Protein AF-A0A524AHQ9-F1 (afdb_monomer_lite)

Sequence (482 aa):
MKTKAFYVFAVIVLTLGCWLYAGFLLSSRGSDWLVVLAIVAWLFTSSLALAATRVSHSAWIYAGLLVLAVLSVSPSVLVNILPDPASLSFGIMPVLIPPPTAVLITLLLYSGLTLKAWQSAGTVEGGDSQAERKQAERAAVVLVLSALTLVCWWFAPFMFGVGLFGPLSWLIVIPIVLLFVSALTLAARRVSHSVWIYAGLFILPVLSLPASVFVNIFPARLSLLFGTPMMLMLLLIPSIALLIAALLLYSGLNLYREWQNAGAVEGGGSQAQRKHAGRAAAVVLVLSALLLAKTLHNLYWLTVWDNTDDSLGYLWLVAPVVAVLFSGVMLSITLLGRTKLAGFLYSLLIPALMIAVSAHAQRVDFRQLTEERAERVTQAIETYYAREGHYPQDLRQLTHWYALSLPGPVIIYGQDWCYDGSDDYYRLGYVYREHWSNPRLIGRIYKTKGEVPDLHGMCEEEVVAIQERYPNYPYEYWADGQ

pLDDT: mean 74.67, std 20.66, range [32.69, 98.0]

Structure (mmCIF, N/CA/C/O backbone):
data_AF-A0A524AHQ9-F1
#
_entry.id   AF-A0A524AHQ9-F1
#
loop_
_atom_site.group_PDB
_atom_site.id
_atom_site.type_symbol
_atom_site.label_atom_id
_atom_site.label_alt_id
_atom_site.label_comp_id
_atom_site.label_asym_id
_atom_site.label_entity_id
_atom_site.label_seq_id
_atom_site.pdbx_PDB_ins_code
_atom_site.Cartn_x
_atom_site.Cartn_y
_atom_site.Cartn_z
_atom_site.occupancy
_atom_site.B_iso_or_equiv
_atom_site.auth_seq_id
_atom_site.auth_comp_id
_atom_site.auth_asym_id
_atom_site.auth_atom_id
_atom_site.pdbx_PDB_model_num
ATOM 1 N N . MET A 1 1 ? -13.720 -10.622 36.488 1.00 42.59 1 MET A N 1
ATOM 2 C CA . MET A 1 1 ? -13.353 -10.870 35.067 1.00 42.59 1 MET A CA 1
ATOM 3 C C . MET A 1 1 ? -12.742 -9.653 34.356 1.00 42.59 1 MET A C 1
ATOM 5 O O . MET A 1 1 ? -11.778 -9.852 33.631 1.00 42.59 1 MET A O 1
ATOM 9 N N . LYS A 1 2 ? -13.228 -8.413 34.565 1.00 45.03 2 LYS A N 1
ATOM 10 C CA . LYS A 1 2 ? -12.703 -7.201 33.888 1.00 45.03 2 LYS A CA 1
ATOM 11 C C . LYS A 1 2 ? -11.229 -6.866 34.210 1.00 45.03 2 LYS A C 1
ATOM 13 O O . LYS A 1 2 ? -10.518 -6.431 33.319 1.00 45.03 2 LYS A O 1
ATOM 18 N N . THR A 1 3 ? -10.755 -7.133 35.428 1.00 44.44 3 THR A N 1
ATOM 19 C CA . THR A 1 3 ? -9.363 -6.888 35.864 1.00 44.44 3 THR A CA 1
ATOM 20 C C . THR A 1 3 ? -8.343 -7.845 35.240 1.00 44.44 3 THR A C 1
ATOM 22 O O . THR A 1 3 ? -7.256 -7.420 34.875 1.00 44.44 3 THR A O 1
ATOM 25 N N . LYS A 1 4 ? -8.688 -9.121 35.019 1.00 46.88 4 LYS A N 1
ATOM 26 C CA . LYS A 1 4 ? -7.771 -10.094 34.391 1.00 46.88 4 LYS A CA 1
ATOM 27 C C . LYS A 1 4 ? -7.476 -9.765 32.924 1.00 46.88 4 LYS A C 1
ATOM 29 O O . LYS A 1 4 ? -6.320 -9.763 32.527 1.00 46.88 4 LYS A O 1
ATOM 34 N N . ALA A 1 5 ? -8.502 -9.414 32.142 1.00 47.25 5 ALA A N 1
ATOM 35 C CA . ALA A 1 5 ? -8.320 -8.972 30.753 1.00 47.25 5 ALA A CA 1
ATOM 36 C C . ALA A 1 5 ? -7.443 -7.708 30.652 1.00 47.25 5 ALA A C 1
ATOM 38 O O . ALA A 1 5 ? -6.781 -7.474 29.648 1.00 47.25 5 ALA A O 1
ATOM 39 N N . PHE A 1 6 ? -7.429 -6.914 31.720 1.00 49.72 6 PHE A N 1
ATOM 40 C CA . PHE A 1 6 ? -6.727 -5.650 31.789 1.00 49.72 6 PHE A CA 1
ATOM 41 C C . PHE A 1 6 ? -5.227 -5.790 32.085 1.00 49.72 6 PHE A C 1
ATOM 43 O O . PHE A 1 6 ? -4.412 -5.191 31.390 1.00 49.72 6 PHE A O 1
ATOM 50 N N . TYR A 1 7 ? -4.850 -6.638 33.050 1.00 50.97 7 TYR A N 1
ATOM 51 C CA . TYR A 1 7 ? -3.441 -6.997 33.274 1.00 50.97 7 TYR A CA 1
ATOM 52 C C . TYR A 1 7 ? -2.819 -7.633 32.029 1.00 50.97 7 TYR A C 1
ATOM 54 O O . TYR A 1 7 ? -1.685 -7.324 31.682 1.00 50.97 7 TYR A O 1
ATOM 62 N N . VAL A 1 8 ? -3.589 -8.462 31.320 1.00 51.47 8 VAL A N 1
ATOM 63 C CA . VAL A 1 8 ? -3.157 -9.064 30.053 1.00 51.47 8 VAL A CA 1
ATOM 64 C C . VAL A 1 8 ? -2.871 -7.991 28.995 1.00 51.47 8 VAL A C 1
ATOM 66 O O . VAL A 1 8 ? -1.842 -8.056 28.331 1.00 51.47 8 VAL A O 1
ATOM 69 N N . PHE A 1 9 ? -3.719 -6.964 28.879 1.00 50.78 9 PHE A N 1
ATOM 70 C CA . PHE A 1 9 ? -3.481 -5.841 27.966 1.00 50.78 9 PHE A CA 1
ATOM 71 C C . PHE A 1 9 ? -2.241 -5.022 28.353 1.00 50.78 9 PHE A C 1
ATOM 73 O O . PHE A 1 9 ? -1.406 -4.744 27.498 1.00 50.78 9 PHE A O 1
ATOM 80 N N . ALA A 1 10 ? -2.083 -4.676 29.635 1.00 52.97 10 ALA A N 1
ATOM 81 C CA . ALA A 1 10 ? -0.933 -3.909 30.112 1.00 52.97 10 ALA A CA 1
ATOM 82 C C . ALA A 1 10 ? 0.393 -4.646 29.869 1.00 52.97 10 ALA A C 1
ATOM 84 O O . ALA A 1 10 ? 1.337 -4.042 29.367 1.00 52.97 10 ALA A O 1
ATOM 85 N N . VAL A 1 11 ? 0.441 -5.956 30.143 1.00 54.75 11 VAL A N 1
ATOM 86 C CA . VAL A 1 11 ? 1.600 -6.813 29.843 1.00 54.75 11 VAL A CA 1
ATOM 87 C C . VAL A 1 11 ? 1.893 -6.832 28.347 1.00 54.75 11 VAL A C 1
ATOM 89 O O . VAL A 1 11 ? 3.057 -6.773 27.965 1.00 54.75 11 VAL A O 1
ATOM 92 N N . ILE A 1 12 ? 0.867 -6.853 27.495 1.00 53.62 12 ILE A N 1
ATOM 93 C CA . ILE A 1 12 ? 1.044 -6.834 26.039 1.00 53.62 12 ILE A CA 1
ATOM 94 C C . ILE A 1 12 ? 1.586 -5.511 25.535 1.00 53.62 12 ILE A C 1
ATOM 96 O O . ILE A 1 12 ? 2.497 -5.534 24.723 1.00 53.62 12 ILE A O 1
ATOM 100 N N . VAL A 1 13 ? 1.116 -4.368 26.036 1.00 51.50 13 VAL A N 1
ATOM 101 C CA . VAL A 1 13 ? 1.683 -3.076 25.619 1.00 51.50 13 VAL A CA 1
ATOM 102 C C . VAL A 1 13 ? 3.125 -2.919 26.107 1.00 51.50 13 VAL A C 1
ATOM 104 O O . VAL A 1 13 ? 3.979 -2.474 25.346 1.00 51.50 13 VAL A O 1
ATOM 107 N N . LEU A 1 14 ? 3.423 -3.336 27.343 1.00 54.66 14 LEU A N 1
ATOM 108 C CA . LEU A 1 14 ? 4.784 -3.310 27.893 1.00 54.66 14 LEU A CA 1
ATOM 109 C C . LEU A 1 14 ? 5.724 -4.218 27.102 1.00 54.66 14 LEU A C 1
ATOM 111 O O . LEU A 1 14 ? 6.841 -3.825 26.774 1.00 54.66 14 LEU A O 1
ATOM 115 N N . THR A 1 15 ? 5.249 -5.409 26.742 1.00 54.88 15 THR A N 1
ATOM 116 C CA . THR A 1 15 ? 6.027 -6.305 25.893 1.00 54.88 15 THR A CA 1
ATOM 117 C C . THR A 1 15 ? 6.145 -5.763 24.479 1.00 54.88 15 THR A C 1
ATOM 119 O O . THR A 1 15 ? 7.250 -5.808 23.972 1.00 54.88 15 THR A O 1
ATOM 122 N N . LEU A 1 16 ? 5.115 -5.152 23.873 1.00 53.62 16 LEU A N 1
ATOM 123 C CA . LEU A 1 16 ? 5.206 -4.480 22.562 1.00 53.62 16 LEU A CA 1
ATOM 124 C C . LEU A 1 16 ? 6.243 -3.349 22.553 1.00 53.62 16 LEU A C 1
ATOM 126 O O . LEU A 1 16 ? 6.998 -3.221 21.595 1.00 53.62 16 LEU A O 1
ATOM 130 N N . GLY A 1 17 ? 6.329 -2.571 23.634 1.00 54.56 17 GLY A N 1
ATOM 131 C CA . GLY A 1 17 ? 7.390 -1.579 23.817 1.00 54.56 17 GLY A CA 1
ATOM 132 C C . GLY A 1 17 ? 8.781 -2.221 23.873 1.00 54.56 17 GLY A C 1
ATOM 133 O O . GLY A 1 17 ? 9.691 -1.784 23.172 1.00 54.56 17 GLY A O 1
ATOM 134 N N . CYS A 1 18 ? 8.939 -3.310 24.634 1.00 52.56 18 CYS A N 1
ATOM 135 C CA . CYS A 1 18 ? 10.174 -4.099 24.629 1.00 52.56 18 CYS A CA 1
ATOM 136 C C . CYS A 1 18 ? 10.459 -4.764 23.263 1.00 52.56 18 CYS A C 1
ATOM 138 O O . CYS A 1 18 ? 11.626 -4.869 22.900 1.00 52.56 18 CYS A O 1
ATOM 140 N N . TRP A 1 19 ? 9.432 -5.161 22.494 1.00 58.59 19 TRP A N 1
ATOM 141 C CA . TRP A 1 19 ? 9.517 -5.753 21.146 1.00 58.59 19 TRP A CA 1
ATOM 142 C C . TRP A 1 19 ? 10.104 -4.771 20.147 1.00 58.59 19 TRP A C 1
ATOM 144 O O . TRP A 1 19 ? 11.045 -5.109 19.435 1.00 58.59 19 TRP A O 1
ATOM 154 N N . LEU A 1 20 ? 9.563 -3.552 20.116 1.00 52.62 20 LEU A N 1
ATOM 155 C CA . LEU A 1 20 ? 10.037 -2.496 19.228 1.00 52.62 20 LEU A CA 1
ATOM 156 C C . LEU A 1 20 ? 11.480 -2.098 19.572 1.00 52.62 20 LEU A C 1
ATOM 158 O O . LEU A 1 20 ? 12.301 -1.937 18.673 1.00 52.62 20 LEU A O 1
ATOM 162 N N . TYR A 1 21 ? 11.816 -2.039 20.865 1.00 52.62 21 TYR A N 1
ATOM 163 C CA . TYR A 1 21 ? 13.174 -1.750 21.329 1.00 52.62 21 TYR A CA 1
ATOM 164 C C . TYR A 1 21 ? 14.175 -2.862 20.986 1.00 52.62 21 TYR A C 1
ATOM 166 O O . TYR A 1 21 ? 15.255 -2.585 20.467 1.00 52.62 21 TYR A O 1
ATOM 174 N N . ALA A 1 22 ? 13.813 -4.125 21.221 1.00 52.50 22 ALA A N 1
ATOM 175 C CA . ALA A 1 22 ? 14.654 -5.267 20.876 1.00 52.50 22 ALA A CA 1
ATOM 176 C C . ALA A 1 22 ? 14.815 -5.410 19.357 1.00 52.50 22 ALA A C 1
ATOM 178 O O . ALA A 1 22 ? 15.927 -5.621 18.887 1.00 52.50 22 ALA A O 1
ATOM 179 N N . GLY A 1 23 ? 13.735 -5.241 18.586 1.00 53.53 23 GLY A N 1
ATOM 180 C CA . GLY A 1 23 ? 13.774 -5.277 17.126 1.00 53.53 23 GLY A CA 1
ATOM 181 C C . GLY A 1 23 ? 14.641 -4.168 16.531 1.00 53.53 23 GLY A C 1
ATOM 182 O O . GLY A 1 23 ? 15.395 -4.419 15.597 1.00 53.53 23 GLY A O 1
ATOM 183 N N . PHE A 1 24 ? 14.614 -2.972 17.121 1.00 52.09 24 PHE A N 1
ATOM 184 C CA . PHE A 1 24 ? 15.496 -1.872 16.735 1.00 52.09 24 PHE A CA 1
ATOM 185 C C . PHE A 1 24 ? 16.972 -2.192 17.012 1.00 52.09 24 PHE A C 1
ATOM 187 O O . PHE A 1 24 ? 17.792 -2.121 16.098 1.00 52.09 24 PHE A O 1
ATOM 194 N N . LEU A 1 25 ? 17.308 -2.628 18.234 1.00 50.59 25 LEU A N 1
ATOM 195 C CA . LEU A 1 25 ? 18.684 -2.994 18.604 1.00 50.59 25 LEU A CA 1
ATOM 196 C C . LEU A 1 25 ? 19.231 -4.166 17.775 1.00 50.59 25 LEU A C 1
ATOM 198 O O . LEU A 1 25 ? 20.414 -4.196 17.434 1.00 50.59 25 LEU A O 1
ATOM 202 N N . LEU A 1 26 ? 18.367 -5.125 17.441 1.00 50.53 26 LEU A N 1
ATOM 203 C CA . LEU A 1 26 ? 18.729 -6.348 16.726 1.00 50.53 26 LEU A CA 1
ATOM 204 C C . LEU A 1 26 ? 18.588 -6.236 15.206 1.00 50.53 26 LEU A C 1
ATOM 206 O O . LEU A 1 26 ? 19.036 -7.146 14.516 1.00 50.53 26 LEU A O 1
ATOM 210 N N . SER A 1 27 ? 18.052 -5.132 14.668 1.00 48.22 27 SER A N 1
ATOM 211 C CA . SER A 1 27 ? 18.059 -4.864 13.218 1.00 48.22 27 SER A CA 1
ATOM 212 C C . SER A 1 27 ? 19.483 -4.867 12.643 1.00 48.22 27 SER A C 1
ATOM 214 O O . SER A 1 27 ? 19.692 -5.265 11.501 1.00 48.22 27 SER A O 1
ATOM 216 N N . SER A 1 28 ? 20.477 -4.562 13.485 1.00 50.78 28 SER A N 1
ATOM 217 C CA . SER A 1 28 ? 21.910 -4.681 13.191 1.00 50.78 28 SER A CA 1
ATOM 218 C C . SER A 1 28 ? 22.416 -6.121 12.989 1.00 50.78 28 SER A C 1
ATOM 220 O O . SER A 1 28 ? 23.522 -6.307 12.490 1.00 50.78 28 SER A O 1
ATOM 222 N N . ARG A 1 29 ? 21.645 -7.153 13.372 1.00 49.91 29 ARG A N 1
ATOM 223 C CA . ARG A 1 29 ? 22.049 -8.575 13.339 1.00 49.91 29 ARG A CA 1
ATOM 224 C C . ARG A 1 29 ? 21.345 -9.422 12.271 1.00 49.91 29 ARG A C 1
ATOM 226 O O . ARG A 1 29 ? 21.463 -10.647 12.295 1.00 49.91 29 ARG A O 1
ATOM 233 N N . GLY A 1 30 ? 20.662 -8.789 11.318 1.00 56.97 30 GLY A N 1
ATOM 234 C CA . GLY A 1 30 ? 20.026 -9.462 10.181 1.00 56.97 30 GLY A CA 1
ATOM 235 C C . GLY A 1 30 ? 18.563 -9.859 10.418 1.00 56.97 30 GLY A C 1
ATOM 236 O O . GLY A 1 30 ? 18.098 -10.022 11.547 1.00 56.97 30 GLY A O 1
ATOM 237 N N . SER A 1 31 ? 17.815 -9.994 9.320 1.00 50.41 31 SER A N 1
ATOM 238 C CA . SER A 1 31 ? 16.344 -10.068 9.306 1.00 50.41 31 SER A CA 1
ATOM 239 C C . SER A 1 31 ? 15.750 -11.359 9.893 1.00 50.41 31 SER A C 1
ATOM 241 O O . SER A 1 31 ? 14.612 -11.348 10.366 1.00 50.41 31 SER A O 1
ATOM 243 N N . ASP A 1 32 ? 16.503 -12.461 9.932 1.00 53.03 32 ASP A N 1
ATOM 244 C CA . ASP A 1 32 ? 15.997 -13.767 10.383 1.00 53.03 32 ASP A CA 1
ATOM 245 C C . ASP A 1 32 ? 15.790 -13.858 11.903 1.00 53.03 32 ASP A C 1
ATOM 247 O O . ASP A 1 32 ? 14.877 -14.544 12.376 1.00 53.03 32 ASP A O 1
ATOM 251 N N . TRP A 1 33 ? 16.560 -13.096 12.686 1.00 53.91 33 TRP A N 1
ATOM 252 C CA . TRP A 1 33 ? 16.408 -13.054 14.143 1.00 53.91 33 TRP A CA 1
ATOM 253 C C . TRP A 1 33 ? 15.105 -12.385 14.583 1.00 53.91 33 TRP A C 1
ATOM 255 O O . TRP A 1 33 ? 14.541 -12.780 15.604 1.00 53.91 33 TRP A O 1
ATOM 265 N N . LEU A 1 34 ? 14.586 -11.429 13.803 1.00 51.72 34 LEU A N 1
ATOM 266 C CA . LEU A 1 34 ? 13.337 -10.727 14.112 1.00 51.72 34 LEU A CA 1
ATOM 267 C C . LEU A 1 34 ? 12.131 -11.675 14.101 1.00 51.72 34 LEU A C 1
ATOM 269 O O . LEU A 1 34 ? 11.257 -11.568 14.961 1.00 51.72 34 LEU A O 1
ATOM 273 N N . VAL A 1 35 ? 12.110 -12.644 13.180 1.00 47.34 35 VAL A N 1
ATOM 274 C CA . VAL A 1 35 ? 11.013 -13.619 13.053 1.00 47.34 35 VAL A CA 1
ATOM 275 C C . VAL A 1 35 ? 11.049 -14.638 14.194 1.00 47.34 35 VAL A C 1
ATOM 277 O O . VAL A 1 35 ? 10.023 -14.900 14.824 1.00 47.34 35 VAL A O 1
ATOM 280 N N . VAL A 1 36 ? 12.230 -15.180 14.512 1.00 49.12 36 VAL A N 1
ATOM 281 C CA . VAL A 1 36 ? 12.392 -16.158 15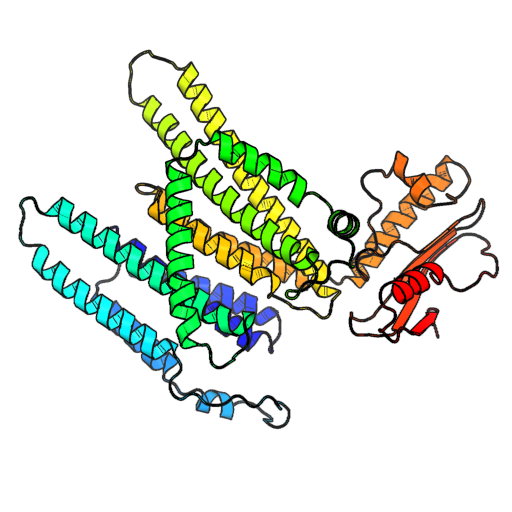.601 1.00 49.12 36 VAL A CA 1
ATOM 282 C C . VAL A 1 36 ? 12.085 -15.523 16.960 1.00 49.12 36 VAL A C 1
ATOM 284 O O . VAL A 1 36 ? 11.363 -16.125 17.757 1.00 49.12 36 VAL A O 1
ATOM 287 N N . LEU A 1 37 ? 12.542 -14.290 17.217 1.00 53.97 37 LEU A N 1
ATOM 288 C CA . LEU A 1 37 ? 12.205 -13.569 18.451 1.00 53.97 37 LEU A CA 1
ATOM 289 C C . LEU A 1 37 ? 10.704 -13.278 18.554 1.00 53.97 37 LEU A C 1
ATOM 291 O O . LEU A 1 37 ? 10.124 -13.478 19.622 1.00 53.97 37 LEU A O 1
ATOM 295 N N . ALA A 1 38 ? 10.069 -12.850 17.456 1.00 48.66 38 ALA A N 1
ATOM 296 C CA . ALA A 1 38 ? 8.632 -12.596 17.429 1.00 48.66 38 ALA A CA 1
ATOM 297 C C . ALA A 1 38 ? 7.827 -13.862 17.769 1.00 48.66 38 ALA A C 1
ATOM 299 O O . ALA A 1 38 ? 6.873 -13.781 18.538 1.00 48.66 38 ALA A O 1
ATOM 300 N N . ILE A 1 39 ? 8.237 -15.039 17.276 1.00 46.81 39 ILE A N 1
ATOM 301 C CA . ILE A 1 39 ? 7.583 -16.325 17.579 1.00 46.81 39 ILE A CA 1
ATOM 302 C C . ILE A 1 39 ? 7.838 -16.759 19.026 1.00 46.81 39 ILE A C 1
ATOM 304 O O . ILE A 1 39 ? 6.884 -17.035 19.756 1.00 46.81 39 ILE A O 1
ATOM 308 N N . VAL A 1 40 ? 9.104 -16.804 19.464 1.00 49.66 40 VAL A N 1
ATOM 309 C CA . VAL A 1 40 ? 9.492 -17.227 20.828 1.00 49.66 40 VAL A CA 1
ATOM 310 C C . VAL A 1 40 ? 8.768 -16.402 21.876 1.00 49.66 40 VAL A C 1
ATOM 312 O O . VAL A 1 40 ? 8.390 -16.892 22.941 1.00 49.66 40 VAL A O 1
ATOM 315 N N . ALA A 1 41 ? 8.512 -15.147 21.563 1.00 52.12 41 ALA A N 1
ATOM 316 C CA . ALA A 1 41 ? 7.944 -14.267 22.536 1.00 52.12 41 ALA A CA 1
ATOM 317 C C . ALA A 1 41 ? 6.475 -13.941 22.361 1.00 52.12 41 ALA A C 1
ATOM 319 O O . ALA A 1 41 ? 5.826 -13.577 23.340 1.00 52.12 41 ALA A O 1
ATOM 320 N N . TRP A 1 42 ? 5.912 -14.177 21.182 1.00 49.09 42 TRP A N 1
ATOM 321 C CA . TRP A 1 42 ? 4.498 -14.487 21.063 1.00 49.09 42 TRP A CA 1
ATOM 322 C C . TRP A 1 42 ? 4.147 -15.687 21.952 1.00 49.09 42 TRP A C 1
ATOM 324 O O . TRP A 1 42 ? 3.180 -15.612 22.709 1.00 49.09 42 TRP A O 1
ATOM 334 N N . LEU A 1 43 ? 4.974 -16.742 21.965 1.00 46.22 43 LEU A N 1
ATOM 335 C CA . LEU A 1 43 ? 4.801 -17.875 22.881 1.00 46.22 43 LEU A CA 1
ATOM 336 C C . LEU A 1 43 ? 4.959 -17.447 24.347 1.00 46.22 43 LEU A C 1
ATOM 338 O O . LEU A 1 43 ? 4.119 -17.810 25.169 1.00 46.22 43 LEU A O 1
ATOM 342 N N . PHE A 1 44 ? 5.966 -16.634 24.684 1.00 53.66 44 PHE A N 1
ATOM 343 C CA . PHE A 1 44 ? 6.194 -16.146 26.054 1.00 53.66 44 PHE A CA 1
ATOM 344 C C . PHE A 1 44 ? 5.075 -15.221 26.566 1.00 53.66 44 PHE A C 1
ATOM 346 O O . PHE A 1 44 ? 4.559 -15.405 27.664 1.00 53.66 44 PHE A O 1
ATOM 353 N N . THR A 1 45 ? 4.634 -14.251 25.763 1.00 51.44 45 THR A N 1
ATOM 354 C CA . THR A 1 45 ? 3.532 -13.335 26.114 1.00 51.44 45 THR A CA 1
ATOM 355 C C . THR A 1 45 ? 2.192 -14.050 26.163 1.00 51.44 45 THR A C 1
ATOM 357 O O . THR A 1 45 ? 1.413 -13.810 27.084 1.00 51.44 45 THR A O 1
ATOM 360 N N . SER A 1 46 ? 1.937 -14.972 25.232 1.00 45.78 46 SER A N 1
ATOM 361 C CA . SER A 1 46 ? 0.728 -15.798 25.242 1.00 45.78 46 SER A CA 1
ATOM 362 C C . SER A 1 46 ? 0.703 -16.724 26.450 1.00 45.78 46 SER A C 1
ATOM 364 O O . SER A 1 46 ? -0.345 -16.856 27.071 1.00 45.78 46 SER A O 1
ATOM 366 N N . SER A 1 47 ? 1.838 -17.311 26.844 1.00 45.62 47 SER A N 1
ATOM 367 C CA . SER A 1 47 ? 1.926 -18.139 28.054 1.00 45.62 47 SER A CA 1
ATOM 368 C C . SER A 1 47 ? 1.806 -17.317 29.341 1.00 45.62 47 SER A C 1
ATOM 370 O O . SER A 1 47 ? 1.093 -17.748 30.244 1.00 45.62 47 SER A O 1
ATOM 372 N N . LEU A 1 48 ? 2.358 -16.099 29.405 1.00 51.19 48 LEU A N 1
ATOM 373 C CA . LEU A 1 48 ? 2.124 -15.139 30.500 1.00 51.19 48 LEU A CA 1
ATOM 374 C C . LEU A 1 48 ? 0.655 -14.705 30.591 1.00 51.19 48 LEU A C 1
ATOM 376 O O . LEU A 1 48 ? 0.077 -14.676 31.678 1.00 51.19 48 LEU A O 1
ATOM 380 N N . ALA A 1 49 ? 0.021 -14.418 29.454 1.00 49.31 49 ALA A N 1
ATOM 381 C CA . ALA A 1 49 ? -1.394 -14.076 29.377 1.00 49.31 49 ALA A CA 1
ATOM 382 C C . ALA A 1 49 ? -2.294 -15.266 29.744 1.00 49.31 49 ALA A C 1
ATOM 384 O O . ALA A 1 49 ? -3.302 -15.089 30.429 1.00 49.31 49 ALA A O 1
ATOM 385 N N . LEU A 1 50 ? -1.929 -16.492 29.355 1.00 46.16 50 LEU A N 1
ATOM 386 C CA . LEU A 1 50 ? -2.650 -17.702 29.750 1.00 46.16 50 LEU A CA 1
ATOM 387 C C . LEU A 1 50 ? -2.485 -17.966 31.254 1.00 46.16 50 LEU A C 1
ATOM 389 O O . LEU A 1 50 ? -3.477 -18.211 31.946 1.00 46.16 50 LEU A O 1
ATOM 393 N N . ALA A 1 51 ? -1.264 -17.837 31.781 1.00 46.78 51 ALA A N 1
ATOM 394 C CA . ALA A 1 51 ? -0.962 -17.953 33.207 1.00 46.78 51 ALA A CA 1
ATOM 395 C C . ALA A 1 51 ? -1.736 -16.909 34.032 1.00 46.78 51 ALA A C 1
ATOM 397 O O . ALA A 1 51 ? -2.279 -17.236 35.091 1.00 46.78 51 ALA A O 1
ATOM 398 N N . ALA A 1 52 ? -1.929 -15.700 33.489 1.00 48.78 52 ALA A N 1
ATOM 399 C CA . ALA A 1 52 ? -2.760 -14.649 34.078 1.00 48.78 52 ALA A CA 1
ATOM 400 C C . ALA A 1 52 ? -4.201 -15.040 34.341 1.00 48.78 52 ALA A C 1
ATOM 402 O O . ALA A 1 52 ? -4.846 -14.547 35.273 1.00 48.78 52 ALA A O 1
ATOM 403 N N . THR A 1 53 ? -4.733 -15.919 33.501 1.00 46.91 53 THR A N 1
ATOM 404 C CA . THR A 1 53 ? -6.119 -16.341 33.634 1.00 46.91 53 THR A CA 1
ATOM 405 C C . THR A 1 53 ? -6.296 -17.396 34.726 1.00 46.91 53 THR A C 1
ATOM 407 O O . THR A 1 53 ? -7.372 -17.418 35.336 1.00 46.91 53 THR A O 1
ATOM 410 N N . ARG A 1 54 ? -5.253 -18.185 35.049 1.00 44.56 54 ARG A N 1
ATOM 411 C CA . ARG A 1 54 ? -5.355 -19.403 35.880 1.00 44.56 54 ARG A CA 1
ATOM 412 C C . ARG A 1 54 ? -4.594 -19.410 37.216 1.00 44.56 54 ARG A C 1
ATOM 414 O O . ARG A 1 54 ? -4.998 -20.176 38.082 1.00 44.56 54 ARG A O 1
ATOM 421 N N . VAL A 1 55 ? -3.554 -18.600 37.424 1.00 43.16 55 VAL A N 1
ATOM 422 C CA . VAL A 1 55 ? -2.662 -18.740 38.600 1.00 43.16 55 VAL A CA 1
ATOM 423 C C . VAL A 1 55 ? -2.964 -17.710 39.703 1.00 43.16 55 VAL A C 1
ATOM 425 O O . VAL A 1 55 ? -3.428 -16.601 39.425 1.00 43.16 55 VAL A O 1
ATOM 428 N N . SER A 1 56 ? -2.740 -18.094 40.966 1.00 48.84 56 SER A N 1
ATOM 429 C CA . SER A 1 56 ? -2.910 -17.247 42.154 1.00 48.84 56 SER A CA 1
ATOM 430 C C . SER A 1 56 ? -1.986 -16.019 42.130 1.00 48.84 56 SER A C 1
ATOM 432 O O . SER A 1 56 ? -0.892 -16.034 41.564 1.00 48.84 56 SER A O 1
ATOM 434 N N . HIS A 1 57 ? -2.434 -14.928 42.758 1.00 48.41 57 HIS A N 1
ATOM 435 C CA . HIS A 1 57 ? -1.776 -13.616 42.731 1.00 48.41 57 HIS A CA 1
ATOM 436 C C . HIS A 1 57 ? -0.325 -13.595 43.261 1.00 48.41 57 HIS A C 1
ATOM 438 O O . HIS A 1 57 ? 0.405 -12.659 42.951 1.00 48.41 57 HIS A O 1
ATOM 444 N N . SER A 1 58 ? 0.126 -14.609 44.008 1.00 42.91 58 SER A N 1
ATOM 445 C CA . SER A 1 58 ? 1.495 -14.685 44.540 1.00 42.91 58 SER A CA 1
ATOM 446 C C . SER A 1 58 ? 2.541 -15.031 43.477 1.00 42.91 58 SER A C 1
ATOM 448 O O . SER A 1 58 ? 3.633 -14.467 43.500 1.00 42.91 58 SER A O 1
ATOM 450 N N . ALA A 1 59 ? 2.209 -15.875 42.494 1.00 47.12 59 ALA A N 1
ATOM 451 C CA . ALA A 1 59 ? 3.128 -16.251 41.413 1.00 47.12 59 ALA A CA 1
ATOM 452 C C . ALA A 1 59 ? 3.554 -15.047 40.551 1.00 47.12 59 ALA A C 1
ATOM 454 O O . ALA A 1 59 ? 4.627 -15.041 39.954 1.00 47.12 59 ALA A O 1
ATOM 455 N N . TRP A 1 60 ? 2.735 -13.996 40.536 1.00 53.41 60 TRP A N 1
ATOM 456 C CA . TRP A 1 60 ? 2.987 -12.759 39.806 1.00 53.41 60 TRP A CA 1
ATOM 457 C C . TRP A 1 60 ? 4.049 -11.865 40.423 1.00 53.41 60 TRP A C 1
ATOM 459 O O . TRP A 1 60 ? 4.796 -11.224 39.689 1.00 53.41 60 TRP A O 1
ATOM 469 N N . ILE A 1 61 ? 4.144 -11.848 41.752 1.00 50.81 61 ILE A N 1
ATOM 470 C CA . ILE A 1 61 ? 5.209 -11.127 42.452 1.00 50.81 61 ILE A CA 1
ATOM 471 C C . ILE A 1 61 ? 6.550 -11.779 42.101 1.00 50.81 61 ILE A C 1
ATOM 473 O O . ILE A 1 61 ? 7.499 -11.080 41.763 1.00 50.81 61 ILE A O 1
ATOM 477 N N . TYR A 1 62 ? 6.599 -13.113 42.060 1.00 46.94 62 TYR A N 1
ATOM 478 C CA . TYR A 1 62 ? 7.802 -13.853 41.678 1.00 46.94 62 TYR A CA 1
ATOM 479 C C . TYR A 1 62 ? 8.145 -13.727 40.191 1.00 46.94 62 TYR A C 1
ATOM 481 O O . TYR A 1 62 ? 9.310 -13.528 39.870 1.00 46.94 62 TYR A O 1
ATOM 489 N N . ALA A 1 63 ? 7.166 -13.766 39.282 1.00 52.16 63 ALA A N 1
ATOM 490 C CA . ALA A 1 63 ? 7.409 -13.543 37.854 1.00 52.16 63 ALA A CA 1
ATOM 491 C C . ALA A 1 63 ? 7.881 -12.105 37.565 1.00 52.16 63 ALA A C 1
ATOM 493 O O . ALA A 1 63 ? 8.810 -11.906 36.786 1.00 52.16 63 ALA A O 1
ATOM 494 N N . GLY A 1 64 ? 7.290 -11.108 38.235 1.00 51.69 64 GLY A N 1
ATOM 495 C CA . GLY A 1 64 ? 7.726 -9.714 38.158 1.00 51.69 64 GLY A CA 1
ATOM 496 C C . GLY A 1 64 ? 9.138 -9.512 38.708 1.00 51.69 64 GLY A C 1
ATOM 497 O O . GLY A 1 64 ? 9.946 -8.850 38.064 1.00 51.69 64 GLY A O 1
ATOM 498 N N . LEU A 1 65 ? 9.463 -10.137 39.846 1.00 46.88 65 LEU A N 1
ATOM 499 C CA . LEU A 1 65 ? 10.807 -10.127 40.433 1.00 46.88 65 LEU A CA 1
ATOM 500 C C . LEU A 1 65 ? 11.837 -10.864 39.567 1.00 46.88 65 LEU A C 1
ATOM 502 O O . LEU A 1 65 ? 12.966 -10.402 39.465 1.00 46.88 65 LEU A O 1
ATOM 506 N N . LEU A 1 66 ? 11.460 -11.964 38.911 1.00 46.69 66 LEU A N 1
ATOM 507 C CA . LEU A 1 66 ? 12.332 -12.712 38.002 1.00 46.69 66 LEU A CA 1
ATOM 508 C C . LEU A 1 66 ? 12.647 -11.898 36.740 1.00 46.69 66 LEU A C 1
ATOM 510 O O . LEU A 1 66 ? 13.799 -11.829 36.327 1.00 46.69 66 LEU A O 1
ATOM 514 N N . VAL A 1 67 ? 11.645 -11.236 36.153 1.00 53.59 67 VAL A N 1
ATOM 515 C CA . VAL A 1 67 ? 11.839 -10.320 35.015 1.00 53.59 67 VAL A CA 1
ATOM 516 C C . VAL A 1 67 ? 12.695 -9.120 35.429 1.00 53.59 67 VAL A C 1
ATOM 518 O O . VAL A 1 67 ? 13.599 -8.745 34.689 1.00 53.59 67 VAL A O 1
ATOM 521 N N . LEU A 1 68 ? 12.485 -8.566 36.629 1.00 46.22 68 LEU A N 1
ATOM 522 C CA . LEU A 1 68 ? 13.357 -7.540 37.216 1.00 46.22 68 LEU A CA 1
ATOM 523 C C . LEU A 1 68 ? 14.794 -8.041 37.393 1.00 46.22 68 LEU A C 1
ATOM 525 O O . LEU A 1 68 ? 15.718 -7.320 37.038 1.00 46.22 68 LEU A O 1
ATOM 529 N N . ALA A 1 69 ? 14.987 -9.270 37.877 1.00 45.03 69 ALA A N 1
ATOM 530 C CA . ALA A 1 69 ? 16.303 -9.873 38.059 1.00 45.03 69 ALA A CA 1
ATOM 531 C C . ALA A 1 69 ? 17.024 -10.066 36.715 1.00 45.03 69 ALA A C 1
ATOM 533 O O . ALA A 1 69 ? 18.172 -9.652 36.578 1.00 45.03 69 ALA A O 1
ATOM 534 N N . VAL A 1 70 ? 16.333 -10.594 35.699 1.00 48.66 70 VAL A N 1
ATOM 535 C CA . VAL A 1 70 ? 16.877 -10.798 34.344 1.00 48.66 70 VAL A CA 1
ATOM 536 C C . VAL A 1 70 ? 17.196 -9.467 33.655 1.00 48.66 70 VAL A C 1
ATOM 538 O O . VAL A 1 70 ? 18.247 -9.342 33.038 1.00 48.66 70 VAL A O 1
ATOM 541 N N . LEU A 1 71 ? 16.340 -8.450 33.804 1.00 45.44 71 LEU A N 1
ATOM 542 C CA . LEU A 1 71 ? 16.571 -7.106 33.255 1.00 45.44 71 LEU A CA 1
ATOM 543 C C . LEU A 1 71 ? 17.606 -6.290 34.051 1.00 45.44 71 LEU A C 1
ATOM 545 O O . LEU A 1 71 ? 18.127 -5.304 33.534 1.00 45.44 71 LEU A O 1
ATOM 549 N N . SER A 1 72 ? 17.902 -6.679 35.296 1.00 42.03 72 SER A N 1
ATOM 550 C CA . SER A 1 72 ? 18.945 -6.066 36.133 1.00 42.03 72 SER A CA 1
ATOM 551 C C . SER A 1 72 ? 20.339 -6.657 35.914 1.00 42.03 72 SER A C 1
ATOM 553 O O . SER A 1 72 ? 21.315 -6.097 36.416 1.00 42.03 72 SER A O 1
ATOM 555 N N . VAL A 1 73 ? 20.462 -7.752 35.147 1.00 39.47 73 VAL A N 1
ATOM 556 C CA . VAL A 1 73 ? 21.768 -8.230 34.680 1.00 39.47 73 VAL A CA 1
ATOM 557 C C . VAL A 1 73 ? 22.331 -7.166 33.739 1.00 39.47 73 VAL A C 1
ATOM 559 O O . VAL A 1 73 ? 21.845 -6.948 32.634 1.00 39.47 73 VAL A O 1
ATOM 562 N N . SER A 1 74 ? 23.313 -6.440 34.261 1.00 39.88 74 SER A N 1
ATOM 563 C CA . SER A 1 74 ? 23.845 -5.198 33.714 1.00 39.88 74 SER A CA 1
ATOM 564 C C . SER A 1 74 ? 24.251 -5.312 32.228 1.00 39.88 74 SER A C 1
ATOM 566 O O . SER A 1 74 ? 24.917 -6.286 31.862 1.00 39.88 74 SER A O 1
ATOM 568 N N . PRO A 1 75 ? 23.960 -4.302 31.375 1.00 44.47 75 PRO A N 1
ATOM 569 C CA . PRO A 1 75 ? 24.417 -4.237 29.977 1.00 44.47 75 PRO A CA 1
ATOM 570 C C . PRO A 1 75 ? 25.931 -4.431 29.805 1.00 44.47 75 PRO A C 1
ATOM 572 O O . PRO A 1 75 ? 26.392 -4.861 28.751 1.00 44.47 75 PRO A O 1
ATOM 575 N N . SER A 1 76 ? 26.709 -4.174 30.860 1.00 37.94 76 SER A N 1
ATOM 576 C CA . SER A 1 76 ? 28.156 -4.396 30.909 1.00 37.94 76 SER A CA 1
ATOM 577 C C . SER A 1 76 ? 28.581 -5.861 30.737 1.00 37.94 76 SER A C 1
ATOM 579 O O . SER A 1 76 ? 29.699 -6.107 30.296 1.00 37.94 76 SER A O 1
ATOM 581 N N . VAL A 1 77 ? 27.711 -6.842 31.009 1.00 41.72 77 VAL A N 1
ATOM 582 C CA . VAL A 1 77 ? 28.005 -8.261 30.722 1.00 41.72 77 VAL A CA 1
ATOM 583 C C . VAL A 1 77 ? 27.836 -8.572 29.231 1.00 41.72 77 VAL A C 1
ATOM 585 O O . VAL A 1 77 ? 28.574 -9.390 28.694 1.00 41.72 77 VAL A O 1
ATOM 588 N N . LEU A 1 78 ? 26.924 -7.884 28.534 1.00 40.22 78 LEU A N 1
ATOM 589 C CA . LEU A 1 78 ? 26.700 -8.076 27.097 1.00 40.22 78 LEU A CA 1
ATOM 590 C C . LEU A 1 78 ? 27.782 -7.392 26.244 1.00 40.22 78 LEU A C 1
ATOM 592 O O . LEU A 1 78 ? 28.164 -7.920 25.204 1.00 40.22 78 LEU A O 1
ATOM 596 N N . VAL A 1 79 ? 28.295 -6.243 26.700 1.00 44.72 79 VAL A N 1
ATOM 597 C CA . VAL A 1 79 ? 29.365 -5.483 26.023 1.00 44.72 79 VAL A CA 1
ATOM 598 C C . VAL A 1 79 ? 30.709 -6.224 26.061 1.00 44.72 79 VAL A C 1
ATOM 600 O O . VAL A 1 79 ? 31.453 -6.171 25.091 1.00 44.72 79 VAL A O 1
ATOM 603 N N . ASN A 1 80 ? 30.990 -6.996 27.116 1.00 39.16 80 ASN A N 1
ATOM 604 C CA . ASN A 1 80 ? 32.235 -7.769 27.239 1.00 39.16 80 ASN A CA 1
ATOM 605 C C . ASN A 1 80 ? 32.258 -9.085 26.431 1.00 39.16 80 ASN A C 1
ATOM 607 O O . ASN A 1 80 ? 33.257 -9.798 26.466 1.00 39.16 80 ASN A O 1
ATOM 611 N N . ILE A 1 81 ? 31.176 -9.425 25.717 1.00 42.91 81 ILE A N 1
ATOM 612 C CA . ILE A 1 81 ? 31.074 -10.641 24.883 1.00 42.91 81 ILE A CA 1
ATOM 613 C C . ILE A 1 81 ? 31.207 -10.306 23.378 1.00 42.91 81 ILE A C 1
ATOM 615 O O . ILE A 1 81 ? 31.267 -11.207 22.543 1.00 42.91 81 ILE A O 1
ATOM 619 N N . LEU A 1 82 ? 31.284 -9.024 22.999 1.00 41.09 82 LEU A N 1
ATOM 620 C CA . LEU A 1 82 ? 31.436 -8.600 21.603 1.00 41.09 82 LEU A CA 1
ATOM 621 C C . LEU A 1 82 ? 32.919 -8.467 21.198 1.00 41.09 82 LEU A C 1
ATOM 623 O O . LEU A 1 82 ? 33.667 -7.776 21.889 1.00 41.09 82 LEU A O 1
ATOM 627 N N . PRO A 1 83 ? 33.348 -9.074 20.073 1.00 37.22 83 PRO A N 1
ATOM 628 C CA . PRO A 1 83 ? 34.644 -8.787 19.476 1.00 37.22 83 PRO A CA 1
ATOM 629 C C . PRO A 1 83 ? 34.602 -7.410 18.787 1.00 37.22 83 PRO A C 1
ATOM 631 O O . PRO A 1 83 ? 33.659 -7.107 18.062 1.00 37.22 83 PRO A O 1
ATOM 634 N N . ASP A 1 84 ? 35.632 -6.603 19.044 1.00 41.69 84 ASP A N 1
ATOM 635 C CA . ASP A 1 84 ? 35.938 -5.275 18.483 1.00 41.69 84 ASP A CA 1
ATOM 636 C C . ASP A 1 84 ? 34.957 -4.105 18.739 1.00 41.69 84 ASP A C 1
ATOM 638 O O . ASP A 1 84 ? 34.060 -3.827 17.945 1.00 41.69 84 ASP A O 1
ATOM 642 N N . PRO A 1 85 ? 35.206 -3.289 19.786 1.00 43.50 85 PRO A N 1
ATOM 643 C CA . PRO A 1 85 ? 34.509 -2.018 20.018 1.00 43.50 85 PRO A CA 1
ATOM 644 C C . PRO A 1 85 ? 34.998 -0.846 19.137 1.00 43.50 85 PRO A C 1
ATOM 646 O O . PRO A 1 85 ? 34.552 0.285 19.324 1.00 43.50 85 PRO A O 1
ATOM 649 N N . ALA A 1 86 ? 35.912 -1.070 18.186 1.00 40.66 86 ALA A N 1
ATOM 650 C CA . ALA A 1 86 ? 36.614 0.006 17.478 1.00 40.66 86 ALA A CA 1
ATOM 651 C C . ALA A 1 86 ? 35.867 0.623 16.271 1.00 40.66 86 ALA A C 1
ATOM 653 O O . ALA A 1 86 ? 36.335 1.627 15.739 1.00 40.66 86 ALA A O 1
ATOM 654 N N . SER A 1 87 ? 34.717 0.090 15.837 1.00 40.78 87 SER A N 1
ATOM 655 C CA . SER A 1 87 ? 33.994 0.584 14.643 1.00 40.78 87 SER A CA 1
ATOM 656 C C . SER A 1 87 ? 32.662 1.295 14.920 1.00 40.78 87 SER A C 1
ATOM 658 O O . SER A 1 87 ? 32.010 1.755 13.985 1.00 40.78 87 SER A O 1
ATOM 660 N N . LEU A 1 88 ? 32.255 1.452 16.184 1.00 39.25 88 LEU A N 1
ATOM 661 C CA . LEU A 1 88 ? 31.027 2.168 16.551 1.00 39.25 88 LEU A CA 1
ATOM 662 C C . LEU A 1 88 ? 31.342 3.586 17.046 1.00 39.25 88 LEU A C 1
ATOM 664 O O . LEU A 1 88 ? 31.252 3.893 18.233 1.00 39.25 88 LEU A O 1
ATOM 668 N N . SER A 1 89 ? 31.677 4.483 16.117 1.00 32.69 89 SER A N 1
ATOM 669 C CA . SER A 1 89 ? 31.734 5.930 16.354 1.00 32.69 89 SER A CA 1
ATOM 670 C C . SER A 1 89 ? 30.329 6.554 16.368 1.00 32.69 89 SER A C 1
ATOM 672 O O . SER A 1 89 ? 30.012 7.444 15.589 1.00 32.69 89 SER A O 1
ATOM 674 N N . PHE A 1 90 ? 29.471 6.119 17.291 1.00 36.91 90 PHE A N 1
ATOM 675 C CA . PHE A 1 90 ? 28.300 6.895 17.702 1.00 36.91 90 PHE A CA 1
ATOM 676 C C . PHE A 1 90 ? 28.288 6.978 19.224 1.00 36.91 90 PHE A C 1
ATOM 678 O O . PHE A 1 90 ? 27.951 6.029 19.930 1.00 36.91 90 PHE A O 1
ATOM 685 N N . GLY A 1 91 ? 28.722 8.134 19.727 1.00 35.34 91 GLY A N 1
ATOM 686 C CA . GLY A 1 91 ? 28.794 8.439 21.149 1.00 35.34 91 GLY A CA 1
ATOM 687 C C . GLY A 1 91 ? 27.408 8.498 21.776 1.00 35.34 91 GLY A C 1
ATOM 688 O O . GLY A 1 91 ? 26.780 9.550 21.792 1.00 35.34 91 GLY A O 1
ATOM 689 N N . ILE A 1 92 ? 26.941 7.374 22.318 1.00 42.75 92 ILE A N 1
ATOM 690 C CA . ILE A 1 92 ? 25.807 7.331 23.240 1.00 42.75 92 ILE A CA 1
ATOM 691 C C . ILE A 1 92 ? 26.104 6.294 24.327 1.00 42.75 92 ILE A C 1
ATOM 693 O O . ILE A 1 92 ? 25.867 5.108 24.139 1.00 42.75 92 ILE A O 1
ATOM 697 N N . MET A 1 93 ? 26.606 6.750 25.476 1.00 34.75 93 MET A N 1
ATOM 698 C CA . MET A 1 93 ? 26.529 6.091 26.794 1.00 34.75 93 MET A CA 1
ATOM 699 C C . MET A 1 93 ? 26.933 7.123 27.871 1.00 34.75 93 MET A C 1
ATOM 701 O O . MET A 1 93 ? 27.831 7.916 27.591 1.00 34.75 93 MET A O 1
ATOM 705 N N . PRO A 1 94 ? 26.403 7.109 29.114 1.00 44.19 94 PRO A N 1
ATOM 706 C CA . PRO A 1 94 ? 25.190 6.465 29.632 1.00 44.19 94 PRO A CA 1
ATOM 707 C C . PRO A 1 94 ? 24.256 7.443 30.389 1.00 44.19 94 PRO A C 1
ATOM 709 O O . PRO A 1 94 ? 24.697 8.251 31.204 1.00 44.19 94 PRO A O 1
ATOM 712 N N . VAL A 1 95 ? 22.937 7.281 30.244 1.00 37.94 95 VAL A N 1
ATOM 713 C CA . VAL A 1 95 ? 21.992 7.687 31.301 1.00 37.94 95 VAL A CA 1
ATOM 714 C C . VAL A 1 95 ? 21.837 6.480 32.218 1.00 37.94 95 VAL A C 1
ATOM 716 O O . VAL A 1 95 ? 21.264 5.460 31.833 1.00 37.94 95 VAL A O 1
ATOM 719 N N . LEU A 1 96 ? 22.446 6.567 33.403 1.00 38.47 96 LEU A N 1
ATOM 720 C CA . LEU A 1 96 ? 22.349 5.548 34.441 1.00 38.47 96 LEU A CA 1
ATOM 721 C C . LEU A 1 96 ? 20.881 5.388 34.861 1.00 38.47 96 LEU A C 1
ATOM 723 O O . LEU A 1 96 ? 20.222 6.359 35.219 1.00 38.47 96 LEU A O 1
ATOM 727 N N . ILE A 1 97 ? 20.443 4.129 34.876 1.00 40.41 97 ILE A N 1
ATOM 728 C CA . ILE A 1 97 ? 19.075 3.610 35.031 1.00 40.41 97 ILE A CA 1
ATOM 729 C C . ILE A 1 97 ? 18.337 3.535 33.684 1.00 40.41 97 ILE A C 1
ATOM 731 O O . ILE A 1 97 ? 17.810 4.542 33.210 1.00 40.41 97 ILE A O 1
ATOM 735 N N . PRO A 1 98 ? 18.230 2.339 33.065 1.00 44.28 98 PRO A N 1
ATOM 736 C CA . PRO A 1 98 ? 17.343 2.174 31.928 1.00 44.28 98 PRO A CA 1
ATOM 737 C C . PRO A 1 98 ? 15.901 2.476 32.409 1.00 44.28 98 PRO A C 1
ATOM 739 O O . PRO A 1 98 ? 15.423 1.832 33.344 1.00 44.28 98 PRO A O 1
ATOM 742 N N . PRO A 1 99 ? 15.168 3.412 31.774 1.00 49.00 99 PRO A N 1
ATOM 743 C CA . PRO A 1 99 ? 13.795 3.789 32.136 1.00 49.00 99 PRO A CA 1
ATOM 744 C C . PRO A 1 99 ? 12.777 2.641 32.331 1.00 49.00 99 PRO A C 1
ATOM 746 O O . PRO A 1 99 ? 11.842 2.832 33.116 1.00 49.00 99 PRO A O 1
ATOM 749 N N . PRO A 1 100 ? 12.905 1.446 31.700 1.00 49.16 100 PRO A N 1
ATOM 750 C CA . PRO A 1 100 ? 11.972 0.345 31.918 1.00 49.16 100 PRO A CA 1
ATOM 751 C C . PRO A 1 100 ? 11.857 -0.083 33.383 1.00 49.16 100 PRO A C 1
ATOM 753 O O . PRO A 1 100 ? 10.765 -0.452 33.805 1.00 49.16 100 PRO A O 1
ATOM 756 N N . THR A 1 101 ? 12.929 -0.016 34.183 1.00 43.97 101 THR A N 1
ATOM 757 C CA . THR A 1 101 ? 12.899 -0.485 35.582 1.00 43.97 101 THR A CA 1
ATOM 758 C C . THR A 1 101 ? 12.118 0.463 36.491 1.00 43.97 101 THR A C 1
ATOM 760 O O . THR A 1 101 ? 11.278 -0.002 37.259 1.00 43.97 101 THR A O 1
ATOM 763 N N . ALA A 1 102 ? 12.290 1.782 36.360 1.00 44.34 102 ALA A N 1
ATOM 764 C CA . ALA A 1 102 ? 11.520 2.772 37.126 1.00 44.34 102 ALA A CA 1
ATOM 765 C C . ALA A 1 102 ? 10.015 2.731 36.788 1.00 44.34 102 ALA A C 1
ATOM 767 O O . ALA A 1 102 ? 9.156 2.847 37.667 1.00 44.34 102 ALA A O 1
ATOM 768 N N . VAL A 1 103 ? 9.686 2.486 35.518 1.00 51.16 103 VAL A N 1
ATOM 769 C CA . VAL A 1 103 ? 8.310 2.320 35.029 1.00 51.16 103 VAL A CA 1
ATOM 770 C C . VAL A 1 103 ? 7.681 1.026 35.552 1.00 51.16 103 VAL A C 1
ATOM 772 O O . VAL A 1 103 ? 6.543 1.049 36.027 1.00 51.16 103 VAL A O 1
ATOM 775 N N . LEU A 1 104 ? 8.419 -0.090 35.524 1.00 49.81 104 LEU A N 1
ATOM 776 C CA . LEU A 1 104 ? 7.951 -1.370 36.058 1.00 49.81 104 LEU A CA 1
ATOM 777 C C . LEU A 1 104 ? 7.704 -1.277 37.569 1.00 49.81 104 LEU A C 1
ATOM 779 O O . LEU A 1 104 ? 6.686 -1.766 38.048 1.00 49.81 104 LEU A O 1
ATOM 783 N N . ILE A 1 105 ? 8.586 -0.588 38.303 1.00 50.25 105 ILE A N 1
ATOM 784 C CA . ILE A 1 105 ? 8.442 -0.317 39.741 1.00 50.25 105 ILE A CA 1
ATOM 785 C C . ILE A 1 105 ? 7.190 0.526 40.008 1.00 50.25 105 ILE A C 1
ATOM 787 O O . ILE A 1 105 ? 6.410 0.191 40.894 1.00 50.25 105 ILE A O 1
ATOM 791 N N . THR A 1 106 ? 6.936 1.567 39.212 1.00 50.47 106 THR A N 1
ATOM 792 C CA . THR A 1 106 ? 5.754 2.431 39.383 1.00 50.47 106 THR A CA 1
ATOM 793 C C . THR A 1 106 ? 4.452 1.674 39.094 1.00 50.47 106 THR A C 1
ATOM 795 O O . THR A 1 106 ? 3.495 1.770 39.863 1.00 50.47 106 THR A O 1
ATOM 798 N N . LEU A 1 107 ? 4.420 0.856 38.036 1.00 50.09 107 LEU A N 1
ATOM 799 C CA . LEU A 1 107 ? 3.279 -0.003 37.704 1.00 50.09 107 LEU A CA 1
ATOM 800 C C . LEU A 1 107 ? 3.057 -1.102 38.752 1.00 50.09 107 LEU A C 1
ATOM 802 O O . LEU A 1 107 ? 1.913 -1.364 39.125 1.00 50.09 107 LEU A O 1
ATOM 806 N N . LEU A 1 108 ? 4.130 -1.700 39.279 1.00 51.44 108 LEU A N 1
ATOM 807 C CA . LEU A 1 108 ? 4.065 -2.690 40.356 1.00 51.44 108 LEU A CA 1
ATOM 808 C C . LEU A 1 108 ? 3.550 -2.068 41.658 1.00 51.44 108 LEU A C 1
ATOM 810 O O . LEU A 1 108 ? 2.624 -2.617 42.257 1.00 51.44 108 LEU A O 1
ATOM 814 N N . LEU A 1 109 ? 4.057 -0.898 42.053 1.00 50.31 109 LEU A N 1
ATOM 815 C CA . LEU A 1 109 ? 3.606 -0.172 43.245 1.00 50.31 109 LEU A CA 1
ATOM 816 C C . LEU A 1 109 ? 2.135 0.254 43.130 1.00 50.31 109 LEU A C 1
ATOM 818 O O . LEU A 1 109 ? 1.361 0.063 44.070 1.00 50.31 109 LEU A O 1
ATOM 822 N N . TYR A 1 110 ? 1.709 0.744 41.962 1.00 48.97 110 TYR A N 1
ATOM 823 C CA . TYR A 1 110 ? 0.314 1.124 41.721 1.00 48.97 110 TYR A CA 1
ATOM 824 C C . TYR A 1 110 ? -0.626 -0.097 41.692 1.00 48.97 110 TYR A C 1
ATOM 826 O O . TYR A 1 110 ? -1.743 -0.061 42.218 1.00 48.97 110 TYR A O 1
ATOM 834 N N . SER A 1 111 ? -0.158 -1.224 41.144 1.00 52.19 111 SER A N 1
ATOM 835 C CA . SER A 1 111 ? -0.893 -2.494 41.146 1.00 52.19 111 SER A CA 1
ATOM 836 C C . SER A 1 111 ? -1.030 -3.103 42.552 1.00 52.19 111 SER A C 1
ATOM 838 O O . SER A 1 111 ? -2.076 -3.658 42.882 1.00 52.19 111 SER A O 1
ATOM 840 N N . GLY A 1 112 ? -0.021 -2.939 43.415 1.00 50.59 112 GLY A N 1
ATOM 841 C CA . GLY A 1 112 ? -0.059 -3.387 44.810 1.00 50.59 112 GLY A CA 1
ATOM 842 C C . GLY A 1 112 ? -0.999 -2.549 45.682 1.00 50.59 112 GLY A C 1
ATOM 843 O O . GLY A 1 112 ? -1.741 -3.095 46.500 1.00 50.59 112 GLY A O 1
ATOM 844 N N . LEU A 1 113 ? -1.034 -1.230 45.467 1.00 47.00 113 LEU A N 1
ATOM 845 C CA . LEU A 1 113 ? -1.938 -0.319 46.181 1.00 47.00 113 LEU A CA 1
ATOM 846 C C . LEU A 1 113 ? -3.412 -0.565 45.827 1.00 47.00 113 LEU A C 1
ATOM 848 O O . LEU A 1 113 ? -4.273 -0.563 46.707 1.00 47.00 113 LEU A O 1
ATOM 852 N N . THR A 1 114 ? -3.705 -0.842 44.556 1.00 49.38 114 THR A N 1
ATOM 853 C CA . THR A 1 114 ? -5.071 -1.163 44.106 1.00 49.38 114 THR A CA 1
ATOM 854 C C . THR A 1 114 ? -5.541 -2.551 44.553 1.00 49.38 114 THR A C 1
ATOM 856 O O . THR A 1 114 ? -6.725 -2.723 44.843 1.00 49.38 114 THR A O 1
ATOM 859 N N . LEU A 1 115 ? -4.631 -3.521 44.706 1.00 46.50 115 LEU A N 1
ATOM 860 C CA . LEU A 1 115 ? -4.938 -4.846 45.261 1.00 46.50 115 LEU A CA 1
ATOM 861 C C . LEU A 1 115 ? -5.379 -4.766 46.733 1.00 46.50 115 LEU A C 1
ATOM 863 O O . LEU A 1 115 ? -6.340 -5.430 47.125 1.00 46.50 115 LEU A O 1
ATOM 867 N N . LYS A 1 116 ? -4.714 -3.918 47.530 1.00 48.38 116 LYS A N 1
ATOM 868 C CA . LYS A 1 116 ? -5.020 -3.734 48.957 1.00 48.38 116 LYS A CA 1
ATOM 869 C C . LYS A 1 116 ? -6.394 -3.091 49.169 1.00 48.38 116 LYS A C 1
ATOM 871 O O . LYS A 1 116 ? -7.137 -3.532 50.038 1.00 48.38 116 LYS A O 1
ATOM 876 N N . ALA A 1 117 ? -6.755 -2.122 48.325 1.00 47.59 117 ALA A N 1
ATOM 877 C CA . ALA A 1 117 ? -8.077 -1.491 48.330 1.00 47.59 117 ALA A CA 1
ATOM 878 C C . ALA A 1 117 ? -9.206 -2.443 47.883 1.00 47.59 117 ALA A C 1
ATOM 880 O O . ALA A 1 117 ? -10.340 -2.321 48.338 1.00 47.59 117 ALA A O 1
ATOM 881 N N . TRP A 1 118 ? -8.904 -3.409 47.008 1.00 47.44 118 TRP A N 1
ATOM 882 C CA . TRP A 1 118 ? -9.888 -4.382 46.525 1.00 47.44 118 TRP A CA 1
ATOM 883 C C . TRP A 1 118 ? -10.148 -5.510 47.533 1.00 47.44 118 TRP A C 1
ATOM 885 O O . TRP A 1 118 ? -11.291 -5.918 47.725 1.00 47.44 118 TRP A O 1
ATOM 895 N N . GLN A 1 119 ? -9.109 -5.980 48.230 1.00 51.72 119 GLN A N 1
ATOM 896 C CA . GLN A 1 119 ? -9.261 -6.973 49.301 1.00 51.72 119 GLN A CA 1
ATOM 897 C C . GLN A 1 119 ? -10.076 -6.441 50.487 1.00 51.72 119 GLN A C 1
ATOM 899 O O . GLN A 1 119 ? -10.790 -7.214 51.117 1.00 51.72 119 GLN A O 1
ATOM 904 N N . SER A 1 120 ? -10.025 -5.134 50.761 1.00 51.94 120 SER A N 1
ATOM 905 C CA . SER A 1 120 ? -10.846 -4.508 51.804 1.00 51.94 120 SER A CA 1
ATOM 906 C C . SER A 1 120 ? -12.322 -4.338 51.433 1.00 51.94 120 SER A C 1
ATOM 908 O O . SER A 1 120 ? -13.125 -4.088 52.322 1.00 51.94 120 SER A O 1
ATOM 910 N N . ALA A 1 121 ? -12.687 -4.456 50.153 1.00 48.34 121 ALA A N 1
ATOM 911 C CA . ALA A 1 121 ? -14.042 -4.157 49.687 1.00 48.34 121 ALA A CA 1
ATOM 912 C C . ALA A 1 121 ? -14.931 -5.404 49.492 1.00 48.34 121 ALA A C 1
ATOM 914 O O . ALA A 1 121 ? -16.153 -5.307 49.443 1.00 48.34 121 ALA A O 1
ATOM 915 N N . GLY A 1 122 ? -14.339 -6.604 49.464 1.00 49.38 122 GLY A N 1
ATOM 916 C CA . GLY A 1 122 ? -15.060 -7.873 49.289 1.00 49.38 122 GLY A CA 1
ATOM 917 C C . GLY A 1 122 ? -15.941 -8.320 50.466 1.00 49.38 122 GLY A C 1
ATOM 918 O O . GLY A 1 122 ? -16.523 -9.396 50.392 1.00 49.38 122 GLY A O 1
ATOM 919 N N . THR A 1 123 ? -16.039 -7.541 51.545 1.00 54.94 123 THR A N 1
ATOM 920 C CA . THR A 1 123 ? -16.803 -7.888 52.756 1.00 54.94 123 THR A CA 1
ATOM 921 C C . THR A 1 123 ? -18.124 -7.130 52.910 1.00 54.94 123 THR A C 1
ATOM 923 O O . THR A 1 123 ? -18.831 -7.369 53.885 1.00 54.94 123 THR A O 1
ATOM 926 N N . VAL A 1 124 ? -18.498 -6.251 51.970 1.00 51.31 124 VAL A N 1
ATOM 927 C CA . VAL A 1 124 ? -19.718 -5.432 52.082 1.00 51.31 124 VAL A CA 1
ATOM 928 C C . VAL A 1 124 ? -20.707 -5.772 50.959 1.00 51.31 124 VAL A C 1
ATOM 930 O O . VAL A 1 124 ? -20.698 -5.188 49.877 1.00 51.31 124 VAL A O 1
ATOM 933 N N . GLU A 1 125 ? -21.587 -6.745 51.214 1.00 52.06 125 GLU A N 1
ATOM 934 C CA . GLU A 1 125 ? -22.759 -7.035 50.376 1.00 52.06 125 GLU A CA 1
ATOM 935 C C . GLU A 1 125 ? -23.841 -5.966 50.595 1.00 52.06 125 GLU A C 1
ATOM 937 O O . GLU A 1 125 ? -24.765 -6.132 51.386 1.00 52.06 125 GLU A O 1
ATOM 942 N N . GLY A 1 126 ? -23.744 -4.833 49.901 1.00 58.25 126 GLY A N 1
ATOM 943 C CA . GLY A 1 126 ? -24.830 -3.853 49.916 1.00 58.25 126 GLY A CA 1
ATOM 944 C C . GLY A 1 126 ? -24.545 -2.611 49.085 1.00 58.25 126 GLY A C 1
ATOM 945 O O . GLY A 1 126 ? -23.711 -1.800 49.452 1.00 58.25 126 GLY A O 1
ATOM 946 N N . GLY A 1 127 ? -25.248 -2.444 47.960 1.00 55.88 127 GLY A N 1
ATOM 947 C CA . GLY A 1 127 ? -25.344 -1.173 47.218 1.00 55.88 127 GLY A CA 1
ATOM 948 C C . GLY A 1 127 ? -24.113 -0.707 46.418 1.00 55.88 127 GLY A C 1
ATOM 949 O O . GLY A 1 127 ? -24.283 -0.149 45.333 1.00 55.88 127 GLY A O 1
ATOM 950 N N . ASP A 1 128 ? -22.888 -0.997 46.859 1.00 55.22 128 ASP A N 1
ATOM 951 C CA . ASP A 1 128 ? -21.664 -0.369 46.322 1.00 55.22 128 ASP A CA 1
ATOM 952 C C . ASP A 1 128 ? -21.150 -0.932 44.982 1.00 55.22 128 ASP A C 1
ATOM 954 O O . ASP A 1 128 ? -20.269 -0.352 44.336 1.00 55.22 128 ASP A O 1
ATOM 958 N N . SER A 1 129 ? -21.761 -2.003 44.463 1.00 60.28 129 SER A N 1
ATOM 959 C CA . SER A 1 129 ? -21.283 -2.701 43.253 1.00 60.28 129 SER A CA 1
ATOM 960 C C . SER A 1 129 ? -21.228 -1.831 41.983 1.00 60.28 129 SER A C 1
ATOM 962 O O . SER A 1 129 ? -20.475 -2.119 41.042 1.00 60.28 129 SER A O 1
ATOM 964 N N . GLN A 1 130 ? -22.013 -0.749 41.925 1.00 60.84 130 GLN A N 1
ATOM 965 C CA . GLN A 1 130 ? -22.023 0.170 40.786 1.00 60.84 130 GLN A CA 1
ATOM 966 C C . GLN A 1 130 ? -20.919 1.234 40.887 1.00 60.84 130 GLN A C 1
ATOM 968 O O . GLN A 1 130 ? -20.337 1.605 39.859 1.00 60.84 130 GLN A O 1
ATOM 973 N N . ALA A 1 131 ? -20.598 1.691 42.102 1.00 64.31 131 ALA A N 1
ATOM 974 C CA . ALA A 1 131 ? -19.498 2.616 42.359 1.00 64.31 131 ALA A CA 1
ATOM 975 C C . ALA A 1 131 ? -18.148 1.929 42.104 1.00 64.31 131 ALA A C 1
ATOM 977 O O . ALA A 1 131 ? -17.318 2.455 41.356 1.00 64.31 131 ALA A O 1
ATOM 978 N N . GLU A 1 132 ? -17.988 0.692 42.576 1.00 58.94 132 GLU A N 1
ATOM 979 C CA . GLU A 1 132 ? -16.787 -0.113 42.333 1.00 58.94 132 GLU A CA 1
ATOM 980 C C . GLU A 1 132 ? -16.577 -0.444 40.852 1.00 58.94 132 GLU A C 1
ATOM 982 O O . GLU A 1 132 ? -15.459 -0.367 40.335 1.00 58.94 132 GLU A O 1
ATOM 987 N N . ARG A 1 133 ? -17.656 -0.753 40.115 1.00 58.72 133 ARG A N 1
ATOM 988 C CA . ARG A 1 133 ? -17.574 -0.950 38.658 1.00 58.72 133 ARG A CA 1
ATOM 989 C C . ARG A 1 133 ? -17.092 0.307 37.940 1.00 58.72 133 ARG A C 1
ATOM 991 O O . ARG A 1 133 ? -16.275 0.184 37.026 1.00 58.72 133 ARG A O 1
ATOM 998 N N . LYS A 1 134 ? -17.561 1.491 38.349 1.00 59.69 134 LYS A N 1
ATOM 999 C CA . LYS A 1 134 ? -17.086 2.772 37.802 1.00 59.69 134 LYS A CA 1
ATOM 1000 C C . LYS A 1 134 ? -15.620 3.027 38.156 1.00 59.69 134 LYS A C 1
ATOM 1002 O O . LYS A 1 134 ? -14.878 3.517 37.309 1.00 59.69 134 LYS A O 1
ATOM 1007 N N . GLN A 1 135 ? -15.180 2.676 39.363 1.00 57.28 135 GLN A N 1
ATOM 1008 C CA . GLN A 1 135 ? -13.796 2.871 39.801 1.00 57.28 135 GLN A CA 1
ATOM 1009 C C . GLN A 1 135 ? -12.816 1.934 39.079 1.00 57.28 135 GLN A C 1
ATOM 1011 O O . GLN A 1 135 ? -11.763 2.382 38.627 1.00 57.28 135 GLN A O 1
ATOM 1016 N N . ALA A 1 136 ? -13.198 0.673 38.855 1.00 54.47 136 ALA A N 1
ATOM 1017 C CA . ALA A 1 136 ? -12.415 -0.272 38.058 1.00 54.47 136 ALA A CA 1
ATOM 1018 C C . ALA A 1 136 ? -12.307 0.148 36.580 1.00 54.47 136 ALA A C 1
ATOM 1020 O O . ALA A 1 136 ? -11.262 -0.031 35.959 1.00 54.47 136 ALA A O 1
ATOM 1021 N N . GLU A 1 137 ? -13.365 0.735 36.009 1.00 52.25 137 GLU A N 1
ATOM 1022 C CA . GLU A 1 137 ? -13.318 1.295 34.652 1.00 52.25 137 GLU A CA 1
ATOM 1023 C C . GLU A 1 137 ? -12.416 2.533 34.570 1.00 52.25 137 GLU A C 1
ATOM 1025 O O . GLU A 1 137 ? -11.658 2.662 33.611 1.00 52.25 137 GLU A O 1
ATOM 1030 N N . ARG A 1 138 ? -12.415 3.397 35.593 1.00 55.66 138 ARG A N 1
ATOM 1031 C CA . ARG A 1 138 ? -11.503 4.551 35.672 1.00 55.66 138 ARG A CA 1
ATOM 1032 C C . ARG A 1 138 ? -10.038 4.125 35.783 1.00 55.66 138 ARG A C 1
ATOM 1034 O O . ARG A 1 138 ? -9.213 4.633 35.032 1.00 55.66 138 ARG A O 1
ATOM 1041 N N . ALA A 1 139 ? -9.721 3.159 36.647 1.00 50.34 139 ALA A N 1
ATOM 1042 C CA . ALA A 1 139 ? -8.362 2.625 36.781 1.00 50.34 139 ALA A CA 1
ATOM 1043 C C . ALA A 1 139 ? -7.868 1.964 35.480 1.00 50.34 139 ALA A C 1
ATOM 1045 O O . ALA A 1 139 ? -6.706 2.116 35.105 1.00 50.34 139 ALA A O 1
ATOM 1046 N N . ALA A 1 140 ? -8.769 1.288 34.758 1.00 49.75 140 ALA A N 1
ATOM 1047 C CA . ALA A 1 140 ? -8.455 0.681 33.472 1.00 49.75 140 ALA A CA 1
ATOM 1048 C C . ALA A 1 140 ? -8.142 1.724 32.382 1.00 49.75 140 ALA A C 1
ATOM 1050 O O . ALA A 1 140 ? -7.217 1.577 31.587 1.00 49.75 140 ALA A O 1
ATOM 1051 N N . VAL A 1 141 ? -8.896 2.818 32.353 1.00 49.44 141 VAL A N 1
ATOM 1052 C CA . VAL A 1 141 ? -8.626 3.924 31.431 1.00 49.44 141 VAL A CA 1
ATOM 1053 C C . VAL A 1 141 ? -7.250 4.528 31.730 1.00 49.44 141 VAL A C 1
ATOM 1055 O O . VAL A 1 141 ? -6.434 4.632 30.817 1.00 49.44 141 VAL A O 1
ATOM 1058 N N . VAL A 1 142 ? -6.942 4.810 33.001 1.00 50.56 142 VAL A N 1
ATOM 1059 C CA . VAL A 1 142 ? -5.652 5.394 33.417 1.00 50.56 142 VAL A CA 1
ATOM 1060 C C . VAL A 1 142 ? -4.457 4.550 32.968 1.00 50.56 142 VAL A C 1
ATOM 1062 O O . VAL A 1 142 ? -3.538 5.101 32.378 1.00 50.56 142 VAL A O 1
ATOM 1065 N N . LEU A 1 143 ? -4.469 3.229 33.162 1.00 50.97 143 LEU A N 1
ATOM 1066 C CA . LEU A 1 143 ? -3.317 2.381 32.812 1.00 50.97 143 LEU A CA 1
ATOM 1067 C C . LEU A 1 143 ? -3.133 2.212 31.291 1.00 50.97 143 LEU A C 1
ATOM 1069 O O . LEU A 1 143 ? -2.001 2.150 30.818 1.00 50.97 143 LEU A O 1
ATOM 1073 N N . VAL A 1 144 ? -4.225 2.157 30.516 1.00 52.38 144 VAL A N 1
ATOM 1074 C CA . VAL A 1 144 ? -4.154 2.152 29.041 1.00 52.38 144 VAL A CA 1
ATOM 1075 C C . VAL A 1 144 ? -3.545 3.450 28.545 1.00 52.38 144 VAL A C 1
ATOM 1077 O O . VAL A 1 144 ? -2.694 3.431 27.663 1.00 52.38 144 VAL A O 1
ATOM 1080 N N . LEU A 1 145 ? -3.952 4.566 29.145 1.00 50.25 145 LEU A N 1
ATOM 1081 C CA . LEU A 1 145 ? -3.392 5.870 28.843 1.00 50.25 145 LEU A CA 1
ATOM 1082 C C . LEU A 1 145 ? -1.919 5.922 29.210 1.00 50.25 145 LEU A C 1
ATOM 1084 O O . LEU A 1 145 ? -1.138 6.292 28.351 1.00 50.25 145 LEU A O 1
ATOM 1088 N N . SER A 1 146 ? -1.524 5.435 30.389 1.00 49.62 146 SER A N 1
ATOM 1089 C CA . SER A 1 146 ? -0.114 5.321 30.779 1.00 49.62 146 SER A CA 1
ATOM 1090 C C . SER A 1 146 ? 0.712 4.515 29.769 1.00 49.62 146 SER A C 1
ATOM 1092 O O . SER A 1 146 ? 1.819 4.916 29.412 1.00 49.62 146 SER A O 1
ATOM 1094 N N . ALA A 1 147 ? 0.170 3.401 29.272 1.00 54.00 147 ALA A N 1
ATOM 1095 C CA . ALA A 1 147 ? 0.850 2.539 28.312 1.00 54.00 147 ALA A CA 1
ATOM 1096 C C . ALA A 1 147 ? 0.951 3.193 26.921 1.00 54.00 147 ALA A C 1
ATOM 1098 O O . ALA A 1 147 ? 2.003 3.150 26.287 1.00 54.00 147 ALA A O 1
ATOM 1099 N N . LEU A 1 148 ? -0.108 3.873 26.476 1.00 53.62 148 LEU A N 1
ATOM 1100 C CA . LEU A 1 148 ? -0.104 4.620 25.221 1.00 53.62 148 LEU A CA 1
ATOM 1101 C C . LEU A 1 148 ? 0.846 5.817 25.270 1.00 53.62 148 LEU A C 1
ATOM 1103 O O . LEU A 1 148 ? 1.573 6.073 24.318 1.00 53.62 148 LEU A O 1
ATOM 1107 N N . THR A 1 149 ? 0.885 6.514 26.405 1.00 51.59 149 THR A N 1
ATOM 1108 C CA . THR A 1 149 ? 1.826 7.609 26.634 1.00 51.59 149 THR A CA 1
ATOM 1109 C C . THR A 1 149 ? 3.266 7.124 26.668 1.00 51.59 149 THR A C 1
ATOM 1111 O O . THR A 1 149 ? 4.143 7.878 26.281 1.00 51.59 149 THR A O 1
ATOM 1114 N N . LEU A 1 150 ? 3.510 5.863 27.038 1.00 55.59 150 LEU A N 1
ATOM 1115 C CA . LEU A 1 150 ? 4.819 5.206 26.963 1.00 55.59 150 LEU A CA 1
ATOM 1116 C C . LEU A 1 150 ? 5.228 4.862 25.527 1.00 55.59 150 LEU A C 1
ATOM 1118 O O . LEU A 1 150 ? 6.384 5.036 25.158 1.00 55.59 150 LEU A O 1
ATOM 1122 N N . VAL A 1 151 ? 4.282 4.418 24.697 1.00 55.47 151 VAL A N 1
ATOM 1123 C CA . VAL A 1 151 ? 4.533 4.218 23.260 1.00 55.47 151 VAL A CA 1
ATOM 1124 C C . VAL A 1 151 ? 4.816 5.562 22.593 1.00 55.47 151 VAL A C 1
ATOM 1126 O O . VAL A 1 151 ? 5.796 5.690 21.865 1.00 55.47 151 VAL A O 1
ATOM 1129 N N . CYS A 1 152 ? 4.027 6.592 22.908 1.00 53.06 152 CYS A N 1
ATOM 1130 C CA . CYS A 1 152 ? 4.326 7.952 22.477 1.00 53.06 152 CYS A CA 1
ATOM 1131 C C . CYS A 1 152 ? 5.695 8.413 23.005 1.00 53.06 152 CYS A C 1
ATOM 1133 O O . CYS A 1 152 ? 6.448 8.968 22.207 1.00 53.06 152 CYS A O 1
ATOM 1135 N N . TRP A 1 153 ? 6.043 8.107 24.272 1.00 53.44 153 TRP A N 1
ATOM 1136 C CA . TRP A 1 153 ? 7.363 8.340 24.899 1.00 53.44 153 TRP A CA 1
ATOM 1137 C C . TRP A 1 153 ? 8.504 7.890 24.024 1.00 53.44 153 TRP A C 1
ATOM 1139 O O . TRP A 1 153 ? 9.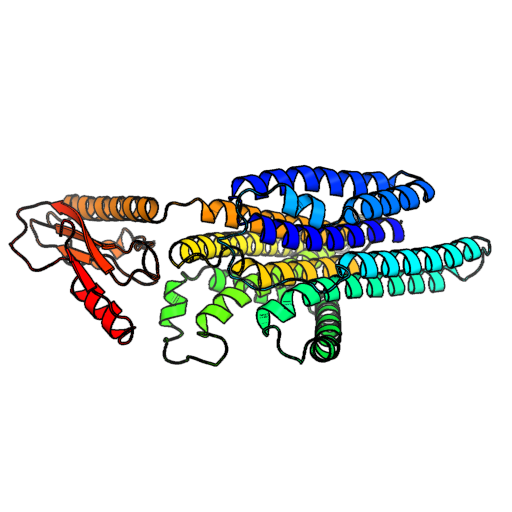429 8.645 23.734 1.00 53.44 153 TRP A O 1
ATOM 1149 N N . TRP A 1 154 ? 8.392 6.674 23.534 1.00 55.41 154 TRP A N 1
ATOM 1150 C CA . TRP A 1 154 ? 9.435 6.088 22.730 1.00 55.41 154 TRP A CA 1
ATOM 1151 C C . TRP A 1 154 ? 9.572 6.744 21.342 1.00 55.41 154 TRP A C 1
ATOM 1153 O O . TRP A 1 154 ? 10.679 6.851 20.822 1.00 55.41 154 TRP A O 1
ATOM 1163 N N . PHE A 1 155 ? 8.476 7.266 20.778 1.00 54.44 155 PHE A N 1
ATOM 1164 C CA . PHE A 1 155 ? 8.457 7.838 19.426 1.00 54.44 155 PHE A CA 1
ATOM 1165 C C . PHE A 1 155 ? 8.750 9.339 19.329 1.00 54.44 155 PHE A C 1
ATOM 1167 O O . PHE A 1 155 ? 9.283 9.779 18.310 1.00 54.44 155 PHE A O 1
ATOM 1174 N N . ALA A 1 156 ? 8.437 10.155 20.339 1.00 50.38 156 ALA A N 1
ATOM 1175 C CA . ALA A 1 156 ? 8.642 11.605 20.215 1.00 50.38 156 ALA A CA 1
ATOM 1176 C C . ALA A 1 156 ? 10.120 12.036 20.075 1.00 50.38 156 ALA A C 1
ATOM 1178 O O . ALA A 1 156 ? 10.377 12.914 19.257 1.00 50.38 156 ALA A O 1
ATOM 1179 N N . PRO A 1 157 ? 11.110 11.431 20.764 1.00 49.50 157 PRO A N 1
ATOM 1180 C CA . PRO A 1 157 ? 12.521 11.766 20.547 1.00 49.50 157 PRO A CA 1
ATOM 1181 C C . PRO A 1 157 ? 12.993 11.441 19.124 1.00 49.50 157 PRO A C 1
ATOM 1183 O O . PRO A 1 157 ? 13.862 12.126 18.594 1.00 49.50 157 PRO A O 1
ATOM 1186 N N . PHE A 1 158 ? 12.394 10.417 18.505 1.00 52.91 158 PHE A N 1
ATOM 1187 C CA . PHE A 1 158 ? 12.684 9.996 17.136 1.00 52.91 158 PHE A CA 1
ATOM 1188 C C . PHE A 1 158 ? 12.093 10.967 16.103 1.00 52.91 158 PHE A C 1
ATOM 1190 O O . PHE A 1 158 ? 12.744 11.289 15.117 1.00 52.91 158 PHE A O 1
ATOM 1197 N N . MET A 1 159 ? 10.886 11.483 16.356 1.00 49.38 159 MET A N 1
ATOM 1198 C CA . MET A 1 159 ? 10.202 12.421 15.454 1.00 49.38 159 MET A CA 1
ATOM 1199 C C . MET A 1 159 ? 10.662 13.878 15.607 1.00 49.38 159 MET A C 1
ATOM 1201 O O . MET A 1 159 ? 10.615 14.630 14.639 1.00 49.38 159 MET A O 1
ATOM 1205 N N . PHE A 1 160 ? 11.070 14.298 16.809 1.00 50.09 160 PHE A N 1
ATOM 1206 C CA . PHE A 1 160 ? 11.336 15.711 17.123 1.00 50.09 160 PHE A CA 1
ATOM 1207 C C . PHE A 1 160 ? 12.809 16.026 17.431 1.00 50.09 160 PHE A C 1
ATOM 1209 O O . PHE A 1 160 ? 13.144 17.181 17.689 1.00 50.09 160 PHE A O 1
ATOM 1216 N N . GLY A 1 161 ? 13.695 15.026 17.375 1.00 50.47 161 GLY A N 1
ATOM 1217 C CA . GLY A 1 161 ? 15.099 15.164 17.754 1.00 50.47 161 GLY A CA 1
ATOM 1218 C C . GLY A 1 161 ? 15.285 15.292 19.271 1.00 50.47 161 GLY A C 1
ATOM 1219 O O . GLY A 1 161 ? 14.409 15.744 20.006 1.00 50.47 161 GLY A O 1
ATOM 1220 N N . VAL A 1 162 ? 16.458 14.898 19.770 1.00 50.47 162 VAL A N 1
ATOM 1221 C CA . VAL A 1 162 ? 16.783 14.811 21.213 1.00 50.47 162 VAL A CA 1
ATOM 1222 C C . VAL A 1 162 ? 17.015 16.192 21.870 1.00 50.47 162 VAL A C 1
ATOM 1224 O O . VAL A 1 162 ? 17.708 16.313 22.877 1.00 50.47 162 VAL A O 1
ATOM 1227 N N . GLY A 1 163 ? 16.463 17.267 21.301 1.00 51.53 163 GLY A N 1
ATOM 1228 C CA . GLY A 1 163 ? 16.628 18.628 21.813 1.00 51.53 163 GLY A CA 1
ATOM 1229 C C . GLY A 1 163 ? 16.012 18.823 23.205 1.00 51.53 163 GLY A C 1
ATOM 1230 O O . GLY A 1 163 ? 15.073 18.125 23.587 1.00 51.53 163 GLY A O 1
ATOM 1231 N N . LEU A 1 164 ? 16.518 19.820 23.944 1.00 47.91 164 LEU A N 1
ATOM 1232 C CA . LEU A 1 164 ? 16.219 20.192 25.346 1.00 47.91 164 LEU A CA 1
ATOM 1233 C C . LEU A 1 164 ? 14.728 20.308 25.768 1.00 47.91 164 LEU A C 1
ATOM 1235 O O . LEU A 1 164 ? 14.444 20.560 26.937 1.00 47.91 164 LEU A O 1
ATOM 1239 N N . PHE A 1 165 ? 13.763 20.092 24.874 1.00 50.69 165 PHE A N 1
ATOM 1240 C CA . PHE A 1 165 ? 12.319 20.146 25.137 1.00 50.69 165 PHE A CA 1
ATOM 1241 C C . PHE A 1 165 ? 11.690 18.809 25.580 1.00 50.69 165 PHE A C 1
ATOM 1243 O O . PHE A 1 165 ? 10.468 18.723 25.737 1.00 50.69 165 PHE A O 1
ATOM 1250 N N . GLY A 1 166 ? 12.511 17.784 25.837 1.00 57.72 166 GLY A N 1
ATOM 1251 C CA . GLY A 1 166 ? 12.110 16.427 26.230 1.00 57.72 166 GLY A CA 1
ATOM 1252 C C . GLY A 1 166 ? 10.917 16.338 27.199 1.00 57.72 166 GLY A C 1
ATOM 1253 O O . GLY A 1 166 ? 9.888 15.808 26.795 1.00 57.72 166 GLY A O 1
ATOM 1254 N N . PRO A 1 167 ? 10.980 16.866 28.438 1.00 58.00 167 PRO A N 1
ATOM 1255 C CA . PRO A 1 167 ? 9.908 16.722 29.434 1.00 58.00 167 PRO A CA 1
ATOM 1256 C C . PRO A 1 167 ? 8.649 17.568 29.157 1.00 58.00 167 PRO A C 1
ATOM 1258 O O . PRO A 1 167 ? 7.541 17.132 29.460 1.00 58.00 167 PRO A O 1
ATOM 1261 N N . LEU A 1 168 ? 8.791 18.760 28.564 1.00 60.56 168 LEU A N 1
ATOM 1262 C CA . LEU A 1 168 ? 7.668 19.674 28.291 1.00 60.56 168 LEU A CA 1
ATOM 1263 C C . LEU A 1 168 ? 6.805 19.208 27.114 1.00 60.56 168 LEU A C 1
ATOM 1265 O O . LEU A 1 168 ? 5.586 19.370 27.147 1.00 60.56 168 LEU A O 1
ATOM 1269 N N . SER A 1 169 ? 7.413 18.564 26.114 1.00 63.22 169 SER A N 1
ATOM 1270 C CA . SER A 1 169 ? 6.669 17.955 25.005 1.00 63.22 169 SER A CA 1
ATOM 1271 C C . SER A 1 169 ? 5.679 16.877 25.489 1.00 63.22 169 SER A C 1
ATOM 1273 O O . SER A 1 169 ? 4.568 16.785 24.967 1.00 63.22 169 SER A O 1
ATOM 1275 N N . TRP A 1 170 ? 6.003 16.139 26.563 1.00 55.94 170 TRP A N 1
ATOM 1276 C CA . TRP A 1 170 ? 5.128 15.111 27.150 1.00 55.94 170 TRP A CA 1
ATOM 1277 C C . TRP A 1 170 ? 3.825 15.668 27.691 1.00 55.94 170 TRP A C 1
ATOM 1279 O O . TRP A 1 170 ? 2.762 15.100 27.444 1.00 55.94 170 TRP A O 1
ATOM 1289 N N . LEU A 1 171 ? 3.889 16.800 28.390 1.00 67.69 171 LEU A N 1
ATOM 1290 C CA . LEU A 1 171 ? 2.695 17.437 28.941 1.00 67.69 171 LEU A CA 1
ATOM 1291 C C . LEU A 1 171 ? 1.708 17.860 27.849 1.00 67.69 171 LEU A C 1
ATOM 1293 O O . LEU A 1 171 ? 0.539 18.051 28.158 1.00 67.69 171 LEU A O 1
ATOM 1297 N N . ILE A 1 172 ? 2.148 17.957 26.592 1.00 68.69 172 ILE A N 1
ATOM 1298 C CA . ILE A 1 172 ? 1.313 18.280 25.431 1.00 68.69 172 ILE A CA 1
ATOM 1299 C C . ILE A 1 172 ? 0.867 17.005 24.699 1.00 68.69 172 ILE A C 1
ATOM 1301 O O . ILE A 1 172 ? -0.303 16.869 24.344 1.00 68.69 172 ILE A O 1
ATOM 1305 N N . VAL A 1 173 ? 1.755 16.024 24.514 1.00 66.56 173 VAL A N 1
ATOM 1306 C CA . VAL A 1 173 ? 1.427 14.778 23.799 1.00 66.56 173 VAL A CA 1
ATOM 1307 C C . VAL A 1 173 ? 0.384 13.951 24.555 1.00 66.56 173 VAL A C 1
ATOM 1309 O O . VAL A 1 173 ? -0.575 13.478 23.949 1.00 66.56 173 VAL A O 1
ATOM 1312 N N . ILE A 1 174 ? 0.519 13.813 25.878 1.00 69.00 174 ILE A N 1
ATOM 1313 C CA . ILE A 1 174 ? -0.416 13.044 26.715 1.00 69.00 174 ILE A CA 1
ATOM 1314 C C . ILE A 1 174 ? -1.869 13.547 26.586 1.00 69.00 174 ILE A C 1
ATOM 1316 O O . ILE A 1 174 ? -2.746 12.732 26.281 1.00 69.00 174 ILE A O 1
ATOM 1320 N N . PRO A 1 175 ? -2.181 14.847 26.777 1.00 71.88 175 PRO A N 1
ATOM 1321 C CA . PRO A 1 175 ? -3.541 15.341 26.598 1.00 71.88 175 PRO A CA 1
ATOM 1322 C C . PRO A 1 175 ? -4.021 15.228 25.153 1.00 71.88 175 PRO A C 1
ATOM 1324 O O . PRO A 1 175 ? -5.187 14.908 24.957 1.00 71.88 175 PRO A O 1
ATOM 1327 N N . ILE A 1 176 ? -3.164 15.398 24.142 1.00 71.75 176 ILE A N 1
ATOM 1328 C CA . ILE A 1 176 ? -3.566 15.190 22.739 1.00 71.75 176 ILE A CA 1
ATOM 1329 C C . ILE A 1 176 ? -4.004 13.739 22.514 1.00 71.75 176 ILE A C 1
ATOM 1331 O O . ILE A 1 176 ? -5.078 13.490 21.974 1.00 71.75 176 ILE A O 1
ATOM 1335 N N . VAL A 1 177 ? -3.210 12.782 22.990 1.00 73.56 177 VAL A N 1
ATOM 1336 C CA . VAL A 1 177 ? -3.487 11.341 22.937 1.00 73.56 177 VAL A CA 1
ATOM 1337 C C . VAL A 1 177 ? -4.807 11.002 23.641 1.00 73.56 177 VAL A C 1
ATOM 1339 O O . VAL A 1 177 ? -5.662 10.310 23.082 1.00 73.56 177 VAL A O 1
ATOM 1342 N N . LEU A 1 178 ? -5.001 11.529 24.854 1.00 75.19 178 LEU A N 1
ATOM 1343 C CA . LEU A 1 178 ? -6.224 11.390 25.651 1.00 75.19 178 LEU A CA 1
ATOM 1344 C C . LEU A 1 178 ? -7.454 11.930 24.921 1.00 75.19 178 LEU A C 1
ATOM 1346 O O . LEU A 1 178 ? -8.487 11.254 24.838 1.00 75.19 178 LEU A O 1
ATOM 1350 N N . LEU A 1 179 ? -7.342 13.156 24.411 1.00 75.19 179 LEU A N 1
ATOM 1351 C CA . LEU A 1 179 ? -8.396 13.841 23.676 1.00 75.19 179 LEU A CA 1
ATOM 1352 C C . LEU A 1 179 ? -8.732 13.078 22.401 1.00 75.19 179 LEU A C 1
ATOM 1354 O O . LEU A 1 179 ? -9.908 12.898 22.106 1.00 75.19 179 LEU A O 1
ATOM 1358 N N . PHE A 1 180 ? -7.729 12.553 21.700 1.00 76.12 180 PHE A N 1
ATOM 1359 C CA . PHE A 1 180 ? -7.917 11.784 20.479 1.00 76.12 180 PHE A CA 1
ATOM 1360 C C . PHE A 1 180 ? -8.653 10.461 20.730 1.00 76.12 180 PHE A C 1
ATOM 1362 O O . PHE A 1 180 ? -9.663 10.194 20.081 1.00 76.12 180 PHE A O 1
ATOM 1369 N N . VAL A 1 181 ? -8.238 9.662 21.724 1.00 79.50 181 VAL A N 1
ATOM 1370 C CA . VAL A 1 181 ? -8.953 8.424 22.112 1.00 79.50 181 VAL A CA 1
ATOM 1371 C C . VAL A 1 181 ? -10.386 8.726 22.542 1.00 79.50 181 VAL A C 1
ATOM 1373 O O . VAL A 1 181 ? -11.319 8.003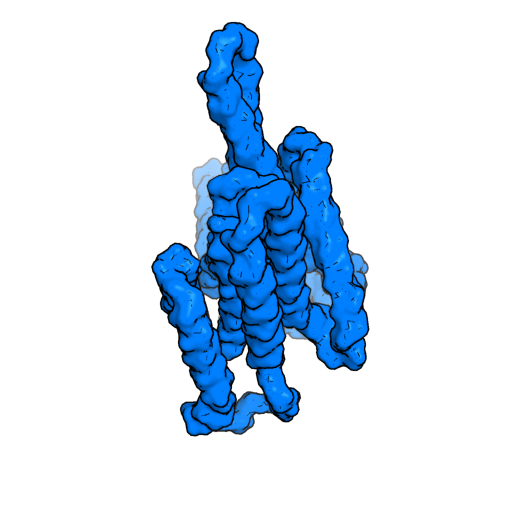 22.176 1.00 79.50 181 VAL A O 1
ATOM 1376 N N . SER A 1 182 ? -10.573 9.795 23.318 1.00 77.12 182 SER A N 1
ATOM 1377 C CA . SER A 1 182 ? -11.891 10.214 23.800 1.00 77.12 182 SER A CA 1
ATOM 1378 C C . SER A 1 182 ? -12.786 10.666 22.648 1.00 77.12 182 SER A C 1
ATOM 1380 O O . SER A 1 182 ? -13.944 10.253 22.580 1.00 77.12 182 SER A O 1
ATOM 1382 N N . ALA A 1 183 ? -12.244 11.443 21.708 1.00 76.12 183 ALA A N 1
ATOM 1383 C CA . ALA A 1 183 ? -12.934 11.892 20.506 1.00 76.12 183 ALA A CA 1
ATOM 1384 C C . ALA A 1 183 ? -13.307 10.712 19.602 1.00 76.12 183 ALA A C 1
ATOM 1386 O O . ALA A 1 183 ? -14.460 10.616 19.194 1.00 76.12 183 ALA A O 1
ATOM 1387 N N . LEU A 1 184 ? -12.392 9.766 19.367 1.00 77.50 184 LEU A N 1
ATOM 1388 C CA . LEU A 1 184 ? -12.672 8.539 18.613 1.00 77.50 184 LEU A CA 1
ATOM 1389 C C . LEU A 1 184 ? -13.757 7.693 19.280 1.00 77.50 184 LEU A C 1
ATOM 1391 O O . LEU A 1 184 ? -14.662 7.204 18.611 1.00 77.50 184 LEU A O 1
ATOM 1395 N N . THR A 1 185 ? -13.704 7.546 20.603 1.00 85.94 185 THR A N 1
ATOM 1396 C CA . THR A 1 185 ? -14.713 6.803 21.371 1.00 85.94 185 THR A CA 1
ATOM 1397 C C . THR A 1 185 ? -16.080 7.485 21.309 1.00 85.94 185 THR A C 1
ATOM 1399 O O . THR A 1 185 ? -17.108 6.815 21.180 1.00 85.94 185 THR A O 1
ATOM 1402 N N . LEU A 1 186 ? -16.112 8.818 21.389 1.00 82.12 186 LEU A N 1
ATOM 1403 C CA . LEU A 1 186 ? -17.334 9.605 21.247 1.00 82.12 186 LEU A CA 1
ATOM 1404 C C . LEU A 1 186 ? -17.897 9.488 19.828 1.00 82.12 186 LEU A C 1
ATOM 1406 O O . LEU A 1 186 ? -19.096 9.261 19.672 1.00 82.12 186 LEU A O 1
ATOM 1410 N N . ALA A 1 187 ? -17.035 9.590 18.815 1.00 81.81 187 ALA A N 1
ATOM 1411 C CA . ALA A 1 187 ? -17.396 9.441 17.415 1.00 81.81 187 ALA A CA 1
ATOM 1412 C C . ALA A 1 187 ? -17.969 8.045 17.151 1.00 81.81 187 ALA A C 1
ATOM 1414 O O . ALA A 1 187 ? -19.074 7.939 16.631 1.00 81.81 187 ALA A O 1
ATOM 1415 N N . ALA A 1 188 ? -17.297 6.984 17.607 1.00 86.62 188 ALA A N 1
ATOM 1416 C CA . ALA A 1 188 ? -17.771 5.606 17.482 1.00 86.62 188 ALA A CA 1
ATOM 1417 C C . ALA A 1 188 ? -19.192 5.427 18.042 1.00 86.62 188 ALA A C 1
ATOM 1419 O O . ALA A 1 188 ? -20.007 4.730 17.449 1.00 86.62 188 ALA A O 1
ATOM 1420 N N . ARG A 1 189 ? -19.503 6.077 19.173 1.00 90.00 189 ARG A N 1
ATOM 1421 C CA . ARG A 1 189 ? -20.805 5.962 19.850 1.00 90.00 189 ARG A CA 1
ATOM 1422 C C . ARG A 1 189 ? -21.905 6.849 19.269 1.00 90.00 189 ARG A C 1
ATOM 1424 O O . ARG A 1 189 ? -23.069 6.480 19.378 1.00 90.00 189 ARG A O 1
ATOM 1431 N N . ARG A 1 190 ? -21.573 8.038 18.754 1.00 91.44 190 ARG A N 1
ATOM 1432 C CA . ARG A 1 190 ? -22.567 9.043 18.324 1.00 91.44 190 ARG A CA 1
ATOM 1433 C C . ARG A 1 190 ? -22.795 9.089 16.819 1.00 91.44 190 ARG A C 1
ATOM 1435 O O . ARG A 1 190 ? -23.869 9.497 16.392 1.00 91.44 190 ARG A O 1
ATOM 1442 N N . VAL A 1 191 ? -21.796 8.726 16.026 1.00 89.19 191 VAL A N 1
ATOM 1443 C CA . VAL A 1 191 ? -21.864 8.820 14.567 1.00 89.19 191 VAL A CA 1
ATOM 1444 C C . VAL A 1 191 ? -22.610 7.608 14.016 1.00 89.19 191 VAL A C 1
ATOM 1446 O O . VAL A 1 191 ? -22.375 6.474 14.435 1.00 89.19 191 VAL A O 1
ATOM 1449 N N . SER A 1 192 ? -23.521 7.844 13.070 1.00 93.75 192 SER A N 1
ATOM 1450 C CA . SER A 1 192 ? -24.269 6.768 12.426 1.00 93.75 192 SER A CA 1
ATOM 1451 C C . SER A 1 192 ? -23.346 5.874 11.594 1.00 93.75 192 SER A C 1
ATOM 1453 O O . SER A 1 192 ? -22.372 6.326 10.992 1.00 93.75 192 SER A O 1
ATOM 1455 N N . HIS A 1 193 ? -23.677 4.586 11.521 1.00 93.12 193 HIS A N 1
ATOM 1456 C CA . HIS A 1 193 ? -22.905 3.607 10.752 1.00 93.12 193 HIS A CA 1
ATOM 1457 C C . HIS A 1 193 ? -22.767 3.984 9.269 1.00 93.12 193 HIS A C 1
ATOM 1459 O O . HIS A 1 193 ? -21.734 3.711 8.665 1.00 93.12 193 HIS A O 1
ATOM 1465 N N . SER A 1 194 ? -23.759 4.677 8.699 1.00 93.62 194 SER A N 1
ATOM 1466 C CA . SER A 1 194 ? -23.724 5.167 7.319 1.00 93.62 194 SER A CA 1
ATOM 1467 C C . SER A 1 194 ? -22.539 6.091 7.047 1.00 93.62 194 SER A C 1
ATOM 1469 O O . SER A 1 194 ? -21.918 5.979 5.996 1.00 93.62 194 SER A O 1
ATOM 1471 N N . VAL A 1 195 ? -22.176 6.964 7.993 1.00 93.12 195 VAL A N 1
ATOM 1472 C CA . VAL A 1 195 ? -21.018 7.861 7.834 1.00 93.12 195 VAL A CA 1
ATOM 1473 C C . VAL A 1 195 ? -19.726 7.055 7.726 1.00 93.12 195 VAL A C 1
ATOM 1475 O O . VAL A 1 195 ? -18.903 7.337 6.860 1.00 93.12 195 VAL A O 1
ATOM 1478 N N . TRP A 1 196 ? -19.569 6.009 8.542 1.00 94.12 196 TRP A N 1
ATOM 1479 C CA . TRP A 1 196 ? -18.400 5.131 8.469 1.00 94.12 196 TRP A CA 1
ATOM 1480 C C . TRP A 1 196 ? -18.355 4.331 7.169 1.00 94.12 196 TRP A C 1
ATOM 1482 O O . TRP A 1 196 ? -17.273 4.148 6.615 1.00 94.12 196 TRP A O 1
ATOM 1492 N N . ILE A 1 197 ? -19.512 3.904 6.648 1.00 95.56 197 ILE A N 1
ATOM 1493 C CA . ILE A 1 197 ? -19.604 3.258 5.331 1.00 95.56 197 ILE A CA 1
ATOM 1494 C C . ILE A 1 197 ? -19.121 4.218 4.241 1.00 95.56 197 ILE A C 1
ATOM 1496 O O . ILE A 1 197 ? -18.257 3.839 3.456 1.00 95.56 197 ILE A O 1
ATOM 1500 N N . TYR A 1 198 ? -19.613 5.461 4.211 1.00 95.50 198 TYR A N 1
ATOM 1501 C CA . TYR A 1 198 ? -19.173 6.449 3.221 1.00 95.50 198 TYR A CA 1
ATOM 1502 C C . TYR A 1 198 ? -17.684 6.764 3.340 1.00 95.50 198 TYR A C 1
ATOM 1504 O O . TYR A 1 198 ? -16.989 6.815 2.330 1.00 95.50 198 TYR A O 1
ATOM 1512 N N . ALA A 1 199 ? -17.172 6.909 4.562 1.00 93.75 199 ALA A N 1
ATOM 1513 C CA . ALA A 1 199 ? -15.754 7.157 4.776 1.00 93.75 199 ALA A CA 1
ATOM 1514 C C . ALA A 1 199 ? -14.893 5.967 4.312 1.00 93.75 199 ALA A C 1
ATOM 1516 O O . ALA A 1 199 ? -13.875 6.161 3.652 1.00 93.75 199 ALA A O 1
ATOM 1517 N N . GLY A 1 200 ? -15.327 4.732 4.579 1.00 95.88 200 GLY A N 1
ATOM 1518 C CA . GLY A 1 200 ? -14.650 3.533 4.088 1.00 95.88 200 GLY A CA 1
ATOM 1519 C C . GLY A 1 200 ? -14.691 3.401 2.564 1.00 95.88 200 GLY A C 1
ATOM 1520 O O . GLY A 1 200 ? -13.670 3.101 1.949 1.00 95.88 200 GLY A O 1
ATOM 1521 N N . LEU A 1 201 ? -15.839 3.691 1.946 1.00 96.62 201 LEU A N 1
ATOM 1522 C CA . LEU A 1 201 ? -15.997 3.714 0.489 1.00 96.62 201 LEU A CA 1
ATOM 1523 C C . LEU A 1 201 ? -15.192 4.830 -0.180 1.00 96.62 201 LEU A C 1
ATOM 1525 O O . LEU A 1 201 ? -14.813 4.668 -1.331 1.00 96.62 201 LEU A O 1
ATOM 1529 N N . PHE A 1 202 ? -14.922 5.935 0.513 1.00 95.88 202 PHE A N 1
ATOM 1530 C CA . PHE A 1 202 ? -14.062 7.004 0.011 1.00 95.88 202 PHE A CA 1
ATOM 1531 C C . PHE A 1 202 ? -12.574 6.640 0.113 1.00 95.88 202 PHE A C 1
ATOM 1533 O O . PHE A 1 202 ? -11.818 6.852 -0.832 1.00 95.88 202 PHE A O 1
ATOM 1540 N N . ILE A 1 203 ? -12.144 6.048 1.232 1.00 95.88 203 ILE A N 1
ATOM 1541 C CA . ILE A 1 203 ? -10.737 5.669 1.438 1.00 95.88 203 ILE A CA 1
ATOM 1542 C C . ILE A 1 203 ? -10.318 4.487 0.564 1.00 95.88 203 ILE A C 1
ATOM 1544 O O . ILE A 1 203 ? -9.171 4.430 0.125 1.00 95.88 203 ILE A O 1
ATOM 1548 N N . LEU A 1 204 ? -11.216 3.538 0.299 1.00 96.69 204 LEU A N 1
ATOM 1549 C CA . LEU A 1 204 ? -10.871 2.330 -0.447 1.00 96.69 204 LEU A CA 1
ATOM 1550 C C . LEU A 1 204 ? -10.345 2.626 -1.877 1.00 96.69 204 LEU A C 1
ATOM 1552 O O . LEU A 1 204 ? -9.295 2.080 -2.231 1.00 96.69 204 LEU A O 1
ATOM 1556 N N . PRO A 1 205 ? -10.973 3.507 -2.685 1.00 95.38 205 PRO A N 1
ATOM 1557 C CA . PRO A 1 205 ? -10.412 3.995 -3.943 1.00 95.38 205 PRO A CA 1
ATOM 1558 C C . PRO A 1 205 ? -9.085 4.726 -3.765 1.00 95.38 205 PRO A C 1
ATOM 1560 O O . PRO A 1 205 ? -8.160 4.452 -4.519 1.00 95.38 205 PRO A O 1
ATOM 1563 N N . VAL A 1 206 ? -8.956 5.590 -2.750 1.00 93.75 206 VAL A N 1
ATOM 1564 C CA . VAL A 1 206 ? -7.712 6.335 -2.478 1.00 93.75 206 VAL A CA 1
ATOM 1565 C C . VAL A 1 206 ? -6.546 5.373 -2.233 1.00 93.75 206 VAL A C 1
ATOM 1567 O O . VAL A 1 206 ? -5.507 5.501 -2.867 1.00 93.75 206 VAL A O 1
ATOM 1570 N N . LEU A 1 207 ? -6.733 4.342 -1.404 1.00 93.81 207 LEU A N 1
ATOM 1571 C CA . LEU A 1 207 ? -5.738 3.278 -1.199 1.00 93.81 207 LEU A CA 1
ATOM 1572 C C . LEU A 1 207 ? -5.465 2.435 -2.456 1.00 93.81 207 LEU A C 1
ATOM 1574 O O . LEU A 1 207 ? -4.471 1.707 -2.510 1.00 93.81 207 LEU A O 1
ATOM 1578 N N . SER A 1 208 ? -6.386 2.454 -3.420 1.00 93.88 208 SER A N 1
ATOM 1579 C CA . SER A 1 208 ? -6.294 1.709 -4.678 1.00 93.88 208 SER A CA 1
ATOM 1580 C C . SER A 1 208 ? -5.621 2.478 -5.797 1.00 93.88 208 SER A C 1
ATOM 1582 O O . SER A 1 208 ? -5.256 1.852 -6.790 1.00 93.88 208 SER A O 1
ATOM 1584 N N . LEU A 1 209 ? -5.401 3.781 -5.624 1.00 90.50 209 LEU A N 1
ATOM 1585 C CA . LEU A 1 209 ? -4.608 4.556 -6.559 1.00 90.50 209 LEU A CA 1
ATOM 1586 C C . LEU A 1 209 ? -3.143 4.100 -6.494 1.00 90.50 209 LEU A C 1
ATOM 1588 O O . LEU A 1 209 ? -2.601 3.924 -5.396 1.00 90.50 209 LEU A O 1
ATOM 1592 N N . PRO A 1 210 ? -2.489 3.896 -7.649 1.00 84.38 210 PRO A N 1
ATOM 1593 C CA . PRO A 1 210 ? -1.064 3.629 -7.677 1.00 84.38 210 PRO A CA 1
ATOM 1594 C C . PRO A 1 210 ? -0.318 4.845 -7.135 1.00 84.38 210 PRO A C 1
ATOM 1596 O O . PRO A 1 210 ? -0.740 5.989 -7.307 1.00 84.38 210 PRO A O 1
ATOM 1599 N N . ALA A 1 211 ? 0.809 4.589 -6.480 1.00 78.69 211 ALA A N 1
ATOM 1600 C CA . ALA A 1 211 ? 1.584 5.624 -5.816 1.00 78.69 211 ALA A CA 1
ATOM 1601 C C . ALA A 1 211 ? 1.986 6.750 -6.809 1.00 78.69 211 ALA A C 1
ATOM 1603 O O . ALA A 1 211 ? 1.884 7.931 -6.478 1.00 78.69 211 ALA A O 1
ATOM 1604 N N . SER A 1 212 ? 2.288 6.399 -8.066 1.00 75.56 212 SER A N 1
ATOM 1605 C CA . SER A 1 212 ? 2.593 7.343 -9.155 1.00 75.56 212 SER A CA 1
ATOM 1606 C C . SER A 1 212 ? 1.517 8.415 -9.378 1.00 75.56 212 SER A C 1
ATOM 1608 O O . SER A 1 212 ? 1.845 9.568 -9.652 1.00 75.56 212 SER A O 1
ATOM 1610 N N . VAL A 1 213 ? 0.234 8.086 -9.192 1.00 82.94 213 VAL A N 1
ATOM 1611 C CA . VAL A 1 213 ? -0.860 9.064 -9.306 1.00 82.94 213 VAL A CA 1
ATOM 1612 C C . VAL A 1 213 ? -0.765 10.121 -8.206 1.00 82.94 213 VAL A C 1
ATOM 1614 O O . VAL A 1 213 ? -1.006 11.295 -8.476 1.00 82.94 213 VAL A O 1
ATOM 1617 N N . PHE A 1 214 ? -0.351 9.754 -6.989 1.00 79.94 214 PHE A N 1
ATOM 1618 C CA . PHE A 1 214 ? -0.146 10.731 -5.916 1.00 79.94 214 PHE A CA 1
ATOM 1619 C C . PHE A 1 214 ? 0.991 11.701 -6.235 1.00 79.94 214 PHE A C 1
ATOM 1621 O O . PHE A 1 214 ? 0.867 12.889 -5.949 1.00 79.94 214 PHE 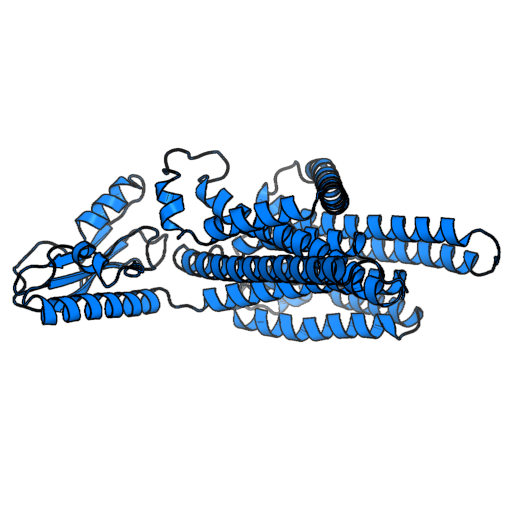A O 1
ATOM 1628 N N . VAL A 1 215 ? 2.062 11.231 -6.874 1.00 73.88 215 VAL A N 1
ATOM 1629 C CA . VAL A 1 215 ? 3.183 12.100 -7.273 1.00 73.88 215 VAL A CA 1
ATOM 1630 C C . VAL A 1 215 ? 2.789 13.088 -8.353 1.00 73.88 215 VAL A C 1
ATOM 1632 O O . VAL A 1 215 ? 3.158 14.257 -8.273 1.00 73.88 215 VAL A O 1
ATOM 1635 N N . ASN A 1 216 ? 1.958 12.659 -9.298 1.00 77.50 216 ASN A N 1
ATOM 1636 C CA . ASN A 1 216 ? 1.450 13.547 -10.337 1.00 77.50 216 ASN A CA 1
ATOM 1637 C C . ASN A 1 216 ? 0.482 14.607 -9.782 1.00 77.50 216 ASN A C 1
ATOM 1639 O O . ASN A 1 216 ? 0.441 15.725 -10.290 1.00 77.50 216 ASN A O 1
ATOM 1643 N N . ILE A 1 217 ? -0.281 14.285 -8.730 1.00 82.25 217 ILE A N 1
ATOM 1644 C CA . ILE A 1 217 ? -1.215 15.227 -8.088 1.00 82.25 217 ILE A CA 1
ATOM 1645 C C . ILE A 1 217 ? -0.479 16.243 -7.197 1.00 82.25 217 ILE A C 1
ATOM 1647 O O . ILE A 1 217 ? -0.891 17.401 -7.122 1.00 82.25 217 ILE A O 1
ATOM 1651 N N . PHE A 1 218 ? 0.599 15.833 -6.520 1.00 74.62 218 PHE A N 1
ATOM 1652 C CA . PHE A 1 218 ? 1.342 16.669 -5.572 1.00 74.62 218 PHE A CA 1
ATOM 1653 C C . PHE A 1 218 ? 2.762 16.960 -6.085 1.00 74.62 218 PHE A C 1
ATOM 1655 O O . PHE A 1 218 ? 3.710 16.293 -5.662 1.00 74.62 218 PHE A O 1
ATOM 1662 N N . PRO A 1 219 ? 2.948 17.962 -6.969 1.00 66.31 219 PRO A N 1
ATOM 1663 C CA . PRO A 1 219 ? 4.257 18.257 -7.539 1.00 66.31 219 PRO A CA 1
ATOM 1664 C C . PRO A 1 219 ? 5.275 18.627 -6.452 1.00 66.31 219 PRO A C 1
ATOM 1666 O O . PRO A 1 219 ? 4.965 19.335 -5.490 1.00 66.31 219 PRO A O 1
ATOM 1669 N N . ALA A 1 220 ? 6.526 18.201 -6.654 1.00 61.84 220 ALA A N 1
ATOM 1670 C CA . ALA A 1 220 ? 7.640 18.322 -5.706 1.00 61.84 220 ALA A CA 1
ATOM 1671 C C . ALA A 1 220 ? 7.945 19.756 -5.215 1.00 61.84 220 ALA A C 1
ATOM 1673 O O . ALA A 1 220 ? 8.663 19.927 -4.234 1.00 61.84 220 ALA A O 1
ATOM 1674 N N . ARG A 1 221 ? 7.375 20.791 -5.850 1.00 59.12 221 ARG A N 1
ATOM 1675 C CA . ARG A 1 221 ? 7.569 22.205 -5.482 1.00 59.12 221 ARG A CA 1
ATOM 1676 C C . ARG A 1 221 ? 6.995 22.584 -4.115 1.00 59.12 221 ARG A C 1
ATOM 1678 O O . ARG A 1 221 ? 7.350 23.634 -3.591 1.00 59.12 221 ARG A O 1
ATOM 1685 N N . LEU A 1 222 ? 6.124 21.763 -3.528 1.00 51.84 222 LEU A N 1
ATOM 1686 C CA . LEU A 1 222 ? 5.522 22.033 -2.220 1.00 51.84 222 LEU A CA 1
ATOM 1687 C C . LEU A 1 222 ? 6.366 21.452 -1.064 1.00 51.84 222 LEU A C 1
ATOM 1689 O O . LEU A 1 222 ? 5.857 20.752 -0.191 1.00 51.84 222 LEU A O 1
ATOM 1693 N N . SER A 1 223 ? 7.677 21.693 -1.067 1.00 47.78 223 SER A N 1
ATOM 1694 C CA . SER A 1 223 ? 8.609 21.228 -0.032 1.00 47.78 223 SER A CA 1
ATOM 1695 C C . SER A 1 223 ? 8.447 22.034 1.265 1.00 47.78 223 SER A C 1
ATOM 1697 O O . SER A 1 223 ? 9.102 23.053 1.475 1.00 47.78 223 SER A O 1
ATOM 1699 N N . LEU A 1 224 ? 7.528 21.589 2.125 1.00 49.03 224 LEU A N 1
ATOM 1700 C CA . LEU A 1 224 ? 7.327 22.086 3.490 1.00 49.03 224 LEU A CA 1
ATOM 1701 C C . LEU A 1 224 ? 8.322 21.452 4.482 1.00 49.03 224 LEU A C 1
ATOM 1703 O O . LEU A 1 224 ? 8.953 20.436 4.200 1.00 49.03 224 LEU A O 1
ATOM 1707 N N . LEU A 1 225 ? 8.401 22.042 5.680 1.00 43.38 225 LEU A N 1
ATOM 1708 C CA . LEU A 1 225 ? 9.325 21.734 6.788 1.00 43.38 225 LEU A CA 1
ATOM 1709 C C . LEU A 1 225 ? 9.339 20.263 7.284 1.00 43.38 225 LEU A C 1
ATOM 1711 O O . LEU A 1 225 ? 10.167 19.921 8.120 1.00 43.38 225 LEU A O 1
ATOM 1715 N N . PHE A 1 226 ? 8.430 19.405 6.806 1.00 44.84 226 PHE A N 1
ATOM 1716 C CA . PHE A 1 226 ? 8.218 18.023 7.270 1.00 44.84 226 PHE A CA 1
ATOM 1717 C C . PHE A 1 226 ? 8.455 16.958 6.182 1.00 44.84 226 PHE A C 1
ATOM 1719 O O . PHE A 1 226 ? 7.960 15.837 6.290 1.00 44.84 226 PHE A O 1
ATOM 1726 N N . GLY A 1 227 ? 9.202 17.294 5.128 1.00 55.84 227 GLY A N 1
ATOM 1727 C CA . GLY A 1 227 ? 9.323 16.450 3.939 1.00 55.84 227 GLY A CA 1
ATOM 1728 C C . GLY A 1 227 ? 8.186 16.710 2.951 1.00 55.84 227 GLY A C 1
ATOM 1729 O O . GLY A 1 227 ? 7.245 17.457 3.228 1.00 55.84 227 GLY A O 1
ATOM 1730 N N . THR A 1 228 ? 8.293 16.151 1.747 1.00 66.50 228 THR A N 1
ATOM 1731 C CA . THR A 1 228 ? 7.296 16.366 0.691 1.00 66.50 228 THR A CA 1
ATOM 1732 C C . THR A 1 228 ? 5.902 15.923 1.176 1.00 66.50 228 THR A C 1
ATOM 1734 O O . THR A 1 228 ? 5.791 14.903 1.860 1.00 66.50 228 THR A O 1
ATOM 1737 N N . PRO A 1 229 ? 4.807 16.637 0.838 1.00 73.25 229 PRO A N 1
ATOM 1738 C CA . PRO A 1 229 ? 3.433 16.272 1.225 1.00 73.25 229 PRO A CA 1
ATOM 1739 C C . PRO A 1 229 ? 3.058 14.836 0.833 1.00 73.25 229 PRO A C 1
ATOM 1741 O O . PRO A 1 229 ? 2.193 14.224 1.457 1.00 73.25 229 PRO A O 1
ATOM 1744 N N . MET A 1 230 ? 3.758 14.281 -0.158 1.00 77.50 230 MET A N 1
ATOM 1745 C CA . MET A 1 230 ? 3.732 12.872 -0.524 1.00 77.50 230 MET A CA 1
ATOM 1746 C C . MET A 1 230 ? 4.064 11.948 0.655 1.00 77.50 230 MET A C 1
ATOM 1748 O O . MET A 1 230 ? 3.267 11.063 0.949 1.00 77.50 230 MET A O 1
ATOM 1752 N N . MET A 1 231 ? 5.180 12.162 1.365 1.00 76.69 231 MET A N 1
ATOM 1753 C CA . MET A 1 231 ? 5.574 11.310 2.498 1.00 76.69 231 MET A CA 1
ATOM 1754 C C . MET A 1 231 ? 4.517 11.334 3.602 1.00 76.69 231 MET A C 1
ATOM 1756 O O . MET A 1 231 ? 4.147 10.293 4.145 1.00 76.69 231 MET A O 1
ATOM 1760 N N . LEU A 1 232 ? 3.970 12.520 3.885 1.00 81.31 232 LEU A N 1
ATOM 1761 C CA . LEU A 1 232 ? 2.908 12.674 4.872 1.00 81.31 232 LEU A CA 1
ATOM 1762 C C . LEU A 1 232 ? 1.640 11.918 4.451 1.00 81.31 232 LEU A C 1
ATOM 1764 O O . LEU A 1 232 ? 1.058 11.207 5.264 1.00 81.31 232 LEU A O 1
ATOM 1768 N N . MET A 1 233 ? 1.220 12.028 3.189 1.00 85.25 233 MET A N 1
ATOM 1769 C CA . MET A 1 233 ? 0.053 11.301 2.676 1.00 85.25 233 MET A CA 1
ATOM 1770 C C . MET A 1 233 ? 0.264 9.784 2.698 1.00 85.25 233 MET A C 1
ATOM 1772 O O . MET A 1 233 ? -0.614 9.061 3.170 1.00 85.25 233 MET A O 1
ATOM 1776 N N . LEU A 1 234 ? 1.431 9.304 2.258 1.00 84.81 234 LEU A N 1
ATOM 1777 C CA . LEU A 1 234 ? 1.785 7.881 2.271 1.00 84.81 234 LEU A CA 1
ATOM 1778 C C . LEU A 1 234 ? 1.787 7.302 3.692 1.00 84.81 234 LEU A C 1
ATOM 1780 O O . LEU A 1 234 ? 1.401 6.154 3.885 1.00 84.81 234 LEU A O 1
ATOM 1784 N N . LEU A 1 235 ? 2.144 8.105 4.696 1.00 85.44 235 LEU A N 1
ATOM 1785 C CA . LEU A 1 235 ? 2.120 7.704 6.102 1.00 85.44 235 LEU A CA 1
ATOM 1786 C C . LEU A 1 235 ? 0.710 7.790 6.729 1.00 85.44 235 LEU A C 1
ATOM 1788 O O . LEU A 1 235 ? 0.291 6.917 7.501 1.00 85.44 235 LEU A O 1
ATOM 1792 N N . LEU A 1 236 ? -0.043 8.849 6.417 1.00 89.06 236 LEU A N 1
ATOM 1793 C CA . LEU A 1 236 ? -1.350 9.119 7.021 1.00 89.06 236 LEU A CA 1
ATOM 1794 C C . LEU A 1 236 ? -2.470 8.259 6.435 1.00 89.06 236 LEU A C 1
ATOM 1796 O O . LEU A 1 236 ? -3.323 7.801 7.194 1.00 89.06 236 LEU A O 1
ATOM 1800 N N . ILE A 1 237 ? -2.491 8.012 5.123 1.00 92.75 237 ILE A N 1
ATOM 1801 C CA . ILE A 1 237 ? -3.590 7.284 4.469 1.00 92.75 237 ILE A CA 1
ATOM 1802 C C . ILE A 1 237 ? -3.757 5.862 5.048 1.00 92.75 237 ILE A C 1
ATOM 1804 O O . ILE A 1 237 ? -4.877 5.530 5.454 1.00 92.75 237 ILE A O 1
ATOM 1808 N N . PRO A 1 238 ? -2.698 5.033 5.190 1.00 94.75 238 PRO A N 1
ATOM 1809 C CA . PRO A 1 238 ? -2.792 3.735 5.862 1.00 94.75 238 PRO A CA 1
ATOM 1810 C C . PRO A 1 238 ? -3.286 3.853 7.308 1.00 94.75 238 PRO A C 1
ATOM 1812 O O . PRO A 1 238 ? -4.143 3.086 7.742 1.00 94.75 238 PRO A O 1
ATOM 1815 N N . SER A 1 239 ? -2.800 4.853 8.045 1.00 95.06 239 SER A N 1
ATOM 1816 C CA . SER A 1 239 ? -3.171 5.090 9.445 1.00 95.06 239 SER A CA 1
ATOM 1817 C C . SER A 1 239 ? -4.663 5.413 9.598 1.00 95.06 239 SER A C 1
ATOM 1819 O O . SER A 1 239 ? -5.355 4.829 10.436 1.00 95.06 239 SER A O 1
ATOM 1821 N N . ILE A 1 240 ? -5.187 6.304 8.751 1.00 93.88 240 ILE A N 1
ATOM 1822 C CA . ILE A 1 240 ? -6.608 6.667 8.723 1.00 93.88 240 ILE A CA 1
ATOM 1823 C C . ILE A 1 240 ? -7.446 5.455 8.302 1.00 93.88 240 ILE A C 1
ATOM 1825 O O . ILE A 1 240 ? -8.470 5.176 8.924 1.00 93.88 240 ILE A O 1
ATOM 1829 N N . ALA A 1 241 ? -7.005 4.688 7.305 1.00 96.75 241 ALA A N 1
ATOM 1830 C CA . ALA A 1 241 ? -7.711 3.488 6.871 1.00 96.75 241 ALA A CA 1
ATOM 1831 C C . ALA A 1 241 ? -7.865 2.451 7.995 1.00 96.75 241 ALA A C 1
ATOM 1833 O O . ALA A 1 241 ? -8.953 1.900 8.163 1.00 96.75 241 ALA A O 1
ATOM 1834 N N . LEU A 1 242 ? -6.828 2.240 8.814 1.00 97.19 242 LEU A N 1
ATOM 1835 C CA . LEU A 1 242 ? -6.876 1.335 9.971 1.00 97.19 242 LEU A CA 1
ATOM 1836 C C . LEU A 1 242 ? -7.829 1.841 11.063 1.00 97.19 242 LEU A C 1
ATOM 1838 O O . LEU A 1 242 ? -8.530 1.038 11.681 1.00 97.19 242 LEU A O 1
ATOM 1842 N N . LEU A 1 243 ? -7.911 3.158 11.277 1.00 95.75 243 LEU A N 1
ATOM 1843 C CA . LEU A 1 243 ? -8.891 3.758 12.191 1.00 95.75 243 LEU A CA 1
ATOM 1844 C C . LEU A 1 243 ? -10.327 3.543 11.695 1.00 95.75 243 LEU A C 1
ATOM 1846 O O . LEU A 1 243 ? -11.197 3.125 12.463 1.00 95.75 243 LEU A O 1
ATOM 1850 N N . ILE A 1 244 ? -10.580 3.784 10.406 1.00 96.31 244 ILE A N 1
ATOM 1851 C CA . ILE A 1 244 ? -11.910 3.598 9.809 1.00 96.31 244 ILE A CA 1
ATOM 1852 C C . ILE A 1 244 ? -12.295 2.120 9.772 1.00 96.31 244 ILE A C 1
ATOM 1854 O O . ILE A 1 244 ? -13.433 1.782 10.099 1.00 96.31 244 ILE A O 1
ATOM 1858 N N . ALA A 1 245 ? -11.354 1.224 9.474 1.00 97.94 245 ALA A N 1
ATOM 1859 C CA . ALA A 1 245 ? -11.579 -0.215 9.536 1.00 97.94 245 ALA A CA 1
ATOM 1860 C C . ALA A 1 245 ? -12.003 -0.664 10.943 1.00 97.94 245 ALA A C 1
ATOM 1862 O O . ALA A 1 245 ? -12.943 -1.453 11.069 1.00 97.94 245 ALA A O 1
ATOM 1863 N N . ALA A 1 246 ? -11.387 -0.121 11.999 1.00 97.12 246 ALA A N 1
ATOM 1864 C CA . ALA A 1 246 ? -11.771 -0.403 13.380 1.00 97.12 246 ALA A CA 1
ATOM 1865 C C . ALA A 1 246 ? -13.160 0.150 13.740 1.00 97.12 246 ALA A C 1
ATOM 1867 O O . ALA A 1 246 ? -13.941 -0.530 14.403 1.00 97.12 246 ALA A O 1
ATOM 1868 N N . LEU A 1 247 ? -13.507 1.355 13.284 1.00 96.31 247 LEU A N 1
ATOM 1869 C CA . LEU A 1 247 ? -14.833 1.947 13.505 1.00 96.31 247 LEU A CA 1
ATOM 1870 C C . LEU A 1 247 ? -15.940 1.177 12.767 1.00 96.31 247 LEU A C 1
ATOM 1872 O O . LEU A 1 247 ? -17.012 0.937 13.328 1.00 96.31 247 LEU A O 1
ATOM 1876 N N . LEU A 1 248 ? -15.662 0.713 11.546 1.00 97.44 248 LEU A N 1
ATOM 1877 C CA . LEU A 1 248 ? -16.537 -0.203 10.815 1.00 97.44 248 LEU A CA 1
ATOM 1878 C C . LEU A 1 248 ? -16.668 -1.539 11.552 1.00 97.44 248 LEU A C 1
ATOM 1880 O O . LEU A 1 248 ? -17.782 -2.015 11.741 1.00 97.44 248 LEU A O 1
ATOM 1884 N N . LEU A 1 249 ? -15.571 -2.113 12.055 1.00 97.69 249 LEU A N 1
ATOM 1885 C CA . LEU A 1 249 ? -15.614 -3.344 12.849 1.00 97.69 249 LEU A CA 1
ATOM 1886 C C . LEU A 1 249 ? -16.496 -3.177 14.097 1.00 97.69 249 LEU A C 1
ATOM 1888 O O . LEU A 1 249 ? -17.352 -4.021 14.363 1.00 97.69 249 LEU A O 1
ATOM 1892 N N . TYR A 1 250 ? -16.338 -2.070 14.830 1.00 97.31 250 TYR A N 1
ATOM 1893 C CA . TYR A 1 250 ? -17.191 -1.724 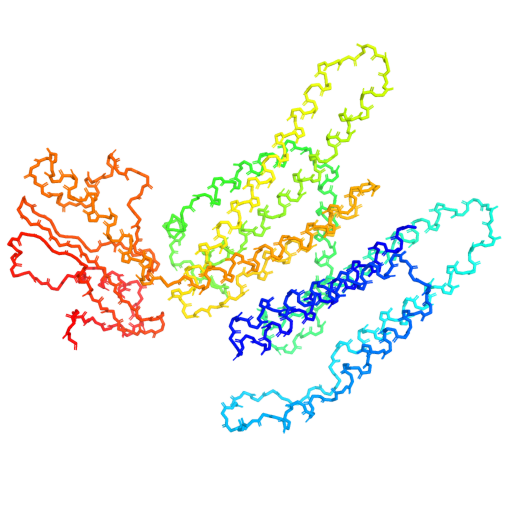15.969 1.00 97.31 250 TYR A CA 1
ATOM 1894 C C . TYR A 1 250 ? -18.674 -1.689 15.579 1.00 97.31 250 TYR A C 1
ATOM 1896 O O . TYR A 1 250 ? -19.508 -2.355 16.199 1.00 97.31 250 TYR A O 1
ATOM 1904 N N . SER A 1 251 ? -18.994 -0.932 14.528 1.00 96.75 251 SER A N 1
ATOM 1905 C CA . SER A 1 251 ? -20.362 -0.762 14.050 1.00 96.75 251 SER A CA 1
ATOM 1906 C C . SER A 1 251 ? -20.974 -2.081 13.572 1.00 96.75 251 SER A C 1
ATOM 1908 O O . SER A 1 251 ? -22.116 -2.381 13.922 1.00 96.75 251 SER A O 1
ATOM 1910 N N . GLY A 1 252 ? -20.220 -2.885 12.823 1.00 97.44 252 GLY A N 1
ATOM 1911 C CA . GLY A 1 252 ? -20.663 -4.174 12.301 1.00 97.44 252 GLY A CA 1
ATOM 1912 C C . GLY A 1 252 ? -20.941 -5.184 13.411 1.00 97.44 252 GLY A C 1
ATOM 1913 O O . GLY A 1 252 ? -21.966 -5.862 13.379 1.00 97.44 252 GLY A O 1
ATOM 1914 N N . LEU A 1 253 ? -20.089 -5.235 14.443 1.00 96.94 253 LEU A N 1
ATOM 1915 C CA . LEU A 1 253 ? -20.296 -6.103 15.606 1.00 96.94 253 LEU A CA 1
ATOM 1916 C C . LEU A 1 253 ? -21.530 -5.704 16.430 1.00 96.94 253 LEU A C 1
ATOM 1918 O O . LEU A 1 253 ? -22.226 -6.583 16.944 1.00 96.94 253 LEU A O 1
ATOM 1922 N N . ASN A 1 254 ? -21.829 -4.407 16.547 1.00 96.19 254 ASN A N 1
ATOM 1923 C CA . ASN A 1 254 ? -23.044 -3.944 17.223 1.00 96.19 254 ASN A CA 1
ATOM 1924 C C . ASN A 1 254 ? -24.309 -4.292 16.427 1.00 96.19 254 ASN A C 1
ATOM 1926 O O . ASN A 1 254 ? -25.222 -4.887 16.997 1.00 96.19 254 ASN A O 1
ATOM 1930 N N . LEU A 1 255 ? -24.330 -4.023 15.116 1.00 96.06 255 LEU A N 1
ATOM 1931 C CA . LEU A 1 255 ? -25.451 -4.391 14.237 1.00 96.06 255 LEU A CA 1
ATOM 1932 C C . LEU A 1 255 ? -25.691 -5.906 14.228 1.00 96.06 255 LEU A C 1
ATOM 1934 O O . LEU A 1 255 ? -26.829 -6.369 14.274 1.00 96.06 255 LEU A O 1
ATOM 1938 N N . TYR A 1 256 ? -24.613 -6.694 14.224 1.00 96.81 256 TYR A N 1
ATOM 1939 C CA . TYR A 1 256 ? -24.697 -8.148 14.313 1.00 96.81 256 TYR A CA 1
ATOM 1940 C C . TYR A 1 256 ? -25.333 -8.606 15.631 1.00 96.81 256 TYR A C 1
ATOM 1942 O O . TYR A 1 256 ? -26.167 -9.511 15.645 1.00 96.81 256 TYR A O 1
ATOM 1950 N N . ARG A 1 257 ? -24.989 -7.959 16.748 1.00 95.31 257 ARG A N 1
ATOM 1951 C CA . ARG A 1 257 ? -25.582 -8.264 18.053 1.00 95.31 257 ARG A CA 1
ATOM 1952 C C . ARG A 1 257 ? -27.065 -7.904 18.114 1.00 95.31 257 ARG A C 1
ATOM 1954 O O . ARG A 1 257 ? -27.849 -8.682 18.651 1.00 95.31 257 ARG A O 1
ATOM 1961 N N . GLU A 1 258 ? -27.451 -6.753 17.570 1.00 94.12 258 GLU A N 1
ATOM 1962 C CA . GLU A 1 258 ? -28.859 -6.352 17.452 1.00 94.12 258 GLU A CA 1
ATOM 1963 C C . GLU A 1 258 ? -29.648 -7.370 16.624 1.00 94.12 258 GLU A C 1
ATOM 1965 O O . GLU A 1 258 ? -30.712 -7.824 17.045 1.00 94.12 258 GLU A O 1
ATOM 1970 N N . TRP A 1 259 ? -29.077 -7.813 15.501 1.00 95.25 259 TRP A N 1
ATOM 1971 C CA . TRP A 1 259 ? -29.650 -8.858 14.657 1.00 95.25 259 TRP A CA 1
ATOM 1972 C C . TRP A 1 259 ? -29.828 -10.202 15.384 1.00 95.25 259 TRP A C 1
ATOM 1974 O O . TRP A 1 259 ? -30.851 -10.868 15.199 1.00 95.25 259 TRP A O 1
ATOM 1984 N N . GLN A 1 260 ? -28.862 -10.599 16.220 1.00 94.50 260 GLN A N 1
ATOM 1985 C CA . GLN A 1 260 ? -28.961 -11.812 17.038 1.00 94.50 260 GLN A CA 1
ATOM 1986 C C . GLN A 1 260 ? -30.051 -11.692 18.110 1.00 94.50 260 GLN A C 1
ATOM 1988 O O . GLN A 1 260 ? -30.868 -12.600 18.257 1.00 94.50 260 GLN A O 1
ATOM 1993 N N . ASN A 1 261 ? -30.100 -10.565 18.826 1.00 93.19 261 ASN A N 1
ATOM 1994 C CA . ASN A 1 261 ? -31.063 -10.343 19.906 1.00 93.19 261 ASN A CA 1
ATOM 1995 C C . ASN A 1 261 ? -32.505 -10.219 19.394 1.00 93.19 261 ASN A C 1
ATOM 1997 O O . ASN A 1 261 ? -33.432 -10.661 20.069 1.00 93.19 261 ASN A O 1
ATOM 2001 N N . ALA A 1 262 ? -32.701 -9.680 18.186 1.00 91.00 262 ALA A N 1
ATOM 2002 C CA . ALA A 1 262 ? -34.014 -9.588 17.548 1.00 91.00 262 ALA A CA 1
ATOM 2003 C C . ALA A 1 262 ? -34.671 -10.961 17.299 1.00 91.00 262 ALA A C 1
ATOM 2005 O O . ALA A 1 262 ? -35.872 -11.029 17.073 1.00 91.00 262 ALA A O 1
ATOM 2006 N N . GLY A 1 263 ? -33.909 -12.061 17.333 1.00 84.19 263 GLY A N 1
ATOM 2007 C CA . GLY A 1 263 ? -34.450 -13.413 17.181 1.00 84.19 263 GLY A CA 1
ATOM 2008 C C . GLY A 1 263 ? -35.113 -13.993 18.432 1.00 84.19 263 GLY A C 1
ATOM 2009 O O . GLY A 1 263 ? -35.801 -14.997 18.309 1.00 84.19 263 GLY A O 1
ATOM 2010 N N . ALA A 1 264 ? -34.905 -13.398 19.610 1.00 84.94 264 ALA A N 1
ATOM 2011 C CA . ALA A 1 264 ? -35.394 -13.940 20.881 1.00 84.94 264 ALA A CA 1
ATOM 2012 C C . ALA A 1 264 ? -36.784 -13.416 21.293 1.00 84.94 264 ALA A C 1
ATOM 2014 O O . ALA A 1 264 ? -37.354 -13.906 22.261 1.00 84.94 264 ALA A O 1
ATOM 2015 N N . VAL A 1 265 ? -37.323 -12.414 20.592 1.00 86.19 265 VAL A N 1
ATOM 2016 C CA . VAL A 1 265 ? -38.618 -11.798 20.912 1.00 86.19 265 VAL A CA 1
ATOM 2017 C C . VAL A 1 265 ? -39.651 -12.291 19.895 1.00 86.19 265 VAL A C 1
ATOM 2019 O O . VAL A 1 265 ? -39.648 -11.846 18.754 1.00 86.19 265 VAL A O 1
ATOM 2022 N N . GLU A 1 266 ? -40.534 -13.208 20.300 1.00 78.31 266 GLU A N 1
ATOM 2023 C CA . GLU A 1 266 ? -41.558 -13.869 19.455 1.00 78.31 266 GLU A CA 1
ATOM 2024 C C . GLU A 1 266 ? -42.694 -12.948 18.950 1.00 78.31 266 GLU A C 1
ATOM 2026 O O . GLU A 1 266 ? -43.699 -13.409 18.413 1.00 78.31 266 GLU A O 1
ATOM 2031 N N . GLY A 1 267 ? -42.562 -11.626 19.072 1.00 79.69 267 GLY A N 1
ATOM 2032 C CA . GLY A 1 267 ? -43.548 -10.689 18.537 1.00 79.69 267 GLY A CA 1
ATOM 2033 C C . GLY A 1 267 ? -43.394 -10.551 17.024 1.00 79.69 267 GLY A C 1
ATOM 2034 O O . GLY A 1 267 ? -42.358 -10.078 16.570 1.00 79.69 267 GLY A O 1
ATOM 2035 N N . GLY A 1 268 ? -44.426 -10.897 16.242 1.00 77.12 268 GLY A N 1
ATOM 2036 C CA . GLY A 1 268 ? -44.467 -10.896 14.763 1.00 77.12 268 GLY A CA 1
ATOM 2037 C C . GLY A 1 268 ? -44.120 -9.581 14.031 1.00 77.12 268 GLY A C 1
ATOM 2038 O O . GLY A 1 268 ? -44.260 -9.489 12.811 1.00 77.12 268 GLY A O 1
ATOM 2039 N N . GLY A 1 269 ? -43.627 -8.566 14.739 1.00 66.69 269 GLY A N 1
ATOM 2040 C CA . GLY A 1 269 ? -43.039 -7.357 14.186 1.00 66.69 269 GLY A CA 1
ATOM 2041 C C . GLY A 1 269 ? -41.671 -7.608 13.546 1.00 66.69 269 GLY A C 1
ATOM 2042 O O . GLY A 1 269 ? -40.631 -7.470 14.181 1.00 66.69 269 GLY A O 1
ATOM 2043 N N . SER A 1 270 ? -41.697 -7.834 12.229 1.00 69.00 270 SER A N 1
ATOM 2044 C CA . SER A 1 270 ? -40.658 -7.469 11.245 1.00 69.00 270 SER A CA 1
ATOM 2045 C C . SER A 1 270 ? -39.449 -8.404 11.029 1.00 69.00 270 SER A C 1
ATOM 2047 O O . SER A 1 270 ? -38.279 -8.028 11.128 1.00 69.00 270 SER A O 1
ATOM 2049 N N . GLN A 1 271 ? -39.714 -9.594 10.484 1.00 89.88 271 GLN A N 1
ATOM 2050 C CA . GLN A 1 271 ? -38.702 -10.393 9.767 1.00 89.88 271 GLN A CA 1
ATOM 2051 C C . GLN A 1 271 ? -37.903 -9.558 8.735 1.00 89.88 271 GLN A C 1
ATOM 2053 O O . GLN A 1 271 ? -36.705 -9.781 8.537 1.00 89.88 271 GLN A O 1
ATOM 2058 N N . ALA A 1 272 ? -38.541 -8.555 8.117 1.00 90.25 272 ALA A N 1
ATOM 2059 C CA . ALA A 1 272 ? -37.898 -7.607 7.210 1.00 90.25 272 ALA A CA 1
ATOM 2060 C C . ALA A 1 272 ? -36.796 -6.775 7.895 1.00 90.25 272 ALA A C 1
ATOM 2062 O O . ALA A 1 272 ? -35.682 -6.703 7.375 1.00 90.25 272 ALA A O 1
ATOM 2063 N N . GLN A 1 273 ? -37.052 -6.210 9.081 1.00 90.06 273 GLN A N 1
ATOM 2064 C CA . GLN A 1 273 ? -36.067 -5.406 9.817 1.00 90.06 273 GLN A CA 1
ATOM 2065 C C . GLN A 1 273 ? -34.861 -6.254 10.226 1.00 90.06 273 GLN A C 1
ATOM 2067 O O . GLN A 1 273 ? -33.717 -5.828 10.066 1.00 90.06 273 GLN A O 1
ATOM 2072 N N . ARG A 1 274 ? -35.104 -7.501 10.650 1.00 90.75 274 ARG A N 1
ATOM 2073 C CA . ARG A 1 274 ? -34.038 -8.467 10.940 1.00 90.75 274 ARG A CA 1
ATOM 2074 C C . ARG A 1 274 ? -33.181 -8.743 9.701 1.00 90.75 274 ARG A C 1
ATOM 2076 O O . ARG A 1 274 ? -31.955 -8.703 9.780 1.00 90.75 274 ARG A O 1
ATOM 2083 N N . LYS A 1 275 ? -33.797 -8.974 8.537 1.00 94.25 275 LYS A N 1
ATOM 2084 C CA . LYS A 1 275 ? -33.061 -9.191 7.279 1.00 94.25 275 LYS A CA 1
ATOM 2085 C C . LYS A 1 275 ? -32.215 -7.970 6.894 1.00 94.25 275 LYS A C 1
ATOM 2087 O O . LYS A 1 275 ? -31.068 -8.136 6.480 1.00 94.25 275 LYS A O 1
ATOM 2092 N N . HIS A 1 276 ? -32.746 -6.760 7.073 1.00 93.50 276 HIS A N 1
ATOM 2093 C CA . HIS A 1 276 ? -32.015 -5.518 6.808 1.00 93.50 276 HIS A CA 1
ATOM 2094 C C . HIS A 1 276 ? -30.823 -5.320 7.754 1.00 93.50 276 HIS A C 1
ATOM 2096 O O . HIS A 1 276 ? -29.724 -5.053 7.271 1.00 93.50 276 HIS A O 1
ATOM 2102 N N . ALA A 1 277 ? -31.002 -5.521 9.064 1.00 93.56 277 ALA A N 1
ATOM 2103 C CA . ALA A 1 277 ? -29.927 -5.392 10.050 1.00 93.56 277 ALA A CA 1
ATOM 2104 C C . ALA A 1 277 ? -28.785 -6.391 9.798 1.00 93.56 277 ALA A C 1
ATOM 2106 O O . ALA A 1 277 ? -27.615 -6.011 9.803 1.00 93.56 277 ALA A O 1
ATOM 2107 N N . GLY A 1 278 ? -29.118 -7.652 9.490 1.00 95.50 278 GLY A N 1
ATOM 2108 C CA . GLY A 1 278 ? -28.121 -8.674 9.156 1.00 95.50 278 GLY A CA 1
ATOM 2109 C C . GLY A 1 278 ? -27.333 -8.340 7.885 1.00 95.50 278 GLY A C 1
ATOM 2110 O O . GLY A 1 278 ? -26.108 -8.453 7.867 1.00 95.50 278 GLY A O 1
ATOM 2111 N N . ARG A 1 279 ? -28.013 -7.854 6.834 1.00 96.31 279 ARG A N 1
ATOM 2112 C CA . ARG A 1 279 ? -27.353 -7.408 5.595 1.00 96.31 279 ARG A CA 1
ATOM 2113 C C . ARG A 1 279 ? -26.443 -6.205 5.843 1.00 96.31 279 ARG A C 1
ATOM 2115 O O . ARG A 1 279 ? -25.326 -6.189 5.336 1.00 96.31 279 ARG A O 1
ATOM 2122 N N . ALA A 1 280 ? -26.899 -5.223 6.621 1.00 95.75 280 ALA A N 1
ATOM 2123 C CA . ALA A 1 280 ? -26.100 -4.051 6.968 1.00 95.75 280 ALA A CA 1
ATOM 2124 C C . ALA A 1 280 ? -24.839 -4.446 7.754 1.00 95.75 280 ALA A C 1
ATOM 2126 O O . ALA A 1 280 ? -23.743 -4.020 7.394 1.00 95.75 280 ALA A O 1
ATOM 2127 N N . ALA A 1 281 ? -24.972 -5.324 8.755 1.00 96.56 281 ALA A N 1
ATOM 2128 C CA . ALA A 1 281 ? -23.835 -5.854 9.506 1.00 96.56 281 ALA A CA 1
ATOM 2129 C C . ALA A 1 281 ? -22.814 -6.542 8.585 1.00 96.56 281 ALA A C 1
ATOM 2131 O O . ALA A 1 281 ? -21.621 -6.259 8.674 1.00 96.56 281 ALA A O 1
ATOM 2132 N N . ALA A 1 282 ? -23.278 -7.394 7.663 1.00 97.06 282 ALA A N 1
ATOM 2133 C CA . ALA A 1 282 ? -22.410 -8.082 6.710 1.00 97.06 282 ALA A CA 1
ATOM 2134 C C . ALA A 1 282 ? -21.654 -7.101 5.799 1.00 97.06 282 ALA A C 1
ATOM 2136 O O . ALA A 1 282 ? -20.440 -7.218 5.663 1.00 97.06 282 ALA A O 1
ATOM 2137 N N . VAL A 1 283 ? -22.339 -6.104 5.225 1.00 96.75 283 VAL A N 1
ATOM 2138 C CA . VAL A 1 283 ? -21.709 -5.085 4.363 1.00 96.75 283 VAL A CA 1
ATOM 2139 C C . VAL A 1 283 ? -20.635 -4.306 5.121 1.00 96.75 283 VAL A C 1
ATOM 2141 O O . VAL A 1 283 ? -19.527 -4.139 4.617 1.00 96.75 283 VAL A O 1
ATOM 2144 N N . VAL A 1 284 ? -20.935 -3.868 6.346 1.00 97.31 284 VAL A N 1
ATOM 2145 C CA . VAL A 1 284 ? -19.998 -3.110 7.188 1.00 97.31 284 VAL A CA 1
ATOM 2146 C C . VAL A 1 284 ? -18.755 -3.940 7.534 1.00 97.31 284 VAL A C 1
ATOM 2148 O O . VAL A 1 284 ? -17.635 -3.436 7.452 1.00 97.31 284 VAL A O 1
ATOM 2151 N N . LEU A 1 285 ? -18.933 -5.217 7.884 1.00 97.31 285 LEU A N 1
ATOM 2152 C CA . LEU A 1 285 ? -17.822 -6.118 8.205 1.00 97.31 285 LEU A CA 1
ATOM 2153 C C . LEU A 1 285 ? -16.970 -6.454 6.973 1.00 97.31 285 LEU A C 1
ATOM 2155 O O . LEU A 1 285 ? -15.745 -6.456 7.070 1.00 97.31 285 LEU A O 1
ATOM 2159 N N . VAL A 1 286 ? -17.594 -6.682 5.813 1.00 97.75 286 VAL A N 1
ATOM 2160 C CA . VAL A 1 286 ? -16.875 -6.903 4.547 1.00 97.75 286 VAL A CA 1
ATOM 2161 C C . VAL A 1 286 ? -16.065 -5.665 4.170 1.00 97.75 286 VAL A C 1
ATOM 2163 O O . VAL A 1 286 ? -14.892 -5.791 3.833 1.00 97.75 286 VAL A O 1
ATOM 2166 N N . LEU A 1 287 ? -16.640 -4.465 4.290 1.00 97.94 287 LEU A N 1
ATOM 2167 C CA . LEU A 1 287 ? -15.924 -3.221 4.007 1.00 97.94 287 LEU A CA 1
ATOM 2168 C C . LEU A 1 287 ? -14.734 -3.010 4.959 1.00 97.94 287 LEU A C 1
ATOM 2170 O O . LEU A 1 287 ? -13.662 -2.613 4.510 1.00 97.94 287 LEU A O 1
ATOM 2174 N N . SER A 1 288 ? -14.894 -3.326 6.250 1.00 98.00 288 SER A N 1
ATOM 2175 C CA . SER A 1 288 ? -13.792 -3.320 7.225 1.00 98.00 288 SER A CA 1
ATOM 2176 C C . SER A 1 288 ? -12.658 -4.264 6.802 1.00 98.00 288 SER A C 1
ATOM 2178 O O . SER A 1 288 ? -11.500 -3.850 6.747 1.00 98.00 288 SER A O 1
ATOM 2180 N N . ALA A 1 289 ? -12.985 -5.505 6.428 1.00 97.81 289 ALA A N 1
ATOM 2181 C CA . ALA A 1 289 ? -12.002 -6.492 5.985 1.00 97.81 289 ALA A CA 1
ATOM 2182 C C . ALA A 1 289 ? -11.292 -6.079 4.683 1.00 97.81 289 ALA A C 1
ATOM 2184 O O . ALA A 1 289 ? -10.076 -6.235 4.575 1.00 97.81 289 ALA A O 1
ATOM 2185 N N . LEU A 1 290 ? -12.025 -5.512 3.718 1.00 97.88 290 LEU A N 1
ATOM 2186 C CA . LEU A 1 290 ? -11.458 -5.003 2.466 1.00 97.88 290 LEU A CA 1
ATOM 2187 C C . LEU A 1 290 ? -10.490 -3.842 2.705 1.00 97.88 290 LEU A C 1
ATOM 2189 O O . LEU A 1 290 ? -9.417 -3.823 2.105 1.00 97.88 290 LEU A O 1
ATOM 2193 N N . LEU A 1 291 ? -10.827 -2.908 3.601 1.00 97.81 291 LEU A N 1
ATOM 2194 C CA . LEU A 1 291 ? -9.914 -1.829 3.984 1.00 97.81 291 LEU A CA 1
ATOM 2195 C C . LEU A 1 291 ? -8.643 -2.376 4.630 1.00 97.81 291 LEU A C 1
ATOM 2197 O O . LEU A 1 291 ? -7.560 -1.985 4.215 1.00 97.81 291 LEU A O 1
ATOM 2201 N N . LEU A 1 292 ? -8.754 -3.319 5.574 1.00 97.94 292 LEU A N 1
ATOM 2202 C CA . LEU A 1 292 ? -7.583 -3.958 6.189 1.00 97.94 292 LEU A CA 1
ATOM 2203 C C . LEU A 1 292 ? -6.688 -4.627 5.143 1.00 97.94 292 LEU A C 1
ATOM 2205 O O . LEU A 1 292 ? -5.484 -4.377 5.113 1.00 97.94 292 LEU A O 1
ATOM 2209 N N . ALA A 1 293 ? -7.272 -5.443 4.263 1.00 97.50 293 ALA A N 1
ATOM 2210 C CA . ALA A 1 293 ? -6.536 -6.125 3.204 1.00 97.50 293 ALA A CA 1
ATOM 2211 C C . ALA A 1 293 ? -5.844 -5.124 2.269 1.00 97.50 293 ALA A C 1
ATOM 2213 O O . ALA A 1 293 ? -4.670 -5.292 1.934 1.00 97.50 293 ALA A O 1
ATOM 2214 N N . LYS A 1 294 ? -6.542 -4.049 1.886 1.00 97.25 294 LYS A N 1
ATOM 2215 C CA . LYS A 1 294 ? -5.982 -3.035 0.997 1.00 97.25 294 LYS A CA 1
ATOM 2216 C C . LYS A 1 294 ? -4.901 -2.196 1.678 1.00 97.25 294 LYS A C 1
ATOM 2218 O O . LYS A 1 294 ? -3.909 -1.879 1.029 1.00 97.25 294 LYS A O 1
ATOM 2223 N N . THR A 1 295 ? -5.038 -1.888 2.965 1.00 96.88 295 THR A N 1
ATOM 2224 C CA . THR A 1 295 ? -3.987 -1.218 3.738 1.00 96.88 295 THR A CA 1
ATOM 2225 C C . THR A 1 295 ? -2.739 -2.085 3.857 1.00 96.88 295 THR A C 1
ATOM 2227 O O . THR A 1 295 ? -1.647 -1.581 3.624 1.00 96.88 295 THR A O 1
ATOM 2230 N N . LEU A 1 296 ? -2.880 -3.383 4.150 1.00 97.00 296 LEU A N 1
ATOM 2231 C CA . LEU A 1 296 ? -1.743 -4.311 4.180 1.00 97.00 296 LEU A CA 1
ATOM 2232 C C . LEU A 1 296 ? -1.068 -4.412 2.807 1.00 97.00 296 LEU A C 1
ATOM 2234 O O . LEU A 1 296 ? 0.152 -4.365 2.717 1.00 97.00 296 LEU A O 1
ATOM 2238 N N . HIS A 1 297 ? -1.847 -4.479 1.728 1.00 96.12 297 HIS A N 1
ATOM 2239 C CA . HIS A 1 297 ? -1.311 -4.471 0.369 1.00 96.12 297 HIS A CA 1
ATOM 2240 C C . HIS A 1 297 ? -0.594 -3.156 0.014 1.00 96.12 297 HIS A C 1
ATOM 2242 O O . HIS A 1 297 ? 0.441 -3.176 -0.645 1.00 96.12 297 HIS A O 1
ATOM 2248 N N . ASN A 1 298 ? -1.128 -2.009 0.440 1.00 94.44 298 ASN A N 1
ATOM 2249 C CA . ASN A 1 298 ? -0.481 -0.715 0.233 1.00 94.44 298 ASN A CA 1
ATOM 2250 C C . ASN A 1 298 ? 0.839 -0.634 1.016 1.00 94.44 298 ASN A C 1
ATOM 2252 O O . ASN A 1 298 ? 1.853 -0.237 0.456 1.00 94.44 298 ASN A O 1
ATOM 2256 N N . LEU A 1 299 ? 0.842 -1.111 2.263 1.00 94.62 299 LEU A N 1
ATOM 2257 C CA . LEU A 1 299 ? 2.036 -1.193 3.095 1.00 94.62 299 LEU A CA 1
ATOM 2258 C C . LEU A 1 299 ? 3.097 -2.130 2.502 1.00 94.62 299 LEU A C 1
ATOM 2260 O O . LEU A 1 299 ? 4.269 -1.774 2.505 1.00 94.62 299 LEU A O 1
ATOM 2264 N N . TYR A 1 300 ? 2.697 -3.280 1.946 1.00 95.62 300 TYR A N 1
ATOM 2265 C CA . TYR A 1 300 ? 3.596 -4.170 1.204 1.00 95.62 300 TYR A CA 1
ATOM 2266 C C . TYR A 1 300 ? 4.336 -3.405 0.106 1.00 95.62 300 TYR A C 1
ATOM 2268 O O . TYR A 1 300 ? 5.561 -3.386 0.088 1.00 95.62 300 TYR A O 1
ATOM 2276 N N . TRP A 1 301 ? 3.597 -2.726 -0.778 1.00 94.06 301 TRP A N 1
ATOM 2277 C CA . TRP A 1 301 ? 4.198 -1.974 -1.880 1.00 94.06 301 TRP A CA 1
ATOM 2278 C C . TRP A 1 301 ? 5.026 -0.787 -1.407 1.00 94.06 301 TRP A C 1
ATOM 2280 O O . TRP A 1 301 ? 6.067 -0.521 -1.993 1.00 94.06 301 TRP A O 1
ATOM 2290 N N . LEU A 1 302 ? 4.597 -0.099 -0.349 1.00 91.31 302 LEU A N 1
ATOM 2291 C CA . LEU A 1 302 ? 5.372 0.979 0.253 1.00 91.31 302 LEU A CA 1
ATOM 2292 C C . LEU A 1 302 ? 6.718 0.463 0.771 1.00 91.31 302 LEU A C 1
ATOM 2294 O O . LEU A 1 302 ? 7.734 1.098 0.536 1.00 91.31 302 LEU A O 1
ATOM 2298 N N . THR A 1 303 ? 6.743 -0.709 1.412 1.00 92.94 303 THR A N 1
ATOM 2299 C CA . THR A 1 303 ? 7.989 -1.341 1.860 1.00 92.94 303 THR A CA 1
ATOM 2300 C C . THR A 1 303 ? 8.835 -1.870 0.692 1.00 92.94 303 THR A C 1
ATOM 2302 O O . THR A 1 303 ? 10.055 -1.782 0.753 1.00 92.94 303 THR A O 1
ATOM 2305 N N . VAL A 1 304 ? 8.229 -2.370 -0.394 1.00 93.62 304 VAL A N 1
ATOM 2306 C CA . VAL A 1 304 ? 8.977 -2.733 -1.618 1.00 93.62 304 VAL A CA 1
ATOM 2307 C C . VAL A 1 304 ? 9.650 -1.503 -2.238 1.00 93.62 304 VAL A C 1
ATOM 2309 O O . VAL A 1 304 ? 10.786 -1.602 -2.683 1.00 93.62 304 VAL A O 1
ATOM 2312 N N . TRP A 1 305 ? 8.981 -0.348 -2.246 1.00 91.56 305 TRP A N 1
ATOM 2313 C CA . TRP A 1 305 ? 9.584 0.910 -2.696 1.00 91.56 305 TRP A CA 1
ATOM 2314 C C . TRP A 1 305 ? 10.623 1.450 -1.712 1.00 91.56 305 TRP A C 1
ATOM 2316 O O . TRP A 1 305 ? 11.656 1.938 -2.133 1.00 91.56 305 TRP A O 1
ATOM 2326 N N . ASP A 1 306 ? 10.418 1.308 -0.404 1.00 89.62 306 ASP A N 1
ATOM 2327 C CA . ASP A 1 306 ? 11.449 1.661 0.580 1.00 89.62 306 ASP A CA 1
ATOM 2328 C C . ASP A 1 306 ? 12.745 0.867 0.365 1.00 89.62 306 ASP A C 1
ATOM 2330 O O . ASP A 1 306 ? 13.840 1.391 0.520 1.00 89.62 306 ASP A O 1
ATOM 2334 N N . ASN A 1 307 ? 12.636 -0.388 -0.067 1.00 89.62 307 ASN A N 1
ATOM 2335 C CA . ASN A 1 307 ? 13.793 -1.204 -0.419 1.00 89.62 307 ASN A CA 1
ATOM 2336 C C . ASN A 1 307 ? 14.592 -0.675 -1.622 1.00 89.62 307 ASN A C 1
ATOM 2338 O O . ASN A 1 307 ? 15.772 -1.012 -1.736 1.00 89.62 307 ASN A O 1
ATOM 2342 N N . THR A 1 308 ? 13.985 0.117 -2.515 1.00 87.69 308 THR A N 1
ATOM 2343 C CA . THR A 1 308 ? 14.725 0.787 -3.600 1.00 87.69 308 THR A CA 1
ATOM 2344 C C . THR A 1 308 ? 15.471 2.025 -3.096 1.00 87.69 308 THR A C 1
ATOM 2346 O O . THR A 1 308 ? 16.453 2.447 -3.711 1.00 87.69 308 THR A O 1
ATOM 2349 N N . ASP A 1 309 ? 15.030 2.571 -1.957 1.00 76.50 309 ASP A N 1
ATOM 2350 C CA . ASP A 1 309 ? 15.433 3.861 -1.410 1.00 76.50 309 ASP A CA 1
ATOM 2351 C C . ASP A 1 309 ? 16.182 3.716 -0.084 1.00 76.50 309 ASP A C 1
ATOM 2353 O O . ASP A 1 309 ? 15.579 3.943 0.957 1.00 76.50 309 ASP A O 1
ATOM 2357 N N . ASP A 1 310 ? 17.475 3.339 -0.116 1.00 76.75 310 ASP A N 1
ATOM 2358 C CA . ASP A 1 310 ? 18.368 3.225 1.062 1.00 76.75 310 ASP A CA 1
ATOM 2359 C C . ASP A 1 310 ? 17.593 2.914 2.356 1.00 76.75 310 ASP A C 1
ATOM 2361 O O . ASP A 1 310 ? 17.456 3.770 3.230 1.00 76.75 310 ASP A O 1
ATOM 2365 N N . SER A 1 311 ? 17.000 1.715 2.394 1.00 75.81 311 SER A N 1
ATOM 2366 C CA . SER A 1 311 ? 15.846 1.362 3.231 1.00 75.81 311 SER A CA 1
ATOM 2367 C C . SER A 1 311 ? 15.745 2.105 4.570 1.00 75.81 311 SER A C 1
ATOM 2369 O O . SER A 1 311 ? 16.561 1.915 5.478 1.00 75.81 311 SER A O 1
ATOM 2371 N N . LEU A 1 312 ? 14.661 2.875 4.743 1.00 76.00 312 LEU A N 1
ATOM 2372 C CA . LEU A 1 312 ? 14.239 3.392 6.054 1.00 76.00 312 LEU A CA 1
ATOM 2373 C C . LEU A 1 312 ? 13.662 2.271 6.940 1.00 76.00 312 LEU A C 1
ATOM 2375 O O . LEU A 1 312 ? 13.364 2.463 8.126 1.00 76.00 312 LEU A O 1
ATOM 2379 N N . GLY A 1 313 ? 13.483 1.084 6.368 1.00 81.12 313 GLY A N 1
ATOM 2380 C CA . GLY A 1 313 ? 13.130 -0.152 7.029 1.00 81.12 313 GLY A CA 1
ATOM 2381 C C . GLY A 1 313 ? 11.723 -0.093 7.601 1.00 81.12 313 GLY A C 1
ATOM 2382 O O . GLY A 1 313 ? 10.726 0.092 6.907 1.00 81.12 313 GLY A O 1
ATOM 2383 N N . TYR A 1 314 ? 11.626 -0.274 8.914 1.00 82.50 314 TYR A N 1
ATOM 2384 C CA . TYR A 1 314 ? 10.344 -0.333 9.616 1.00 82.50 314 TYR A CA 1
ATOM 2385 C C . TYR A 1 314 ? 9.791 1.044 10.011 1.00 82.50 314 TYR A C 1
ATOM 2387 O O . TYR A 1 314 ? 8.763 1.114 10.686 1.00 82.50 314 TYR A O 1
ATOM 2395 N N . LEU A 1 315 ? 10.423 2.144 9.589 1.00 82.00 315 LEU A N 1
ATOM 2396 C CA . LEU A 1 315 ? 9.973 3.504 9.906 1.00 82.00 315 LEU A CA 1
ATOM 2397 C C . LEU A 1 315 ? 8.555 3.783 9.374 1.00 82.00 315 LEU A C 1
ATOM 2399 O O . LEU A 1 315 ? 7.745 4.419 10.051 1.00 82.00 315 LEU A O 1
ATOM 2403 N N . TRP A 1 316 ? 8.197 3.197 8.231 1.00 85.75 316 TRP A N 1
ATOM 2404 C CA . TRP A 1 316 ? 6.847 3.267 7.659 1.00 85.75 316 TRP A CA 1
ATOM 2405 C C . TRP A 1 316 ? 5.756 2.643 8.536 1.00 85.75 316 TRP A C 1
ATOM 2407 O O . TRP A 1 316 ? 4.580 2.986 8.403 1.00 85.75 316 TRP A O 1
ATOM 2417 N N . LEU A 1 317 ? 6.121 1.755 9.467 1.00 89.06 317 LEU A N 1
ATOM 2418 C CA . LEU A 1 317 ? 5.172 1.119 10.382 1.00 89.06 317 LEU A CA 1
ATOM 2419 C C . LEU A 1 317 ? 4.772 2.008 11.552 1.00 89.06 317 LEU A C 1
ATOM 2421 O O . LEU A 1 317 ? 3.760 1.726 12.190 1.00 89.06 317 LEU A O 1
ATOM 2425 N N . VAL A 1 318 ? 5.515 3.076 11.842 1.00 85.19 318 VAL A N 1
ATOM 2426 C CA . VAL A 1 318 ? 5.334 3.852 13.073 1.00 85.19 318 VAL A CA 1
ATOM 2427 C C . VAL A 1 318 ? 3.922 4.420 13.191 1.00 85.19 318 VAL A C 1
ATOM 2429 O O . VAL A 1 318 ? 3.202 4.091 14.137 1.00 85.19 318 VAL A O 1
ATOM 2432 N N . ALA A 1 319 ? 3.490 5.239 12.230 1.00 86.88 319 ALA A N 1
ATOM 2433 C CA . ALA A 1 319 ? 2.169 5.859 12.309 1.00 86.88 319 ALA A CA 1
ATOM 2434 C C . ALA A 1 319 ? 1.023 4.835 12.206 1.00 86.88 319 ALA A C 1
ATOM 2436 O O . ALA A 1 319 ? 0.107 4.899 13.036 1.00 86.88 319 ALA A O 1
ATOM 2437 N N . PRO A 1 320 ? 1.066 3.841 11.293 1.00 92.56 320 PRO A N 1
ATOM 2438 C CA . PRO A 1 320 ? -0.014 2.867 11.198 1.00 92.56 320 PRO A CA 1
ATOM 2439 C C . PRO A 1 320 ? -0.103 1.954 12.435 1.00 92.56 320 PRO A C 1
ATOM 2441 O O . PRO A 1 320 ? -1.209 1.652 12.885 1.00 92.56 320 PRO A O 1
ATOM 2444 N N . VAL A 1 321 ? 1.022 1.575 13.061 1.00 90.38 321 VAL A N 1
ATOM 2445 C CA . VAL A 1 321 ? 1.017 0.805 14.323 1.00 90.38 321 VAL A CA 1
ATOM 2446 C C . VAL A 1 321 ? 0.384 1.630 15.435 1.00 90.38 321 VAL A C 1
ATOM 2448 O O . VAL A 1 321 ? -0.499 1.139 16.141 1.00 90.38 321 VAL A O 1
ATOM 2451 N N . VAL A 1 322 ? 0.773 2.899 15.567 1.00 85.56 322 VAL A N 1
ATOM 2452 C CA . VAL A 1 322 ? 0.180 3.814 16.548 1.00 85.56 322 VAL A CA 1
ATOM 2453 C C . VAL A 1 322 ? -1.338 3.922 16.333 1.00 85.56 322 VAL A C 1
ATOM 2455 O O . VAL A 1 322 ? -2.105 3.759 17.285 1.00 85.56 322 VAL A O 1
ATOM 2458 N N . ALA A 1 323 ? -1.796 4.087 15.088 1.00 90.44 323 ALA A N 1
ATOM 2459 C CA . ALA A 1 323 ? -3.217 4.128 14.737 1.00 90.44 323 ALA A CA 1
ATOM 2460 C C . ALA A 1 323 ? -3.975 2.839 15.115 1.00 90.44 323 ALA A C 1
ATOM 2462 O O . ALA A 1 323 ? -5.108 2.894 15.605 1.00 90.44 323 ALA A O 1
ATOM 2463 N N . VAL A 1 324 ? -3.353 1.671 14.949 1.00 94.25 324 VAL A N 1
ATOM 2464 C CA . VAL A 1 324 ? -3.924 0.372 15.339 1.00 94.25 324 VAL A CA 1
ATOM 2465 C C . VAL A 1 324 ? -4.011 0.212 16.854 1.00 94.25 324 VAL A C 1
ATOM 2467 O O . VAL A 1 324 ? -5.015 -0.297 17.363 1.00 94.25 324 VAL A O 1
ATOM 2470 N N . LEU A 1 325 ? -3.006 0.680 17.595 1.00 88.00 325 LEU A N 1
ATOM 2471 C CA . LEU A 1 325 ? -3.037 0.675 19.058 1.00 88.00 325 LEU A CA 1
ATOM 2472 C C . LEU A 1 325 ? -4.168 1.564 19.582 1.00 88.00 325 LEU A C 1
ATOM 2474 O O . LEU A 1 325 ? -4.977 1.109 20.394 1.00 88.00 325 LEU A O 1
ATOM 2478 N N . PHE A 1 326 ? -4.294 2.782 19.047 1.00 87.06 326 PHE A N 1
ATOM 2479 C CA . PHE A 1 326 ? -5.423 3.676 19.324 1.00 87.06 326 PHE A CA 1
ATOM 2480 C C . PHE A 1 326 ? -6.773 3.009 19.040 1.00 87.06 326 PHE A C 1
ATOM 2482 O O . PHE A 1 326 ? -7.688 3.041 19.870 1.00 87.06 326 PHE A O 1
ATOM 2489 N N . SER A 1 327 ? -6.880 2.366 17.879 1.00 92.50 327 SER A N 1
ATOM 2490 C CA . SER A 1 327 ? -8.085 1.678 17.424 1.00 92.50 327 SER A CA 1
ATOM 2491 C C . SER A 1 327 ? -8.501 0.542 18.354 1.00 92.50 327 SER A C 1
ATOM 2493 O O . SER A 1 327 ? -9.663 0.459 18.751 1.00 92.50 327 SER A O 1
ATOM 2495 N N . GLY A 1 328 ? -7.572 -0.335 18.736 1.00 90.94 328 GLY A N 1
ATOM 2496 C CA . GLY A 1 328 ? -7.907 -1.474 19.588 1.00 90.94 328 GLY A CA 1
ATOM 2497 C C . GLY A 1 328 ? -8.169 -1.087 21.046 1.00 90.94 328 GLY A C 1
ATOM 2498 O O . GLY A 1 328 ? -9.029 -1.699 21.689 1.00 90.94 328 GLY A O 1
ATOM 2499 N N . VAL A 1 329 ? -7.556 -0.005 21.545 1.00 86.56 329 VAL A N 1
ATOM 2500 C CA . VAL A 1 329 ? -7.956 0.631 22.815 1.00 86.56 329 VAL A CA 1
ATOM 2501 C C . VAL A 1 329 ? -9.399 1.121 22.744 1.00 86.56 329 VAL A C 1
ATOM 2503 O O . VAL A 1 329 ? -10.214 0.764 23.600 1.00 86.56 329 VAL A O 1
ATOM 2506 N N . MET A 1 330 ? -9.736 1.886 21.703 1.00 92.69 330 MET A N 1
ATOM 2507 C CA . MET A 1 330 ? -11.094 2.383 21.487 1.00 92.69 330 MET A CA 1
ATOM 2508 C C . MET A 1 330 ? -12.101 1.224 21.409 1.00 92.69 330 MET A C 1
ATOM 2510 O O . MET A 1 330 ? -13.112 1.242 22.115 1.00 92.69 330 MET A O 1
ATOM 2514 N N . LEU A 1 331 ? -11.799 0.163 20.655 1.00 93.00 331 LEU A N 1
ATOM 2515 C CA . LEU A 1 331 ? -12.632 -1.042 20.565 1.00 93.00 331 LEU A CA 1
ATOM 2516 C C . LEU A 1 331 ? -12.813 -1.742 21.921 1.00 93.00 331 LEU A C 1
ATOM 2518 O O . LEU A 1 331 ? -13.919 -2.157 22.269 1.00 93.00 331 LEU A O 1
ATOM 2522 N N . SER A 1 332 ? -11.753 -1.840 22.722 1.00 90.19 332 SER A N 1
ATOM 2523 C CA . SER A 1 332 ? -11.787 -2.492 24.042 1.00 90.19 332 SER A CA 1
ATOM 2524 C C . SER A 1 332 ? -12.648 -1.729 25.061 1.00 90.19 332 SER A C 1
ATOM 2526 O O . SER A 1 332 ? -13.276 -2.335 25.942 1.00 90.19 332 SER A O 1
ATOM 2528 N N . ILE A 1 333 ? -12.701 -0.397 24.937 1.00 88.31 333 ILE A N 1
ATOM 2529 C CA . ILE A 1 333 ? -13.535 0.483 25.767 1.00 88.31 333 ILE A CA 1
ATOM 2530 C C . ILE A 1 333 ? -14.997 0.458 25.301 1.00 88.31 333 ILE A C 1
ATOM 2532 O O . ILE A 1 333 ? -15.912 0.481 26.129 1.00 88.31 333 ILE A O 1
ATOM 2536 N N . THR A 1 334 ? -15.232 0.434 23.989 1.00 90.62 334 THR A N 1
ATOM 2537 C CA . THR A 1 334 ? -16.564 0.621 23.395 1.00 90.62 334 THR A CA 1
ATOM 2538 C C . THR A 1 334 ? -17.383 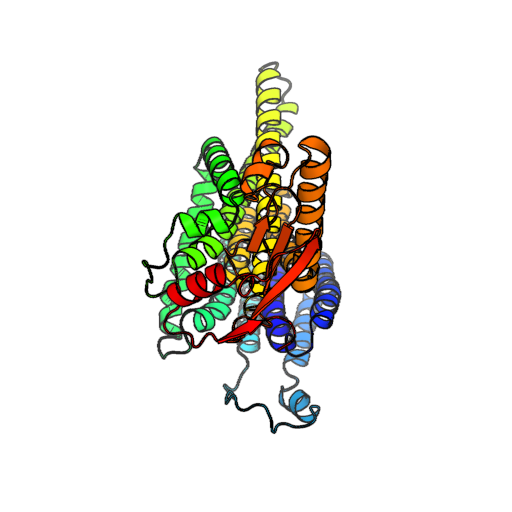-0.661 23.279 1.00 90.62 334 THR A C 1
ATOM 2540 O O . THR A 1 334 ? -18.602 -0.604 23.448 1.00 90.62 334 THR A O 1
ATOM 2543 N N . LEU A 1 335 ? -16.755 -1.810 23.019 1.00 93.62 335 LEU A N 1
ATOM 2544 C CA . LEU A 1 335 ? -17.450 -3.093 22.889 1.00 93.62 335 LEU A CA 1
ATOM 2545 C C . LEU A 1 335 ? -17.915 -3.631 24.254 1.00 93.62 335 LEU A C 1
ATOM 2547 O O . LEU A 1 335 ? -17.327 -3.355 25.298 1.00 93.62 335 LEU A O 1
ATOM 2551 N N . LEU A 1 336 ? -18.987 -4.427 24.270 1.00 92.12 336 LEU A N 1
ATOM 2552 C CA . LEU A 1 336 ? -19.618 -4.930 25.498 1.00 92.12 336 LEU A CA 1
ATOM 2553 C C . LEU A 1 336 ? -19.518 -6.455 25.624 1.00 92.12 336 LEU A C 1
ATOM 2555 O O . LEU A 1 336 ? -19.909 -7.196 24.726 1.00 92.12 336 LEU A O 1
ATOM 2559 N N . GLY A 1 337 ? -19.141 -6.950 26.805 1.00 92.25 337 GLY A N 1
ATOM 2560 C CA . GLY A 1 337 ? -19.106 -8.389 27.095 1.00 92.25 337 GLY A CA 1
ATOM 2561 C C . GLY A 1 337 ? -17.926 -9.099 26.426 1.00 92.25 337 GLY A C 1
ATOM 2562 O O . GLY A 1 337 ? -16.803 -8.603 26.481 1.00 92.25 337 GLY A O 1
ATOM 2563 N N . ARG A 1 338 ? -18.168 -10.269 25.817 1.00 90.75 338 ARG A N 1
ATOM 2564 C CA . ARG A 1 338 ? -17.121 -11.096 25.182 1.00 90.75 338 ARG A CA 1
ATOM 2565 C C . ARG A 1 338 ? -16.501 -10.447 23.939 1.00 90.75 338 ARG A C 1
ATOM 2567 O O . ARG A 1 338 ? -15.345 -10.717 23.641 1.00 90.75 338 ARG A O 1
ATOM 2574 N N . THR A 1 339 ? -17.217 -9.544 23.266 1.00 92.50 339 THR A N 1
ATOM 2575 C CA . THR A 1 339 ? -16.698 -8.841 22.081 1.00 92.50 339 THR A CA 1
ATOM 2576 C C . THR A 1 339 ? -15.571 -7.865 22.407 1.00 92.50 339 THR A C 1
ATOM 2578 O O . THR A 1 339 ? -14.837 -7.491 21.505 1.00 92.50 339 THR A O 1
ATOM 2581 N N . LYS A 1 340 ? -15.333 -7.524 23.684 1.00 89.75 340 LYS A N 1
ATOM 2582 C CA . LYS A 1 340 ? -14.138 -6.764 24.096 1.00 89.75 340 LYS A CA 1
ATOM 2583 C C . LYS A 1 340 ? -12.827 -7.430 23.678 1.00 89.75 340 LYS A C 1
ATOM 2585 O O . LYS A 1 340 ? -11.852 -6.733 23.422 1.00 89.75 340 LYS A O 1
ATOM 2590 N N . LEU A 1 341 ? -12.820 -8.762 23.563 1.00 91.62 341 LEU A N 1
ATOM 2591 C CA . LEU A 1 341 ? -11.666 -9.503 23.060 1.00 91.62 341 LEU A CA 1
ATOM 2592 C C . LEU A 1 341 ? -11.315 -9.105 21.617 1.00 91.62 341 LEU A C 1
ATOM 2594 O O . LEU A 1 341 ? -10.152 -9.174 21.253 1.00 91.62 341 LEU A O 1
ATOM 2598 N N . ALA A 1 342 ? -12.277 -8.636 20.815 1.00 92.19 342 ALA A N 1
ATOM 2599 C CA . ALA A 1 342 ? -12.010 -8.184 19.453 1.00 92.19 342 ALA A CA 1
ATOM 2600 C C . ALA A 1 342 ? -11.091 -6.954 19.422 1.00 92.19 342 ALA A C 1
ATOM 2602 O O . ALA A 1 342 ? -10.198 -6.908 18.589 1.00 92.19 342 ALA A O 1
ATOM 2603 N N . GLY A 1 343 ? -11.248 -5.998 20.347 1.00 91.75 343 GLY A N 1
ATOM 2604 C CA . GLY A 1 343 ? -10.346 -4.840 20.428 1.00 91.75 343 GLY A CA 1
ATOM 2605 C C . GLY A 1 343 ? -8.915 -5.242 20.775 1.00 91.75 343 GLY A C 1
ATOM 2606 O O . GLY A 1 343 ? -7.963 -4.775 20.157 1.00 91.75 343 GLY A O 1
ATOM 2607 N N . PHE A 1 344 ? -8.779 -6.191 21.697 1.00 88.00 344 PHE A N 1
ATOM 2608 C CA . PHE A 1 344 ? -7.499 -6.788 22.054 1.00 88.00 344 PHE A CA 1
ATOM 2609 C C . PHE A 1 344 ? -6.858 -7.556 20.887 1.00 88.00 344 PHE A C 1
ATOM 2611 O O . PHE A 1 344 ? -5.695 -7.331 20.565 1.00 88.00 344 PHE A O 1
ATOM 2618 N N . LEU A 1 345 ? -7.624 -8.431 20.228 1.00 92.00 345 LEU A N 1
ATOM 2619 C CA . LEU A 1 345 ? -7.161 -9.179 19.059 1.00 92.00 345 LEU A CA 1
ATOM 2620 C C . LEU A 1 345 ? -6.780 -8.238 17.918 1.00 92.00 345 LEU A C 1
ATOM 2622 O O . LEU A 1 345 ? -5.792 -8.493 17.247 1.00 92.00 345 LEU A O 1
ATOM 2626 N N . TYR A 1 346 ? -7.503 -7.133 17.731 1.00 94.12 346 TYR A N 1
ATOM 2627 C CA . TYR A 1 346 ? -7.177 -6.119 16.732 1.00 94.12 346 TYR A CA 1
ATOM 2628 C C . TYR A 1 346 ? -5.817 -5.464 17.010 1.00 94.12 346 TYR A C 1
ATOM 2630 O O . TYR A 1 346 ? -4.968 -5.422 16.123 1.00 94.12 346 TYR A O 1
ATOM 2638 N N . SER A 1 347 ? -5.574 -5.023 18.251 1.00 91.50 347 SER A N 1
ATOM 2639 C CA . SER A 1 347 ? -4.282 -4.447 18.660 1.00 91.50 347 SER A CA 1
ATOM 2640 C C . SER A 1 347 ? -3.104 -5.414 18.544 1.00 91.50 347 SER A C 1
ATOM 2642 O O . SER A 1 347 ? -1.972 -4.950 18.492 1.00 91.50 347 SER A O 1
ATOM 2644 N N . LEU A 1 348 ? -3.342 -6.727 18.539 1.00 87.88 348 LEU A N 1
ATOM 2645 C CA . LEU A 1 348 ? -2.283 -7.736 18.472 1.00 87.88 348 LEU A CA 1
ATOM 2646 C C . LEU A 1 348 ? -2.066 -8.263 17.047 1.00 87.88 348 LEU A C 1
ATOM 2648 O O . LEU A 1 348 ? -0.941 -8.297 16.557 1.00 87.88 348 LEU A O 1
ATOM 2652 N N . LEU A 1 349 ? -3.146 -8.679 16.385 1.00 93.50 349 LEU A N 1
ATOM 2653 C CA . LEU A 1 349 ? -3.106 -9.339 15.083 1.00 93.50 349 LEU A CA 1
ATOM 2654 C C . LEU A 1 349 ? -2.685 -8.367 13.981 1.00 93.50 349 LEU A C 1
ATOM 2656 O O . LEU A 1 349 ? -1.875 -8.724 13.133 1.00 93.50 349 LEU A O 1
ATOM 2660 N N . ILE A 1 350 ? -3.225 -7.146 13.982 1.00 96.00 350 ILE A N 1
ATOM 2661 C CA . ILE A 1 350 ? -2.995 -6.209 12.880 1.00 96.00 350 ILE A CA 1
ATOM 2662 C C . ILE A 1 350 ? -1.535 -5.730 12.836 1.00 96.00 350 ILE A C 1
ATOM 2664 O O . ILE A 1 350 ? -0.951 -5.815 11.757 1.00 96.00 350 ILE A O 1
ATOM 2668 N N . PRO A 1 351 ? -0.873 -5.336 13.947 1.00 93.88 351 PRO A N 1
ATOM 2669 C CA . PRO A 1 351 ? 0.547 -4.991 13.897 1.00 93.88 351 PRO A CA 1
ATOM 2670 C C . PRO A 1 351 ? 1.425 -6.187 13.521 1.00 93.88 351 PRO A C 1
ATOM 2672 O O . PRO A 1 351 ? 2.372 -6.023 12.761 1.00 93.88 351 PRO A O 1
ATOM 2675 N N . ALA A 1 352 ? 1.093 -7.395 13.992 1.00 89.81 352 ALA A N 1
ATOM 2676 C CA . ALA A 1 352 ? 1.817 -8.608 13.612 1.00 89.81 352 ALA A CA 1
ATOM 2677 C C . ALA A 1 352 ? 1.718 -8.885 12.103 1.00 89.81 352 ALA A C 1
ATOM 2679 O O . ALA A 1 352 ? 2.728 -9.180 11.468 1.00 89.81 352 ALA A O 1
ATOM 2680 N N . LEU A 1 353 ? 0.526 -8.732 11.514 1.00 95.75 353 LEU A N 1
ATOM 2681 C CA . LEU A 1 353 ? 0.327 -8.840 10.066 1.00 95.75 353 LEU A CA 1
ATOM 2682 C C . LEU A 1 353 ? 1.099 -7.763 9.306 1.00 95.75 353 LEU A C 1
ATOM 2684 O O . LEU A 1 353 ? 1.727 -8.072 8.301 1.00 95.75 353 LEU A O 1
ATOM 2688 N N . MET A 1 354 ? 1.092 -6.520 9.786 1.00 96.00 354 MET A N 1
ATOM 2689 C CA . MET A 1 354 ? 1.857 -5.434 9.173 1.00 96.00 354 MET A CA 1
ATOM 2690 C C . MET A 1 354 ? 3.362 -5.722 9.180 1.00 96.00 354 MET A C 1
ATOM 2692 O O . MET A 1 354 ? 4.003 -5.595 8.143 1.00 96.00 354 MET A O 1
ATOM 2696 N N . ILE A 1 355 ? 3.913 -6.175 10.312 1.00 92.06 355 ILE A N 1
ATOM 2697 C CA . ILE A 1 355 ? 5.324 -6.573 10.421 1.00 92.06 355 ILE A CA 1
ATOM 2698 C C . ILE A 1 355 ? 5.626 -7.738 9.477 1.00 92.06 355 ILE A C 1
ATOM 2700 O O . ILE A 1 355 ? 6.620 -7.688 8.762 1.00 92.06 355 ILE A O 1
ATOM 2704 N N . ALA A 1 356 ? 4.773 -8.765 9.436 1.00 93.94 356 ALA A N 1
ATOM 2705 C CA . ALA A 1 356 ? 4.963 -9.915 8.555 1.00 93.94 356 ALA A CA 1
ATOM 2706 C C . ALA A 1 356 ? 4.952 -9.513 7.071 1.00 93.94 356 ALA A C 1
ATOM 2708 O O . ALA A 1 356 ? 5.797 -9.964 6.301 1.00 93.94 356 ALA A O 1
ATOM 2709 N N . VAL A 1 357 ? 4.023 -8.638 6.679 1.00 96.25 357 VAL A N 1
ATOM 2710 C CA . VAL A 1 357 ? 3.916 -8.123 5.311 1.00 96.25 357 VAL A CA 1
ATOM 2711 C C . VAL A 1 357 ? 5.129 -7.269 4.943 1.00 96.25 357 VAL A C 1
ATOM 2713 O O . VAL A 1 357 ? 5.686 -7.461 3.865 1.00 96.25 357 VAL A O 1
ATOM 2716 N N . SER A 1 358 ? 5.585 -6.386 5.833 1.00 93.81 358 SER A N 1
ATOM 2717 C CA . SER A 1 358 ? 6.792 -5.587 5.600 1.00 93.81 358 SER A CA 1
ATOM 2718 C C . SER A 1 358 ? 8.059 -6.441 5.572 1.00 93.81 358 SER A C 1
ATOM 2720 O O . SER A 1 358 ? 8.888 -6.255 4.693 1.00 93.81 358 SER A O 1
ATOM 2722 N N . ALA A 1 359 ? 8.198 -7.431 6.455 1.00 93.00 359 ALA A N 1
ATOM 2723 C CA . ALA A 1 359 ? 9.327 -8.362 6.423 1.00 93.00 359 ALA A CA 1
ATOM 2724 C C . ALA A 1 359 ? 9.345 -9.191 5.128 1.00 93.00 359 ALA A C 1
ATOM 2726 O O . ALA A 1 359 ? 10.410 -9.478 4.585 1.00 93.00 359 ALA A O 1
ATOM 2727 N N . HIS A 1 360 ? 8.171 -9.563 4.608 1.00 95.50 360 HIS A N 1
ATOM 2728 C CA . HIS A 1 360 ? 8.066 -10.227 3.313 1.00 95.50 360 HIS A CA 1
ATOM 2729 C C . HIS A 1 360 ? 8.443 -9.290 2.158 1.00 95.50 360 HIS A C 1
ATOM 2731 O O . HIS A 1 360 ? 9.220 -9.687 1.296 1.00 95.50 360 HIS A O 1
ATOM 2737 N N . ALA A 1 361 ? 7.952 -8.047 2.168 1.00 94.38 361 ALA A N 1
ATOM 2738 C CA . ALA A 1 361 ? 8.314 -7.021 1.191 1.00 94.38 361 ALA A CA 1
ATOM 2739 C C . ALA A 1 361 ? 9.821 -6.725 1.186 1.00 94.38 361 ALA A C 1
ATOM 2741 O O . ALA A 1 361 ? 10.414 -6.624 0.118 1.00 94.38 361 ALA A O 1
ATOM 2742 N N . GLN A 1 362 ? 10.455 -6.683 2.362 1.00 92.69 362 GLN A N 1
ATOM 2743 C CA . GLN A 1 362 ? 11.891 -6.435 2.504 1.00 92.69 362 GLN A CA 1
ATOM 2744 C C . GLN A 1 362 ? 12.775 -7.507 1.852 1.00 92.69 362 GLN A C 1
ATOM 2746 O O . GLN A 1 362 ? 13.936 -7.246 1.551 1.00 92.69 362 GLN A O 1
ATOM 2751 N N . ARG A 1 363 ? 12.245 -8.715 1.640 1.00 94.00 363 ARG A N 1
ATOM 2752 C CA . ARG A 1 363 ? 12.966 -9.829 1.005 1.00 94.00 363 ARG A CA 1
ATOM 2753 C C . ARG A 1 363 ? 12.828 -9.847 -0.515 1.00 94.00 363 ARG A C 1
ATOM 2755 O O . ARG A 1 363 ? 13.413 -10.714 -1.155 1.00 94.00 363 ARG A O 1
ATOM 2762 N N . VAL A 1 364 ? 12.026 -8.951 -1.083 1.00 95.50 364 VAL A N 1
ATOM 2763 C CA . VAL A 1 364 ? 11.854 -8.857 -2.531 1.00 95.50 364 VAL A CA 1
ATOM 2764 C C . VAL A 1 364 ? 13.108 -8.229 -3.128 1.00 95.50 364 VAL A C 1
ATOM 2766 O O . VAL A 1 364 ? 13.438 -7.086 -2.813 1.00 95.50 364 VAL A O 1
ATOM 2769 N N . ASP A 1 365 ? 13.778 -8.966 -4.014 1.00 94.62 365 ASP A N 1
ATOM 2770 C CA . ASP A 1 365 ? 14.799 -8.395 -4.886 1.00 94.62 365 ASP A CA 1
ATOM 2771 C C . ASP A 1 365 ? 14.103 -7.545 -5.956 1.00 94.62 365 ASP A C 1
ATOM 2773 O O . ASP A 1 365 ? 13.488 -8.050 -6.899 1.00 94.62 365 ASP A O 1
ATOM 2777 N N . PHE A 1 366 ? 14.156 -6.226 -5.778 1.00 93.69 366 PHE A N 1
ATOM 2778 C CA . PHE A 1 366 ? 13.509 -5.275 -6.676 1.00 93.69 366 PHE A CA 1
ATOM 2779 C C . PHE A 1 366 ? 14.112 -5.292 -8.092 1.00 93.69 366 PHE A C 1
ATOM 2781 O O . PHE A 1 366 ? 13.429 -4.922 -9.053 1.00 93.69 366 PHE A O 1
ATOM 2788 N N . ARG A 1 367 ? 15.357 -5.766 -8.250 1.00 94.38 367 ARG A N 1
ATOM 2789 C CA . ARG A 1 367 ? 16.016 -5.909 -9.556 1.00 94.38 367 ARG A CA 1
ATOM 2790 C C . ARG A 1 367 ? 15.401 -7.070 -10.319 1.00 94.38 367 ARG A C 1
ATOM 2792 O O . ARG A 1 367 ? 14.919 -6.868 -11.430 1.00 94.38 367 ARG A O 1
ATOM 2799 N N . GLN A 1 368 ? 15.301 -8.232 -9.671 1.00 96.50 368 GLN A N 1
ATOM 2800 C CA . GLN A 1 368 ? 14.604 -9.390 -10.230 1.00 96.50 368 GLN A CA 1
ATOM 2801 C C . GLN A 1 368 ? 13.137 -9.049 -10.538 1.00 96.50 368 GLN A C 1
ATOM 2803 O O . GLN A 1 368 ? 12.648 -9.344 -11.625 1.00 96.50 368 GLN A O 1
ATOM 2808 N N . LEU A 1 369 ? 12.439 -8.356 -9.627 1.00 96.38 369 LEU A N 1
ATOM 2809 C CA . LEU A 1 369 ? 11.059 -7.918 -9.862 1.00 96.38 369 LEU A CA 1
ATOM 2810 C C . LEU A 1 369 ? 10.943 -6.988 -11.082 1.00 96.38 369 LEU A C 1
ATOM 2812 O O . LEU A 1 369 ? 9.944 -7.040 -11.804 1.00 96.38 369 LEU A O 1
ATOM 2816 N N . THR A 1 370 ? 11.932 -6.122 -11.306 1.00 96.31 370 THR A N 1
ATOM 2817 C CA . THR A 1 370 ? 11.977 -5.247 -12.483 1.00 96.31 370 THR A CA 1
ATOM 2818 C C . THR A 1 370 ? 12.191 -6.055 -13.758 1.00 96.31 370 THR A C 1
ATOM 2820 O O . THR A 1 370 ? 11.445 -5.864 -14.713 1.00 96.31 370 THR A O 1
ATOM 2823 N N . GLU A 1 371 ? 13.109 -7.018 -13.767 1.00 96.75 371 GLU A N 1
ATOM 2824 C CA . GLU A 1 371 ? 13.331 -7.911 -14.913 1.00 96.75 371 GLU A CA 1
ATOM 2825 C C . GLU A 1 371 ? 12.089 -8.769 -15.227 1.00 96.75 371 GLU A C 1
ATOM 2827 O O . GLU A 1 371 ? 11.673 -8.859 -16.380 1.00 96.75 371 GLU A O 1
ATOM 2832 N N . GLU A 1 372 ? 11.402 -9.308 -14.214 1.00 96.81 372 GLU A N 1
ATOM 2833 C CA . GLU A 1 372 ? 10.132 -10.039 -14.381 1.00 96.81 372 GLU A CA 1
ATOM 2834 C C . GLU A 1 372 ? 9.007 -9.158 -14.952 1.00 96.81 372 GLU A C 1
ATOM 2836 O O . GLU A 1 372 ? 8.097 -9.629 -15.646 1.00 96.81 372 GLU A O 1
ATOM 2841 N N . ARG A 1 373 ? 9.014 -7.860 -14.636 1.00 95.75 373 ARG A N 1
ATOM 2842 C CA . ARG A 1 373 ? 8.089 -6.890 -15.236 1.00 95.75 373 ARG A CA 1
ATOM 2843 C C . ARG A 1 373 ? 8.485 -6.568 -16.675 1.00 95.75 373 ARG A C 1
ATOM 2845 O O . ARG A 1 373 ? 7.593 -6.541 -17.521 1.00 95.75 373 ARG A O 1
ATOM 2852 N N . ALA A 1 374 ? 9.775 -6.403 -16.958 1.00 96.56 374 ALA A N 1
ATOM 2853 C CA . ALA A 1 374 ? 10.296 -6.169 -18.303 1.00 96.56 374 ALA A CA 1
ATOM 2854 C C . ALA A 1 374 ? 9.979 -7.341 -19.249 1.00 96.56 374 ALA A C 1
ATOM 2856 O O . ALA A 1 374 ? 9.586 -7.123 -20.397 1.00 96.56 374 ALA A O 1
ATOM 2857 N N . GLU A 1 375 ? 10.036 -8.581 -18.753 1.00 97.06 375 GLU A N 1
ATOM 2858 C CA . GLU A 1 375 ? 9.634 -9.773 -19.508 1.00 97.06 375 GLU A CA 1
ATOM 2859 C C . GLU A 1 375 ? 8.141 -9.747 -19.865 1.00 97.06 375 GLU A C 1
ATOM 2861 O O . GLU A 1 375 ? 7.752 -10.039 -20.995 1.00 97.06 375 GLU A O 1
ATOM 2866 N N . ARG A 1 376 ? 7.275 -9.320 -18.939 1.00 94.75 376 ARG A N 1
ATOM 2867 C CA . ARG A 1 376 ? 5.839 -9.169 -19.231 1.00 94.75 376 ARG A CA 1
ATOM 2868 C C . ARG A 1 376 ? 5.564 -8.086 -20.273 1.00 94.75 376 ARG A C 1
ATOM 2870 O O . ARG A 1 376 ? 4.691 -8.275 -21.119 1.00 94.75 376 ARG A O 1
ATOM 2877 N N . VAL A 1 377 ? 6.301 -6.974 -20.237 1.00 95.25 377 VAL A N 1
ATOM 2878 C CA . VAL A 1 377 ? 6.207 -5.920 -21.266 1.00 95.25 377 VAL A CA 1
ATOM 2879 C C . VAL A 1 377 ? 6.696 -6.445 -22.615 1.00 95.25 377 VAL A C 1
ATOM 2881 O O . VAL A 1 377 ? 6.019 -6.266 -23.622 1.00 95.25 377 VAL A O 1
ATOM 2884 N N . THR A 1 378 ? 7.806 -7.179 -22.626 1.00 96.56 378 THR A N 1
ATOM 2885 C CA . THR A 1 378 ? 8.323 -7.879 -23.808 1.00 96.56 378 THR A CA 1
ATOM 2886 C C . THR A 1 378 ? 7.271 -8.798 -24.425 1.00 96.56 378 THR A C 1
ATOM 2888 O O . THR A 1 378 ? 7.012 -8.723 -25.622 1.00 96.56 378 THR A O 1
ATOM 2891 N N . GLN A 1 379 ? 6.614 -9.639 -23.627 1.00 95.38 379 GLN A N 1
ATOM 2892 C CA . GLN A 1 379 ? 5.568 -10.539 -24.123 1.00 95.38 379 GLN A CA 1
ATOM 2893 C C . GLN A 1 379 ? 4.379 -9.774 -24.721 1.00 95.38 379 GLN A C 1
ATOM 2895 O O . GLN A 1 379 ? 3.799 -10.216 -25.717 1.00 95.38 379 GLN A O 1
ATOM 2900 N N . ALA A 1 380 ? 4.030 -8.615 -24.153 1.00 94.38 380 ALA A N 1
ATOM 2901 C CA . ALA A 1 380 ? 2.999 -7.741 -24.707 1.00 94.38 380 ALA A CA 1
ATOM 2902 C C . ALA A 1 380 ? 3.418 -7.138 -26.061 1.00 94.38 380 ALA A C 1
ATOM 2904 O O . ALA A 1 380 ? 2.621 -7.175 -26.997 1.00 94.38 380 ALA A O 1
ATOM 2905 N N . ILE A 1 381 ? 4.664 -6.661 -26.188 1.00 96.06 381 ILE A N 1
ATOM 2906 C CA . ILE A 1 381 ? 5.246 -6.156 -27.448 1.00 96.06 381 ILE A CA 1
ATOM 2907 C C . ILE A 1 381 ? 5.218 -7.241 -28.532 1.00 96.06 381 ILE A C 1
ATOM 2909 O O . ILE A 1 381 ? 4.767 -7.005 -29.649 1.00 96.06 381 ILE A O 1
ATOM 2913 N N . GLU A 1 382 ? 5.645 -8.455 -28.196 1.00 96.12 382 GLU A N 1
ATOM 2914 C CA . GLU A 1 382 ? 5.711 -9.572 -29.144 1.00 96.12 382 GLU A CA 1
ATOM 2915 C C . GLU A 1 382 ? 4.322 -10.044 -29.586 1.00 96.12 382 GLU A C 1
ATOM 2917 O O . GLU A 1 382 ? 4.094 -10.371 -30.751 1.00 96.12 382 GLU A O 1
ATOM 2922 N N . THR A 1 383 ? 3.358 -10.040 -28.665 1.00 94.62 383 THR A N 1
ATOM 2923 C CA . THR A 1 383 ? 1.968 -10.367 -28.999 1.00 94.62 383 THR A CA 1
ATOM 2924 C C . THR A 1 383 ? 1.331 -9.284 -29.873 1.00 94.62 383 THR A C 1
ATOM 2926 O O . THR A 1 383 ? 0.508 -9.610 -30.727 1.00 94.62 383 THR A O 1
ATOM 2929 N N . TYR A 1 384 ? 1.706 -8.015 -29.685 1.00 94.75 384 TYR A N 1
ATOM 2930 C CA . TYR A 1 384 ? 1.302 -6.919 -30.566 1.00 94.75 384 TYR A CA 1
ATOM 2931 C C . TYR A 1 384 ? 1.869 -7.117 -31.979 1.00 94.75 384 TYR A C 1
ATOM 2933 O O . TYR A 1 384 ? 1.098 -7.132 -32.936 1.00 94.75 384 TYR A O 1
ATOM 2941 N N . TYR A 1 385 ? 3.170 -7.404 -32.101 1.00 96.06 385 TYR A N 1
ATOM 2942 C CA . TYR A 1 385 ? 3.814 -7.696 -33.387 1.00 96.06 385 TYR A CA 1
ATOM 2943 C C . TYR A 1 385 ? 3.141 -8.855 -34.127 1.00 96.06 385 TYR A C 1
ATOM 2945 O O . TYR A 1 385 ? 2.846 -8.759 -35.314 1.00 96.06 385 TYR A O 1
ATOM 2953 N N . ALA A 1 386 ? 2.822 -9.942 -33.419 1.00 96.19 386 ALA A N 1
ATOM 2954 C CA . ALA A 1 386 ? 2.147 -11.096 -34.011 1.00 96.19 386 ALA A CA 1
ATOM 2955 C C . ALA A 1 386 ? 0.747 -10.778 -34.578 1.00 96.19 386 ALA A C 1
ATOM 2957 O O . ALA A 1 386 ? 0.231 -11.556 -35.381 1.00 96.19 386 ALA A O 1
ATOM 2958 N N . ARG A 1 387 ? 0.115 -9.678 -34.147 1.00 95.38 387 ARG A N 1
ATOM 2959 C CA . ARG A 1 387 ? -1.218 -9.251 -34.602 1.00 95.38 387 ARG A CA 1
ATOM 2960 C C . ARG A 1 387 ? -1.149 -8.200 -35.698 1.00 95.38 387 ARG A C 1
ATOM 2962 O O . ARG A 1 387 ? -1.841 -8.343 -36.698 1.00 95.38 387 ARG A O 1
ATOM 2969 N N . GLU A 1 388 ? -0.339 -7.170 -35.490 1.00 96.19 388 GLU A N 1
ATOM 2970 C CA . GLU A 1 388 ? -0.287 -5.997 -36.369 1.00 96.19 388 GLU A CA 1
ATOM 2971 C C . GLU A 1 388 ? 0.784 -6.133 -37.465 1.00 96.19 388 GLU A C 1
ATOM 2973 O O . GLU A 1 388 ? 0.749 -5.426 -38.467 1.00 96.19 388 GLU A O 1
ATOM 2978 N N . GLY A 1 389 ? 1.727 -7.070 -37.313 1.00 97.06 389 GLY A N 1
ATOM 2979 C CA . GLY A 1 389 ? 2.833 -7.285 -38.251 1.00 97.06 389 GLY A CA 1
ATOM 2980 C C . GLY A 1 389 ? 3.987 -6.287 -38.111 1.00 97.06 389 GLY A C 1
ATOM 2981 O O . GLY A 1 389 ? 4.918 -6.345 -38.909 1.00 97.06 389 GLY A O 1
ATOM 2982 N N . HIS A 1 390 ? 3.936 -5.402 -37.113 1.00 96.88 390 HIS A N 1
ATOM 2983 C CA . HIS A 1 390 ? 4.958 -4.402 -36.801 1.00 96.88 390 HIS A CA 1
ATOM 2984 C C . HIS A 1 390 ? 5.067 -4.188 -35.280 1.00 96.88 390 HIS A C 1
ATOM 2986 O O . HIS A 1 390 ? 4.125 -4.499 -34.541 1.00 96.88 390 HIS A O 1
ATOM 2992 N N . TYR A 1 391 ? 6.205 -3.697 -34.769 1.00 97.50 391 TYR A N 1
ATOM 2993 C CA . TYR A 1 391 ? 6.318 -3.371 -33.338 1.00 97.50 391 TYR A CA 1
ATOM 2994 C C . TYR A 1 391 ? 5.603 -2.041 -33.047 1.00 97.50 391 TYR A C 1
ATOM 2996 O O . TYR A 1 391 ? 5.395 -1.236 -33.962 1.00 97.50 391 TYR A O 1
ATOM 3004 N N . PRO A 1 392 ? 5.142 -1.801 -31.805 1.00 96.06 392 PRO A N 1
ATOM 3005 C CA . PRO A 1 392 ? 4.543 -0.515 -31.478 1.00 96.06 392 PRO A CA 1
ATOM 3006 C C . PRO A 1 392 ? 5.612 0.584 -31.535 1.00 96.06 392 PRO A C 1
ATOM 3008 O O . PRO A 1 392 ? 6.753 0.355 -31.159 1.00 96.06 392 PRO A O 1
ATOM 3011 N N . GLN A 1 393 ? 5.247 1.794 -31.956 1.00 96.31 393 GLN A N 1
ATOM 3012 C CA . GLN A 1 393 ? 6.178 2.939 -31.914 1.00 96.31 393 GLN A CA 1
ATOM 3013 C C . GLN A 1 393 ? 6.296 3.529 -30.499 1.00 96.31 393 GLN A C 1
ATOM 3015 O O . GLN A 1 393 ? 7.290 4.150 -30.148 1.00 96.31 393 GLN A O 1
ATOM 3020 N N . ASP A 1 394 ? 5.269 3.326 -29.670 1.00 94.56 394 ASP A N 1
ATOM 3021 C CA . ASP A 1 394 ? 5.204 3.768 -28.276 1.00 94.56 394 ASP A CA 1
ATOM 3022 C C . ASP A 1 394 ? 4.499 2.674 -27.461 1.00 94.56 394 ASP A C 1
ATOM 3024 O O . ASP A 1 394 ? 3.476 2.130 -27.891 1.00 94.56 394 ASP A O 1
ATOM 3028 N N . LEU A 1 395 ? 4.989 2.369 -26.255 1.00 93.06 395 LEU A N 1
ATOM 3029 C CA . LEU A 1 395 ? 4.343 1.422 -25.338 1.00 93.06 395 LEU A CA 1
ATOM 3030 C C . LEU A 1 395 ? 2.889 1.796 -25.014 1.00 93.06 395 LEU A C 1
ATOM 3032 O O . LEU A 1 395 ? 2.084 0.922 -24.687 1.00 93.06 395 LEU A O 1
ATOM 3036 N N . ARG A 1 396 ? 2.502 3.067 -25.151 1.00 91.25 396 ARG A N 1
ATOM 3037 C CA . ARG A 1 396 ? 1.109 3.520 -25.043 1.00 91.25 396 ARG A CA 1
ATOM 3038 C C . ARG A 1 396 ? 0.202 2.854 -26.073 1.00 91.25 396 ARG A C 1
ATOM 3040 O O . ARG A 1 396 ? -0.971 2.652 -25.775 1.00 91.25 396 ARG A O 1
ATOM 3047 N N . GLN A 1 397 ? 0.710 2.427 -27.228 1.00 92.31 397 GLN A N 1
ATOM 3048 C CA . GLN A 1 397 ? -0.077 1.704 -28.238 1.00 92.31 397 GLN A CA 1
ATOM 3049 C C . GLN A 1 397 ? -0.520 0.311 -27.753 1.00 92.31 397 GLN A C 1
ATOM 3051 O O . GLN A 1 397 ? -1.539 -0.209 -28.205 1.00 92.31 397 GLN A O 1
ATOM 3056 N N . LEU A 1 398 ? 0.162 -0.259 -26.753 1.00 89.88 398 LEU A N 1
ATOM 3057 C CA . LEU A 1 398 ? -0.244 -1.510 -26.102 1.00 89.88 398 LEU A CA 1
ATOM 3058 C C . LEU A 1 398 ? -1.479 -1.319 -25.192 1.00 89.88 398 LEU A C 1
ATOM 3060 O O . LEU A 1 398 ? -2.192 -2.276 -24.877 1.00 89.88 398 LEU A O 1
ATOM 3064 N N . THR A 1 399 ? -1.768 -0.092 -24.745 1.00 73.75 399 THR A N 1
ATOM 3065 C CA . THR A 1 399 ? -2.707 0.138 -23.633 1.00 73.75 399 THR A CA 1
ATOM 3066 C C . THR A 1 399 ? -4.163 -0.207 -23.926 1.00 73.75 399 THR A C 1
ATOM 3068 O O . THR A 1 399 ? -4.896 -0.450 -22.977 1.00 73.75 399 THR A O 1
ATOM 3071 N N . HIS A 1 400 ? -4.613 -0.314 -25.179 1.00 72.25 400 HIS A N 1
ATOM 3072 C CA . HIS A 1 400 ? -6.014 -0.672 -25.444 1.00 72.25 400 HIS A CA 1
ATOM 3073 C C . HIS A 1 400 ? -6.364 -2.118 -25.047 1.00 72.25 400 HIS A C 1
ATOM 3075 O O . HIS A 1 400 ? -7.482 -2.376 -24.604 1.00 72.25 400 HIS A O 1
ATOM 3081 N N . TRP A 1 401 ? -5.413 -3.051 -25.159 1.00 68.00 401 TRP A N 1
ATOM 3082 C CA . TRP A 1 401 ? -5.645 -4.485 -24.919 1.00 68.00 401 TRP A CA 1
ATOM 3083 C C . TRP A 1 401 ? -4.936 -5.007 -23.670 1.00 68.00 401 TRP A C 1
ATOM 3085 O O . TRP A 1 401 ? -5.441 -5.909 -23.003 1.00 68.00 401 TRP A O 1
ATOM 3095 N N . TYR A 1 402 ? -3.805 -4.399 -23.309 1.00 69.12 402 TYR A N 1
ATOM 3096 C CA . TYR A 1 402 ? -3.029 -4.718 -22.106 1.00 69.12 402 TYR A CA 1
ATOM 3097 C C . TYR A 1 402 ? -3.363 -3.752 -20.941 1.00 69.12 402 TYR A C 1
ATOM 3099 O O . TYR A 1 402 ? -2.579 -3.577 -20.012 1.00 69.12 402 TYR A O 1
ATOM 3107 N N . ALA A 1 403 ? -4.555 -3.135 -21.002 1.00 50.28 403 ALA A N 1
ATOM 3108 C CA . ALA A 1 403 ? -5.017 -1.907 -20.333 1.00 50.28 403 ALA A CA 1
ATOM 3109 C C . ALA A 1 403 ? -4.951 -1.837 -18.801 1.00 50.28 403 ALA A C 1
ATOM 3111 O O . ALA A 1 403 ? -5.079 -0.755 -18.233 1.00 50.28 403 ALA A O 1
ATOM 3112 N N . LEU A 1 404 ? -4.734 -2.946 -18.095 1.00 60.19 404 LEU A N 1
ATOM 3113 C CA . LEU A 1 404 ? -4.663 -2.953 -16.624 1.00 60.19 404 LEU A CA 1
ATOM 3114 C C . LEU A 1 404 ? -3.290 -2.494 -16.081 1.00 60.19 404 LEU A C 1
ATOM 3116 O O . LEU A 1 404 ? -2.881 -2.882 -14.991 1.00 60.19 404 LEU A O 1
ATOM 3120 N N . SER A 1 405 ? -2.640 -1.577 -16.803 1.00 66.44 405 SER A N 1
ATOM 3121 C CA . SER A 1 405 ? -1.279 -1.047 -16.646 1.00 66.44 405 SER A CA 1
ATOM 3122 C C . SER A 1 405 ? -0.177 -2.038 -17.023 1.00 66.44 405 SER A C 1
ATOM 3124 O O . SER A 1 405 ? 0.001 -3.078 -16.389 1.00 66.44 405 SER A O 1
ATOM 3126 N N . LEU A 1 406 ? 0.607 -1.681 -18.046 1.00 86.50 406 LEU A N 1
ATOM 3127 C CA . LEU A 1 406 ? 1.949 -2.232 -18.195 1.00 86.50 406 LEU A CA 1
ATOM 3128 C C . LEU A 1 406 ? 2.705 -1.927 -16.895 1.00 86.50 406 LEU A C 1
ATOM 3130 O O . LEU A 1 406 ? 2.775 -0.758 -16.505 1.00 86.50 406 LEU A O 1
ATOM 3134 N N . PRO A 1 407 ? 3.215 -2.938 -16.176 1.00 89.81 407 PRO A N 1
ATOM 3135 C CA . PRO A 1 407 ? 3.870 -2.681 -14.907 1.00 89.81 407 PRO A CA 1
ATOM 3136 C C . PRO A 1 407 ? 5.145 -1.874 -15.167 1.00 89.81 407 PRO A C 1
ATOM 3138 O O . PRO A 1 407 ? 5.996 -2.329 -15.921 1.00 89.81 407 PRO A O 1
ATOM 3141 N N . GLY A 1 408 ? 5.281 -0.696 -14.554 1.00 91.50 408 GLY A N 1
ATOM 3142 C CA . GLY A 1 408 ? 6.511 0.105 -14.629 1.00 91.50 408 GLY A CA 1
ATOM 3143 C C . GLY A 1 408 ? 7.689 -0.550 -13.891 1.00 91.50 408 GLY A C 1
ATOM 3144 O O . GLY A 1 408 ? 7.459 -1.462 -13.080 1.00 91.50 408 GLY A O 1
ATOM 3145 N N . PRO A 1 409 ? 8.933 -0.102 -14.130 1.00 94.25 409 PRO A N 1
ATOM 3146 C CA . PRO A 1 409 ? 10.104 -0.581 -13.397 1.00 94.25 409 PRO A CA 1
ATOM 3147 C C . PRO A 1 409 ? 9.992 -0.288 -11.889 1.00 94.25 409 PRO A C 1
ATOM 3149 O O . PRO A 1 409 ? 9.297 0.640 -11.472 1.00 94.25 409 PRO A O 1
ATOM 3152 N N . VAL A 1 410 ? 10.651 -1.097 -11.051 1.00 94.06 410 VAL A N 1
ATOM 3153 C CA . VAL A 1 410 ? 10.692 -0.931 -9.582 1.00 94.06 410 VAL A CA 1
ATOM 3154 C C . VAL A 1 410 ? 12.139 -0.694 -9.158 1.00 94.06 410 VAL A C 1
ATOM 3156 O O . VAL A 1 410 ? 12.760 -1.540 -8.526 1.00 94.06 410 VAL A O 1
ATOM 3159 N N . ILE A 1 411 ? 12.698 0.442 -9.581 1.00 91.69 411 ILE A N 1
ATOM 3160 C CA . ILE A 1 411 ? 14.078 0.853 -9.256 1.00 91.69 411 ILE A CA 1
ATOM 3161 C C . ILE A 1 411 ? 14.106 2.321 -8.847 1.00 91.69 411 ILE A C 1
ATOM 3163 O O . ILE A 1 411 ? 14.598 2.661 -7.776 1.00 91.69 411 ILE A O 1
ATOM 3167 N N . ILE A 1 412 ? 13.570 3.196 -9.696 1.00 89.06 412 ILE A N 1
ATOM 3168 C CA . ILE A 1 412 ? 13.439 4.621 -9.408 1.00 89.06 412 ILE A CA 1
ATOM 3169 C C . ILE A 1 412 ? 11.956 4.956 -9.435 1.00 89.06 412 ILE A C 1
ATOM 3171 O O . ILE A 1 412 ? 11.225 4.609 -10.365 1.00 89.06 412 ILE A O 1
ATOM 3175 N N . TYR A 1 413 ? 11.489 5.607 -8.376 1.00 83.62 413 TYR A N 1
ATOM 3176 C CA . TYR A 1 413 ? 10.081 5.921 -8.244 1.00 83.62 413 TYR A CA 1
ATOM 3177 C C . TYR A 1 413 ? 9.598 6.855 -9.366 1.00 83.62 413 TYR A C 1
ATOM 3179 O O . TYR A 1 413 ? 10.134 7.947 -9.566 1.00 83.62 413 TYR A O 1
ATOM 3187 N N . GLY A 1 414 ? 8.521 6.453 -10.046 1.00 82.00 414 GLY A N 1
ATOM 3188 C CA . GLY A 1 414 ? 7.897 7.247 -11.110 1.00 82.00 414 GLY A CA 1
ATOM 3189 C C . GLY A 1 414 ? 8.703 7.297 -12.408 1.00 82.00 414 GLY A C 1
ATOM 3190 O O . GLY A 1 414 ? 8.480 8.203 -13.202 1.00 82.00 414 GLY A O 1
ATOM 3191 N N . GLN A 1 415 ? 9.642 6.371 -12.583 1.00 88.12 415 GLN A N 1
ATOM 3192 C CA . GLN A 1 415 ? 10.358 6.144 -13.829 1.00 88.12 415 GLN A CA 1
ATOM 3193 C C . GLN A 1 415 ? 9.526 5.255 -14.762 1.00 88.12 415 GLN A C 1
ATOM 3195 O O . GLN A 1 415 ? 8.899 4.295 -14.300 1.00 88.12 415 GLN A O 1
ATOM 3200 N N . ASP A 1 416 ? 9.558 5.548 -16.060 1.00 91.94 416 ASP A N 1
ATOM 3201 C CA . ASP A 1 416 ? 8.957 4.711 -17.097 1.00 91.94 416 ASP A CA 1
ATOM 3202 C C . ASP A 1 416 ? 10.007 3.805 -17.777 1.00 91.94 416 ASP A C 1
ATOM 3204 O O . ASP A 1 416 ? 11.210 3.848 -17.495 1.00 91.94 416 ASP A O 1
ATOM 3208 N N . TRP A 1 417 ? 9.536 2.898 -18.634 1.00 95.25 417 TRP A N 1
ATOM 3209 C CA . TRP A 1 417 ? 10.415 2.085 -19.474 1.00 95.25 417 TRP A CA 1
ATOM 3210 C C . TRP A 1 417 ? 11.025 2.946 -20.574 1.00 95.25 417 TRP A C 1
ATOM 3212 O O . TRP A 1 417 ? 10.310 3.683 -21.249 1.00 95.25 417 TRP A O 1
ATOM 3222 N N . CYS A 1 418 ? 12.316 2.773 -20.830 1.00 95.81 418 CYS A N 1
ATOM 3223 C CA . CYS A 1 418 ? 12.931 3.308 -22.034 1.00 95.81 418 CYS A CA 1
ATOM 3224 C C . CYS A 1 418 ? 12.550 2.377 -23.177 1.00 95.81 418 CYS A C 1
ATOM 3226 O O . CYS A 1 418 ? 12.847 1.178 -23.127 1.00 95.81 418 CYS A O 1
ATOM 3228 N N . TYR A 1 419 ? 11.883 2.903 -24.193 1.00 96.00 419 TYR A N 1
ATOM 3229 C CA . TYR A 1 419 ? 11.412 2.106 -25.310 1.00 96.00 419 TYR A CA 1
ATOM 3230 C C . TYR A 1 419 ? 11.642 2.835 -26.623 1.00 96.00 419 TYR A C 1
ATOM 3232 O O . TYR A 1 419 ? 11.395 4.031 -26.721 1.00 96.00 419 TYR A O 1
ATOM 3240 N N . ASP A 1 420 ? 12.110 2.085 -27.610 1.00 95.75 420 ASP A N 1
ATOM 3241 C CA . ASP A 1 420 ? 12.314 2.539 -28.979 1.00 95.75 420 ASP A CA 1
ATOM 3242 C C . ASP A 1 420 ? 11.870 1.407 -29.908 1.00 95.75 420 ASP A C 1
ATOM 3244 O O . ASP A 1 420 ? 12.286 0.258 -29.728 1.00 95.75 420 ASP A O 1
ATOM 3248 N N . GLY A 1 421 ? 10.970 1.702 -30.841 1.00 95.69 421 GLY A N 1
ATOM 3249 C CA . GLY A 1 421 ? 10.300 0.708 -31.671 1.00 95.69 421 GLY A CA 1
ATOM 3250 C C . GLY A 1 421 ? 9.995 1.235 -33.068 1.00 95.69 421 GLY A C 1
ATOM 3251 O O . GLY A 1 421 ? 9.602 2.387 -33.241 1.00 95.69 421 GLY A O 1
ATOM 3252 N N . SER A 1 422 ? 10.168 0.364 -34.059 1.00 95.19 422 SER A N 1
ATOM 3253 C CA . SER A 1 422 ? 9.905 0.605 -35.480 1.00 95.19 422 SER A CA 1
ATOM 3254 C C . SER A 1 422 ? 9.144 -0.587 -36.074 1.00 95.19 422 SER A C 1
ATOM 3256 O O . SER A 1 422 ? 8.713 -1.489 -35.358 1.00 95.19 422 SER A O 1
ATOM 3258 N N . ASP A 1 423 ? 8.979 -0.629 -37.391 1.00 95.88 423 ASP A N 1
ATOM 3259 C CA . ASP A 1 423 ? 8.240 -1.703 -38.049 1.00 95.88 423 ASP A CA 1
ATOM 3260 C C . ASP A 1 423 ? 8.912 -3.079 -37.882 1.00 95.88 423 ASP A C 1
ATOM 3262 O O . ASP A 1 423 ? 8.242 -4.103 -37.744 1.00 95.88 423 ASP A O 1
ATOM 3266 N N . ASP A 1 424 ? 10.241 -3.107 -37.837 1.00 96.12 424 ASP A N 1
ATOM 3267 C CA . ASP A 1 424 ? 11.073 -4.308 -37.913 1.00 96.12 424 ASP A CA 1
ATOM 3268 C C . ASP A 1 424 ? 11.991 -4.528 -36.701 1.00 96.12 424 ASP A C 1
ATOM 3270 O O . ASP A 1 424 ? 12.548 -5.622 -36.551 1.00 96.12 424 ASP A O 1
ATOM 3274 N N . TYR A 1 425 ? 12.105 -3.549 -35.798 1.00 97.06 425 TYR A N 1
ATOM 3275 C CA . TYR A 1 425 ? 12.902 -3.666 -34.579 1.00 97.06 425 TYR A CA 1
ATOM 3276 C C . TYR A 1 425 ? 12.218 -3.080 -33.340 1.00 97.06 425 TYR A C 1
ATOM 3278 O O . TYR A 1 425 ? 11.332 -2.231 -33.423 1.00 97.06 425 TYR A O 1
ATOM 3286 N N . TYR A 1 426 ? 12.678 -3.514 -32.165 1.00 97.19 426 TYR A N 1
ATOM 3287 C CA . TYR A 1 426 ? 12.445 -2.796 -30.917 1.00 97.19 426 TYR A CA 1
ATOM 3288 C C . TYR A 1 426 ? 13.614 -2.947 -29.942 1.00 97.19 426 TYR A C 1
ATOM 3290 O O . TYR A 1 426 ? 14.379 -3.918 -29.978 1.00 97.19 426 TYR A O 1
ATOM 3298 N N . ARG A 1 427 ? 13.705 -1.997 -29.015 1.00 96.44 427 ARG A N 1
ATOM 3299 C CA . ARG A 1 427 ? 14.583 -2.003 -27.849 1.00 96.44 427 ARG A CA 1
ATOM 3300 C C . ARG A 1 427 ? 13.732 -1.701 -26.620 1.00 96.44 427 ARG A C 1
ATOM 3302 O O . ARG A 1 427 ? 12.964 -0.742 -26.612 1.00 96.44 427 ARG A O 1
ATOM 3309 N N . LEU A 1 428 ? 13.884 -2.498 -25.568 1.00 97.06 428 LEU A N 1
ATOM 3310 C CA . LEU A 1 428 ? 13.290 -2.258 -24.253 1.00 97.06 428 LEU A CA 1
ATOM 3311 C C . LEU A 1 428 ? 14.403 -2.174 -23.210 1.00 97.06 428 LEU A C 1
ATOM 3313 O O . LEU A 1 428 ? 15.238 -3.075 -23.114 1.00 97.06 428 LEU A O 1
ATOM 3317 N N . GLY A 1 429 ? 14.388 -1.115 -22.410 1.00 96.50 429 GLY A N 1
ATOM 3318 C CA . GLY A 1 429 ? 15.378 -0.856 -21.376 1.00 96.50 429 GLY A CA 1
ATOM 3319 C C . GLY A 1 429 ? 14.805 -0.081 -20.199 1.00 96.50 429 GLY A C 1
ATOM 3320 O O . GLY A 1 429 ? 13.629 0.286 -20.167 1.00 96.50 429 GLY A O 1
ATOM 3321 N N . TYR A 1 430 ? 15.648 0.140 -19.203 1.00 96.44 430 TYR A N 1
ATOM 3322 C CA . TYR A 1 430 ? 15.332 0.915 -18.013 1.00 96.44 430 TYR A CA 1
ATOM 3323 C C . TYR A 1 430 ? 16.611 1.512 -17.422 1.00 96.44 430 TYR A C 1
ATOM 3325 O O . TYR A 1 430 ? 17.695 0.941 -17.524 1.00 96.44 430 TYR A O 1
ATOM 3333 N N . VAL A 1 431 ? 16.479 2.656 -16.755 1.00 95.38 431 VAL A N 1
ATOM 3334 C CA . VAL A 1 431 ? 17.524 3.203 -15.886 1.00 95.38 431 VAL A CA 1
ATOM 3335 C C . VAL A 1 431 ? 17.660 2.319 -14.649 1.00 95.38 431 VAL A C 1
ATOM 3337 O O . VAL A 1 431 ? 16.712 2.112 -13.892 1.00 95.38 431 VAL A O 1
ATOM 3340 N N . TYR A 1 432 ? 18.852 1.777 -14.467 1.00 94.25 432 TYR A N 1
ATOM 3341 C CA . TYR A 1 432 ? 19.279 1.016 -13.313 1.00 94.25 432 TYR A CA 1
ATOM 3342 C C . TYR A 1 432 ? 20.068 1.911 -12.357 1.00 94.25 432 TYR A C 1
ATOM 3344 O O . TYR A 1 432 ? 20.806 2.809 -12.762 1.00 94.25 432 TYR A O 1
ATOM 3352 N N . ARG A 1 433 ? 19.946 1.616 -11.066 1.00 90.12 433 ARG A N 1
ATOM 3353 C CA . ARG A 1 433 ? 20.767 2.196 -10.011 1.00 90.12 433 ARG A CA 1
ATOM 3354 C C . ARG A 1 433 ? 20.953 1.153 -8.920 1.00 90.12 433 ARG A C 1
ATOM 3356 O O . ARG A 1 433 ? 20.041 0.379 -8.633 1.00 90.12 433 ARG A O 1
ATOM 3363 N N . GLU A 1 434 ? 22.136 1.118 -8.316 1.00 88.19 434 GLU A N 1
ATOM 3364 C CA . GLU A 1 434 ? 22.450 0.104 -7.309 1.00 88.19 434 GLU A CA 1
ATOM 3365 C C . GLU A 1 434 ? 21.661 0.305 -6.008 1.00 88.19 434 GLU A C 1
ATOM 3367 O O . GLU A 1 434 ? 21.093 -0.655 -5.492 1.00 88.19 434 GLU A O 1
ATOM 3372 N N . HIS A 1 435 ? 21.606 1.541 -5.513 1.00 85.38 435 HIS A N 1
ATOM 3373 C CA . HIS A 1 435 ? 20.865 1.978 -4.328 1.00 85.38 435 HIS A CA 1
ATOM 3374 C C . HIS A 1 435 ? 20.586 3.488 -4.442 1.00 85.38 435 HIS A C 1
ATOM 3376 O O . HIS A 1 435 ? 21.176 4.154 -5.293 1.00 85.38 435 HIS A O 1
ATOM 3382 N N . TRP A 1 436 ? 19.687 4.058 -3.635 1.00 80.81 436 TRP A N 1
ATOM 3383 C CA . TRP A 1 436 ? 19.208 5.429 -3.866 1.00 80.81 436 TRP A CA 1
ATOM 3384 C C . TRP A 1 436 ? 20.287 6.502 -3.774 1.00 80.81 436 TRP A C 1
ATOM 3386 O O . TRP A 1 436 ? 20.313 7.405 -4.613 1.00 80.81 436 TRP A O 1
ATOM 3396 N N . SER A 1 437 ? 21.213 6.372 -2.825 1.00 81.75 437 SER A N 1
ATOM 3397 C CA . SER A 1 437 ? 22.354 7.285 -2.705 1.00 81.75 437 SER A CA 1
ATOM 3398 C C . SER A 1 437 ? 23.456 7.092 -3.751 1.00 81.75 437 SER A C 1
ATOM 3400 O O . SER A 1 437 ? 24.436 7.837 -3.730 1.00 81.75 437 SER A O 1
ATOM 3402 N N . ASN A 1 438 ? 23.352 6.111 -4.655 1.00 87.38 438 ASN A N 1
ATOM 3403 C CA . ASN A 1 438 ? 24.349 5.944 -5.707 1.00 87.38 438 ASN A CA 1
ATOM 3404 C C . ASN A 1 438 ? 24.119 7.007 -6.802 1.00 87.38 438 ASN A C 1
ATOM 3406 O O . ASN A 1 438 ? 23.059 7.003 -7.433 1.00 87.38 438 ASN A O 1
ATOM 3410 N N . PRO A 1 439 ? 25.084 7.904 -7.073 1.00 87.31 439 PRO A N 1
ATOM 3411 C CA . PRO A 1 439 ? 24.956 8.895 -8.140 1.00 87.31 439 PRO A CA 1
ATOM 3412 C C . PRO A 1 439 ? 24.992 8.295 -9.551 1.00 87.31 439 PRO A C 1
ATOM 3414 O O . PRO A 1 439 ? 24.669 8.981 -10.515 1.00 87.31 439 PRO A O 1
ATOM 3417 N N . ARG A 1 440 ? 25.388 7.034 -9.719 1.00 91.44 440 ARG A N 1
ATOM 3418 C CA . ARG A 1 440 ? 25.495 6.422 -11.045 1.00 91.44 440 ARG A CA 1
ATOM 3419 C C . ARG A 1 440 ? 24.138 5.918 -11.522 1.00 91.44 440 ARG A C 1
ATOM 3421 O O . ARG A 1 440 ? 23.539 5.041 -10.896 1.00 91.44 440 ARG A O 1
ATOM 3428 N N . LEU A 1 441 ? 23.681 6.459 -12.647 1.00 92.81 441 LEU A N 1
ATOM 3429 C CA . LEU A 1 441 ? 22.500 6.018 -13.381 1.00 92.81 441 LEU A CA 1
ATOM 3430 C C . LEU A 1 441 ? 22.964 5.236 -14.608 1.00 92.81 441 LEU A C 1
ATOM 3432 O O . LEU A 1 441 ? 23.650 5.776 -15.474 1.00 92.81 441 LEU A O 1
ATOM 3436 N N . ILE A 1 442 ? 22.601 3.959 -14.677 1.00 93.50 442 ILE A N 1
ATOM 3437 C CA . ILE A 1 442 ? 23.060 3.056 -15.733 1.00 93.50 442 ILE A CA 1
ATOM 3438 C C . ILE A 1 442 ? 21.893 2.766 -16.674 1.00 93.50 442 ILE A C 1
ATOM 3440 O O . ILE A 1 442 ? 20.890 2.200 -16.248 1.00 93.50 442 ILE A O 1
ATOM 3444 N N . GLY A 1 443 ? 21.998 3.130 -17.949 1.00 93.81 443 GLY A N 1
ATOM 3445 C CA . GLY A 1 443 ? 21.015 2.739 -18.961 1.00 93.81 443 GLY A CA 1
ATOM 3446 C C . GLY A 1 443 ? 21.170 1.258 -19.296 1.00 93.81 443 GLY A C 1
ATOM 3447 O O . GLY A 1 443 ? 22.098 0.889 -20.018 1.00 93.81 443 GLY A O 1
ATOM 3448 N N . ARG A 1 444 ? 20.284 0.398 -18.774 1.00 94.50 444 ARG A N 1
ATOM 3449 C CA . ARG A 1 444 ? 20.311 -1.048 -19.033 1.00 94.50 444 ARG A CA 1
ATOM 3450 C C . ARG A 1 444 ? 19.310 -1.420 -20.117 1.00 94.50 444 ARG A C 1
ATOM 3452 O O . ARG A 1 444 ? 18.107 -1.189 -19.989 1.00 94.50 444 ARG A O 1
ATOM 3459 N N . ILE A 1 445 ? 19.813 -2.060 -21.167 1.00 94.88 445 ILE A N 1
ATOM 3460 C CA . ILE A 1 445 ? 18.986 -2.656 -22.215 1.00 94.88 445 ILE A CA 1
ATOM 3461 C C . ILE A 1 445 ? 18.575 -4.051 -21.746 1.00 94.88 445 ILE A C 1
ATOM 3463 O O . ILE A 1 445 ? 19.420 -4.915 -21.538 1.00 94.88 445 ILE A O 1
ATOM 3467 N N . TYR A 1 446 ? 17.273 -4.271 -21.575 1.00 96.25 446 TYR A N 1
ATOM 3468 C CA . TYR A 1 446 ? 16.735 -5.570 -21.180 1.00 96.25 446 TYR A CA 1
ATOM 3469 C C . TYR A 1 446 ? 16.636 -6.518 -22.375 1.00 96.25 446 TYR A C 1
ATOM 3471 O O . TYR A 1 446 ? 17.049 -7.674 -22.298 1.00 96.25 446 TYR A O 1
ATOM 3479 N N . LYS A 1 447 ? 16.075 -6.035 -23.492 1.00 96.88 447 LYS A N 1
ATOM 3480 C CA . LYS A 1 447 ? 15.881 -6.850 -24.693 1.00 96.88 447 LYS A CA 1
ATOM 3481 C C . LYS A 1 447 ? 15.860 -6.011 -25.959 1.00 96.88 447 LYS A C 1
ATOM 3483 O O . LYS A 1 447 ? 15.288 -4.923 -25.984 1.00 96.88 447 LYS A O 1
ATOM 3488 N N . THR A 1 448 ? 16.433 -6.563 -27.019 1.00 96.75 448 THR A N 1
ATOM 3489 C CA . THR A 1 448 ? 16.366 -6.030 -28.378 1.00 96.75 448 THR A CA 1
ATOM 3490 C C . THR A 1 448 ? 15.918 -7.115 -29.343 1.00 96.75 448 THR A C 1
ATOM 3492 O O . THR A 1 448 ? 16.131 -8.309 -29.106 1.00 96.75 448 THR A O 1
ATOM 3495 N N . LYS A 1 449 ? 15.279 -6.707 -30.436 1.00 97.50 449 LYS A N 1
ATOM 3496 C CA . LYS A 1 449 ? 14.931 -7.588 -31.551 1.00 97.50 449 LYS A CA 1
ATOM 3497 C C . LYS A 1 449 ? 14.918 -6.792 -32.847 1.00 97.50 449 LYS A C 1
ATOM 3499 O O . LYS A 1 449 ? 14.551 -5.625 -32.815 1.00 97.50 449 LYS A O 1
ATOM 3504 N N . GLY A 1 450 ? 15.275 -7.436 -33.956 1.00 96.00 450 GLY A N 1
ATOM 3505 C CA . GLY A 1 450 ? 15.412 -6.787 -35.263 1.00 96.00 450 GLY A CA 1
ATOM 3506 C C . GLY A 1 450 ? 16.796 -6.180 -35.493 1.00 96.00 450 GLY A C 1
ATOM 3507 O O . GLY A 1 450 ? 17.686 -6.299 -34.647 1.00 96.00 450 GLY A O 1
ATOM 3508 N N . GLU A 1 451 ? 16.976 -5.558 -36.656 1.00 94.44 451 GLU A N 1
ATOM 3509 C CA . GLU A 1 451 ? 18.194 -4.822 -37.002 1.00 94.44 451 GLU A CA 1
ATOM 3510 C C . GLU A 1 451 ? 18.110 -3.423 -36.389 1.00 94.44 451 GLU A C 1
ATOM 3512 O O . GLU A 1 451 ? 17.516 -2.503 -36.942 1.00 94.44 451 GLU A O 1
ATOM 3517 N N . VAL A 1 452 ? 18.643 -3.295 -35.175 1.00 90.19 452 VAL A N 1
ATOM 3518 C CA . VAL A 1 452 ? 18.615 -2.035 -34.433 1.00 90.19 452 VAL A CA 1
ATOM 3519 C C . VAL A 1 452 ? 19.624 -1.066 -35.061 1.00 90.19 452 VAL A C 1
ATOM 3521 O O . VAL A 1 452 ? 20.814 -1.395 -35.090 1.00 90.19 452 VAL A O 1
ATOM 3524 N N . PRO A 1 453 ? 19.198 0.117 -35.542 1.00 89.00 453 PRO A N 1
ATOM 3525 C CA . PRO A 1 453 ? 20.123 1.118 -36.057 1.00 89.00 453 PRO A CA 1
ATOM 3526 C C . PRO A 1 453 ? 21.093 1.582 -34.963 1.00 89.00 453 PRO A C 1
ATOM 3528 O O . PRO A 1 453 ? 20.777 1.530 -33.773 1.00 89.00 453 PRO A O 1
ATOM 3531 N N . ASP A 1 454 ? 22.277 2.046 -35.370 1.00 85.00 454 ASP A N 1
ATOM 3532 C CA . ASP A 1 454 ? 23.299 2.588 -34.465 1.00 85.00 454 ASP A CA 1
ATOM 3533 C C . ASP A 1 454 ? 22.824 3.926 -33.867 1.00 85.00 454 ASP A C 1
ATOM 3535 O O . ASP A 1 454 ? 23.111 5.016 -34.364 1.00 85.00 454 ASP A O 1
ATOM 3539 N N . LEU A 1 455 ? 21.970 3.824 -32.849 1.00 79.88 455 LEU A N 1
ATOM 3540 C CA . LEU A 1 455 ? 21.336 4.929 -32.141 1.00 79.88 455 LEU A CA 1
ATOM 3541 C C . LEU A 1 455 ? 22.088 5.238 -30.846 1.00 79.88 455 LEU A C 1
ATOM 3543 O O . LEU A 1 455 ? 22.736 4.375 -30.254 1.00 79.88 455 LEU A O 1
ATOM 3547 N N . HIS A 1 456 ? 21.940 6.477 -30.372 1.00 78.94 456 HIS A N 1
ATOM 3548 C CA . HIS A 1 456 ? 22.491 6.933 -29.096 1.00 78.94 456 HIS A CA 1
ATOM 3549 C C . HIS A 1 456 ? 22.033 6.078 -27.896 1.00 78.94 456 HIS A C 1
ATOM 3551 O O . HIS A 1 456 ? 21.170 5.193 -27.998 1.00 78.94 456 HIS A O 1
ATOM 3557 N N . GLY A 1 457 ? 22.677 6.325 -26.749 1.00 80.88 457 GLY A N 1
ATOM 3558 C CA . GLY A 1 457 ? 22.469 5.585 -25.508 1.00 80.88 457 GLY A CA 1
ATOM 3559 C C . GLY A 1 457 ? 20.986 5.461 -25.156 1.00 80.88 457 GLY A C 1
ATOM 3560 O O . GLY A 1 457 ? 20.260 6.447 -25.069 1.00 80.88 457 GLY A O 1
ATOM 3561 N N . MET A 1 458 ? 20.527 4.228 -24.948 1.00 84.75 458 MET A N 1
ATOM 3562 C CA . MET A 1 458 ? 19.146 3.983 -24.544 1.00 84.75 458 MET A CA 1
ATOM 3563 C C . MET A 1 458 ? 18.906 4.558 -23.143 1.00 84.75 458 MET A C 1
ATOM 3565 O O . MET A 1 458 ? 19.748 4.362 -22.278 1.00 84.75 458 MET A O 1
ATOM 3569 N N . CYS A 1 459 ? 17.751 5.189 -22.904 1.00 93.12 459 CYS A N 1
ATOM 3570 C CA . CYS A 1 459 ? 17.384 5.855 -21.639 1.00 93.12 459 CYS A CA 1
ATOM 3571 C C . CYS A 1 459 ? 17.988 7.242 -21.379 1.00 93.12 459 CYS A C 1
ATOM 3573 O O . CYS A 1 459 ? 17.786 7.766 -20.285 1.00 93.12 459 CYS A O 1
ATOM 3575 N N . GLU A 1 460 ? 18.693 7.857 -22.331 1.00 91.81 460 GLU A N 1
ATOM 3576 C CA . GLU A 1 460 ? 19.278 9.188 -22.113 1.00 91.81 460 GLU A CA 1
ATOM 3577 C C . GLU A 1 460 ? 18.211 10.234 -21.735 1.00 91.81 460 GLU A C 1
ATOM 3579 O O . GLU A 1 460 ? 18.398 10.978 -20.777 1.00 91.81 460 GLU A O 1
ATOM 3584 N N . GLU A 1 461 ? 17.044 10.213 -22.387 1.00 91.31 461 GLU A N 1
ATOM 3585 C CA . GLU A 1 461 ? 15.922 11.115 -22.074 1.00 91.31 461 GLU A CA 1
ATOM 3586 C C . GLU A 1 461 ? 15.407 10.959 -20.633 1.00 91.31 461 GLU A C 1
ATOM 3588 O O . GLU A 1 461 ? 15.187 11.950 -19.937 1.00 91.31 461 GLU A O 1
ATOM 3593 N N . GLU A 1 462 ? 15.266 9.721 -20.149 1.00 90.88 462 GLU A N 1
ATOM 3594 C CA . GLU A 1 462 ? 14.843 9.442 -18.769 1.00 90.88 462 GLU A CA 1
ATOM 3595 C C . GLU A 1 462 ? 15.889 9.920 -17.757 1.00 90.88 462 GLU A C 1
ATOM 3597 O O . GLU A 1 462 ? 15.557 10.460 -16.700 1.00 90.88 462 GLU A O 1
ATOM 3602 N N . VAL A 1 463 ? 17.172 9.762 -18.084 1.00 91.00 463 VAL A N 1
ATOM 3603 C CA . VAL A 1 463 ? 18.271 10.226 -17.235 1.00 91.00 463 VAL A CA 1
ATOM 3604 C C . VAL A 1 463 ? 18.311 11.749 -17.176 1.00 91.00 463 VAL A C 1
ATOM 3606 O O . VAL A 1 463 ? 18.433 12.301 -16.080 1.00 91.00 463 VAL A O 1
ATOM 3609 N N . VAL A 1 464 ? 18.120 12.429 -18.309 1.00 91.31 464 VAL A N 1
ATOM 3610 C CA . VAL A 1 464 ? 17.978 13.891 -18.362 1.00 91.31 464 VAL A CA 1
ATOM 3611 C C . VAL A 1 464 ? 16.780 14.337 -17.521 1.00 91.31 464 VAL A C 1
ATOM 3613 O O . VAL A 1 464 ? 16.922 15.228 -16.686 1.00 91.31 464 VAL A O 1
ATOM 3616 N N . ALA A 1 465 ? 15.628 13.669 -17.632 1.00 89.44 465 ALA A N 1
ATOM 3617 C CA . ALA A 1 465 ? 14.448 13.989 -16.826 1.00 89.44 465 ALA A CA 1
ATOM 3618 C C . ALA A 1 465 ? 14.689 13.811 -15.311 1.00 89.44 465 ALA A C 1
ATOM 3620 O O . ALA A 1 465 ? 14.191 14.596 -14.494 1.00 89.44 465 ALA A O 1
ATOM 3621 N N . ILE A 1 466 ? 15.471 12.801 -14.909 1.00 87.00 466 ILE A N 1
ATOM 3622 C CA . ILE A 1 466 ? 15.886 12.599 -13.512 1.00 87.00 466 ILE A CA 1
ATOM 3623 C C . ILE A 1 466 ? 16.847 13.711 -13.062 1.00 87.00 466 ILE A C 1
ATOM 3625 O O . ILE A 1 466 ? 16.674 14.261 -11.970 1.00 87.00 466 ILE A O 1
ATOM 3629 N N . GLN A 1 467 ? 17.827 14.075 -13.891 1.00 89.44 467 GLN A N 1
ATOM 3630 C CA . GLN A 1 467 ? 18.783 15.153 -13.616 1.00 89.44 467 GLN A CA 1
ATOM 3631 C C . GLN A 1 467 ? 18.087 16.513 -13.477 1.00 89.44 467 GLN A C 1
ATOM 3633 O O . GLN A 1 467 ? 18.353 17.244 -12.523 1.00 89.44 467 GLN A O 1
ATOM 3638 N N . GLU A 1 468 ? 17.130 16.826 -14.351 1.00 89.62 468 GLU A N 1
ATOM 3639 C CA . GLU A 1 468 ? 16.320 18.047 -14.271 1.00 89.62 468 GLU A CA 1
ATOM 3640 C C . GLU A 1 468 ? 15.459 18.096 -13.002 1.00 89.62 468 GLU A C 1
ATOM 3642 O O . GLU A 1 468 ? 15.263 19.163 -12.413 1.00 89.62 468 GLU A O 1
ATOM 3647 N N . ARG A 1 469 ? 14.956 16.940 -12.544 1.00 82.19 469 ARG A N 1
ATOM 3648 C CA . ARG A 1 469 ? 14.169 16.837 -11.305 1.00 82.19 469 ARG A CA 1
ATOM 3649 C C . ARG A 1 469 ? 15.026 17.055 -10.055 1.00 82.19 469 ARG A C 1
ATOM 3651 O O . ARG A 1 469 ? 14.507 17.553 -9.052 1.00 82.19 469 ARG A O 1
ATOM 3658 N N . TYR A 1 470 ? 16.314 16.714 -10.107 1.00 83.25 470 TYR A N 1
ATOM 3659 C CA . TYR A 1 470 ? 17.245 16.817 -8.980 1.00 83.25 470 TYR A CA 1
ATOM 3660 C C . TYR A 1 470 ? 18.597 17.427 -9.404 1.00 83.25 470 TYR A C 1
ATOM 3662 O O . TYR A 1 470 ? 19.628 16.759 -9.322 1.00 83.25 470 TYR A O 1
ATOM 3670 N N . PRO A 1 471 ? 18.638 18.722 -9.770 1.00 85.81 471 PRO A N 1
ATOM 3671 C CA . PRO A 1 471 ? 19.830 19.349 -10.356 1.00 85.81 471 PRO A CA 1
ATOM 3672 C C . PRO A 1 471 ? 21.025 19.439 -9.395 1.00 85.81 471 PRO A C 1
ATOM 3674 O O . PRO A 1 471 ? 22.156 19.640 -9.821 1.00 85.81 471 PRO A O 1
ATOM 3677 N N . ASN A 1 472 ? 20.783 19.302 -8.088 1.00 85.44 472 ASN A N 1
ATOM 3678 C CA . ASN A 1 472 ? 21.825 19.349 -7.061 1.00 85.44 472 ASN A CA 1
ATOM 3679 C C . ASN A 1 472 ? 22.462 17.978 -6.784 1.00 85.44 472 ASN A C 1
ATOM 3681 O O . ASN A 1 472 ? 23.359 17.890 -5.946 1.00 85.44 472 ASN A O 1
ATOM 3685 N N . TYR A 1 473 ? 21.968 16.908 -7.415 1.00 77.38 473 TYR A N 1
ATOM 3686 C CA . TYR A 1 473 ? 22.501 15.564 -7.234 1.00 77.38 473 TYR A CA 1
ATOM 3687 C C . TYR A 1 473 ? 23.503 15.257 -8.355 1.00 77.38 473 TYR A C 1
ATOM 3689 O O . TYR A 1 473 ? 23.165 15.461 -9.521 1.00 77.38 473 TYR A O 1
ATOM 3697 N N . PRO A 1 474 ? 24.730 14.795 -8.048 1.00 85.44 474 PRO A N 1
ATOM 3698 C CA . PRO A 1 474 ? 25.791 14.641 -9.042 1.00 85.44 474 PRO A CA 1
ATOM 3699 C C . PRO A 1 474 ? 25.602 13.360 -9.868 1.00 85.44 474 PRO A C 1
ATOM 3701 O O . PRO A 1 474 ? 26.415 12.448 -9.780 1.00 85.44 474 PRO A O 1
ATOM 3704 N N . TYR A 1 475 ? 24.506 13.252 -10.624 1.00 86.94 475 TYR A N 1
ATOM 3705 C CA . TYR A 1 475 ? 24.226 12.048 -11.401 1.00 86.94 475 TYR A CA 1
ATOM 3706 C C . TYR A 1 475 ? 25.195 11.880 -12.573 1.00 86.94 475 TYR A C 1
ATOM 3708 O O . TYR A 1 475 ? 25.347 12.787 -13.391 1.00 86.94 475 TYR A O 1
ATOM 3716 N N . GLU A 1 476 ? 25.766 10.685 -12.703 1.00 86.00 476 GLU A N 1
ATOM 3717 C CA . GLU A 1 476 ? 26.592 10.282 -13.844 1.00 86.00 476 GLU A CA 1
ATOM 3718 C C . GLU A 1 476 ? 25.849 9.227 -14.667 1.00 86.00 476 GLU A C 1
ATOM 3720 O O . GLU A 1 476 ? 25.352 8.250 -14.105 1.00 86.00 476 GLU A O 1
ATOM 3725 N N . TYR A 1 477 ? 25.789 9.408 -15.989 1.00 87.25 477 TYR A N 1
ATOM 3726 C CA . TYR A 1 477 ? 25.178 8.443 -16.903 1.00 87.25 477 TYR A CA 1
ATOM 3727 C C . TYR A 1 477 ? 26.210 7.460 -17.455 1.00 87.25 477 TYR A C 1
ATOM 3729 O O . TYR A 1 477 ? 27.259 7.879 -17.941 1.00 87.25 477 TYR A O 1
ATOM 3737 N N . TRP A 1 478 ? 25.901 6.167 -17.383 1.00 84.62 478 TRP A N 1
ATOM 3738 C CA . TRP A 1 478 ? 26.751 5.082 -17.870 1.00 84.62 478 TRP A CA 1
ATOM 3739 C C . TRP A 1 478 ? 25.917 4.151 -18.759 1.00 84.62 478 TRP A C 1
ATOM 3741 O O . TRP A 1 478 ? 24.783 3.807 -18.418 1.00 84.62 478 TRP A O 1
ATOM 3751 N N . ALA A 1 479 ? 26.466 3.724 -19.895 1.00 81.62 479 ALA A N 1
ATOM 3752 C CA . ALA A 1 479 ? 25.860 2.650 -20.682 1.00 81.62 479 ALA A CA 1
ATOM 3753 C C . ALA A 1 479 ? 26.238 1.288 -20.075 1.00 81.62 479 ALA A C 1
ATOM 3755 O O . ALA A 1 479 ? 27.354 1.132 -19.580 1.00 81.62 479 ALA A O 1
ATOM 3756 N N . ASP A 1 480 ? 25.337 0.300 -20.111 1.00 77.94 480 ASP A N 1
ATOM 3757 C CA . ASP A 1 480 ? 25.646 -1.048 -19.606 1.00 77.94 480 ASP A CA 1
ATOM 3758 C C . ASP A 1 480 ? 26.906 -1.613 -20.299 1.00 77.94 480 ASP A C 1
ATOM 3760 O O . ASP A 1 480 ? 26.977 -1.669 -21.529 1.00 77.94 480 ASP A O 1
ATOM 3764 N N . GLY A 1 481 ? 27.917 -1.995 -19.510 1.00 72.75 481 GLY A N 1
ATOM 3765 C CA . GLY A 1 481 ? 29.213 -2.489 -19.996 1.00 72.75 481 GLY A CA 1
ATOM 3766 C C . GLY A 1 481 ? 30.363 -1.469 -20.057 1.00 72.75 481 GLY A C 1
ATOM 3767 O O . GLY A 1 481 ? 31.469 -1.862 -20.435 1.00 72.75 481 GLY A O 1
ATOM 3768 N N . GLN A 1 482 ? 30.130 -0.205 -19.683 1.00 61.53 482 GLN A N 1
ATOM 3769 C CA . GLN A 1 482 ? 31.173 0.777 -19.328 1.00 61.53 482 GLN A CA 1
ATOM 3770 C C . GLN A 1 482 ? 31.459 0.723 -17.825 1.00 61.53 482 GLN A C 1
ATOM 3772 O O . GLN A 1 482 ? 32.638 0.919 -17.448 1.00 61.53 482 GLN A O 1
#

Secondary structure (DSSP, 8-state):
-HHHHHHHHHHHHHHHHHHHHHHHHHGGG-THHHHHHHHHHHHHHHHHHHHHHHS-HHHHHHHHHHHHHHHHS-HHHHHTTSS-GGG--------SS-HHHHHHHHHHHHHHHHHHHHHTTTT--SSTHHHHHHHHHHHHHHHHHHHHHHHHHHHHHHHH-S-TTHHHHHHHHHHHHHHHHHHHHHHHHHS-HHHHHHHHHHHHHHHHS-HHHHHHHS-TT--BBTB-HHHHHHHHHHHHHHHHHHHHHHHHHHHHHHHHHTTS----S-HHHHHHHHHHHHHHHHHHHHHHHHHHHHHHHHHHHHTTSS--GGGGGHHHHHHHHHHHHHHHHHS-GGGHHHHHHHHHHHHHHHHHHHHHHHT--HHHHHHHHHHHHHHHHHHHHHHHSS--SSGGGGGGTS-S-PPPPSSSTTPPPEEEE-SS-EEEEEEE-SSTT--EEEEEEEEEES----PSPTTHHHHHHHHHH-TTS--EEEETT-

Foldseek 3Di:
DLVLVLVLLLLVLLVVLVLVVVCVVCVVVDLVVNVVCVVVVVVVSVVVSVCSVDDDPVVVVVVLVVVVVVVPPDCVVVVVVDPDPPPPPDDDDDDPDDVSNVVSVVVVVVVVVVVVVVVVPVPDPDDCPVVVVVVSLVVSLVSLLVSLLVLVLVCPCVQPPPDPCNPVVSVVVSVVLVVVLVVLLVCLVPPDLVVLLVVLVVLLVVLVDDLLVVCVVQPQPPQDPRGGVSVVCLLVSLLVLLSSLLSLVSNLVVLVVVLVVVVVDPPPPCPPVSVVSNVSSVSSNVSSVSSLVSSLVSLLVVLLLCLLAVHPQCPSVSSNLSSQSSSLVSQLSNDDDPSSVVSVCSNPVSSVSSNVSSSVSNPDPLVVVQLVLLVVLVVLQVVVCVPPVFGDQDSVVSCVPVVVDSDARSNDPSFHWQWGTTRFKIWTWGFHDPHNLGLETETGTSDMGGDDPPDDATCPVVQVVVCVSPVPRNHDYHYPPD

Radius of gyration: 28.1 Å; chains: 1; bounding box: 81×42×91 Å